Protein AF-0000000085037582 (afdb_homodimer)

pLDDT: mean 87.66, std 10.31, range [41.25, 98.44]

Foldseek 3Di:
DDDVLLVLLLLCQVVQDLCVSCVVVVHDSVVSVVSQVVVCVVVVHRQWDCDPPGIDGDPVSVVSSLVSQLVVLLVVVVVCCVVCVPPQDEAFAEEEQQCCVAPVVLLVVLVVVVVRHPHYHYHYDFDVVRVVCQSNNVHQWYWYWDDDDCVFWPKDFLDWWWWFKKAFCPAPLVPDPADEPLNQQAAEEEEEDPRHPSVVVVQVQCVVSVHHPVSHPHYDYDNHLVVVQVCRLVRRGMYIGTCSSCVVCVVVRRMDTHDYVVRIDIITIMMIHGPPRPCVVVSVVSSNSSNDDDD/DDDVLLVLLLLCQVVQDLCVSCVVVVHDSVVSVVSQVVVCVVVVHRQWDCDPPGIDGDPVSVVSSLVSQLVVLLVVVVVCCVVCVQDADEAFAEEEQQCCVAPVVLLVVLVVVVVRHPHYHYHYDFDVVRVVCQSNNVHQWYWYWDDDDCVFWPKDFLDWWWWFKKAFCPAPLVPDPADEPLNQQAAEEEEEDPRHPSVVVVQVQCVVSVHHPVSHPHYDYDNHLVVVQVCRLVRRGMYIGTCSSCVVCVVVRRMDTHDYVVRIDIITIMMIHGPPRPCVVVSVVSSNSSNDRDD

Organism: Levilactobacillus brevis (strain ATCC 367 / BCRC 12310 / CIP 105137 / JCM 1170 / LMG 11437 / NCIMB 947 / NCTC 947) (NCBI:txid387344)

InterPro domains:
  IPR000847 LysR, HTH, N-terminal domain [PF00126] (6-62)
  IPR000847 LysR, HTH, N-terminal domain [PR00039] (18-29)
  IPR000847 LysR, HTH, N-terminal domain [PR00039] (29-39)
  IPR000847 LysR, HTH, N-terminal domain [PR00039] (39-50)
  IPR000847 LysR, HTH, N-terminal domain [PS50931] (1-58)
  IPR005119 LysR, substrate-binding [PF03466] (92-292)
  IPR036388 Winged helix-like DNA-binding domain superfamily [G3DSA:1.10.10.10] (4-90)
  IPR036390 Winged helix DNA-binding domain superfamily [SSF46785] (5-97)

Solvent-accessible surface area (backbone atoms only — not comparable to full-atom values): 31356 Å² total; per-residue (Å²): 134,71,59,64,48,56,54,50,47,44,44,26,69,71,55,49,29,59,63,56,27,9,63,74,69,72,49,51,42,67,55,46,53,47,37,50,49,50,52,22,61,74,68,71,42,70,37,65,41,79,54,91,93,45,60,42,71,30,73,59,27,50,50,49,37,51,49,50,40,41,49,50,41,52,47,52,52,50,50,48,49,67,74,40,70,81,48,79,31,68,48,35,31,22,24,23,64,73,45,35,49,68,46,43,37,56,39,50,49,46,49,54,70,64,70,62,53,36,34,39,36,42,44,62,41,41,54,68,59,33,53,48,27,40,52,70,50,74,15,68,31,28,42,38,62,72,87,71,66,68,88,68,32,37,72,46,82,36,42,74,43,47,35,36,40,38,31,11,49,84,30,76,74,59,74,46,87,66,49,53,74,72,64,51,25,75,35,31,34,44,42,48,41,92,78,34,65,67,37,51,52,49,51,52,52,33,46,76,69,75,41,58,81,81,62,27,61,19,41,37,31,34,68,44,68,62,20,52,51,52,29,24,66,69,51,64,30,37,35,69,44,50,47,72,80,46,41,71,44,43,73,72,54,50,29,40,74,58,54,43,82,93,38,77,41,74,39,57,29,29,42,36,32,56,55,89,43,91,57,49,66,58,57,53,59,39,43,55,68,57,50,48,79,79,130,133,71,60,64,48,56,54,52,47,45,43,28,70,71,56,50,28,59,63,56,28,9,62,73,70,72,50,52,41,66,54,47,52,48,37,51,50,49,51,22,59,74,65,72,44,69,37,67,41,78,55,90,91,45,58,41,71,30,73,60,26,50,50,49,36,52,49,51,41,42,49,51,41,51,48,53,52,50,48,48,48,68,74,38,70,82,51,79,30,68,47,36,32,23,24,22,66,72,44,35,49,67,45,43,36,58,38,50,49,46,49,54,71,64,70,59,53,35,34,40,36,42,42,60,41,42,55,68,59,33,53,48,26,39,51,69,50,75,16,68,30,27,41,37,64,73,88,71,66,67,88,68,33,38,72,46,80,37,44,72,44,48,36,37,39,38,30,10,49,83,32,75,72,58,77,44,86,67,50,54,75,74,64,50,25,76,35,31,34,44,42,50,41,92,78,34,66,64,36,50,52,47,51,52,53,33,45,75,70,75,41,58,81,80,62,26,59,20,41,37,30,33,70,44,68,62,19,51,50,51,30,24,67,68,53,64,29,36,33,69,44,48,47,73,80,47,40,71,42,42,72,72,53,49,29,40,75,58,54,42,81,92,39,78,41,71,40,58,28,29,42,38,34,58,57,88,43,91,58,49,66,58,57,53,58,39,42,54,67,58,52,50,78,79,130

Secondary structure (DSSP, 8-state):
---HHHHHHHHHHHH--HHHHHHHHTS-HHHHHHHHHHHHHHHTS--EEEETTEEEE-HHHHHHHHHHHHHHHHHHHHHHHHH-TTS-EEEEEEE-HHHHHHTHHHHHHHHHHTT-EEEEEEEE--HHHHHHHHHHTS-SEEEEES---TTTEEEEEEEEEEEEEEEETTSGGGG-SS--HHHHTTSEEEEPPTT-HHHHHHHHHHHHTT--GGGSSEEEEES-HHHHHHHHHTT--EEEEEGGGGHHHHHTTSEEE---TT--EEEEEEEEEETT-TTHHHHHHHHHTTSS---/---HHHHHHHHHHHH--HHHHHHHHTS-HHHHHHHHHHHHHHHTS--EEEETTEEEE-HHHHHHHHHHHHHHHHHHHHHHHHH-TTS-EEEEEEE-HHHHHHTHHHHHHHHHHTT-EEEEEEEE--HHHHHHHHHHTS-SEEEEES---TTTEEEEEEEEEEEEEEEETTSGGGG-SS--HHHHTTSEEEEPPTT-HHHHHHHHHHHHTT--GGGSSEEEEES-HHHHHHHHHTT--EEEEEGGGGHHHHHTTSEEE---TT--EEEEEEEEEETT-TTHHHHHHHHHTTSS---

Radius of gyration: 26.84 Å; Cα contacts (8 Å, |Δi|>4): 1035; chains: 2; bounding box: 68×63×60 Å

Sequence (590 aa):
MLDKRYETLLVLVQTKSYTQTAQRLFITQPAVSQQIKSLEMELNVKLVRYQRPRLTITPAGQELAAFVQRIQVQANKVVTALQHPQVTRQVIFSTTLSLSEFLAPQLIQAIQATQQFRDIQCRVTNTQAALTAIDRGTSDFALIEGNFDKTRYDYQVVREEPFVAVVAANHPLAQQAQVSWADLTAYPLLLRELGSGSREILTNLAQAANVTLAEFSQTVTINNLAAIRQLLLQGAGVSFVYRSVVASELAVGKLVTLRLPAGQLLHELAVVYARDSFFAADYQRWTQALRQPGNMLDKRYETLLVLVQTKSYTQTAQRLFITQPAVSQQIKSLEMELNVKLVRYQRPRLTITPAGQELAAFVQRIQVQANKVVTALQHPQVTRQVIFSTTLSLSEFLAPQLIQAIQATQQFRDIQCRVTNTQAALTAIDRGTSDFALIEGNFDKTRYDYQVVREEPFVAVVAANHPLAQQAQVSWADLTAYPLLLRELGSGSREILTNLAQAANVTLAEFSQTVTINNLAAIRQLLLQGAGVSFVYRSVVASELAVGKLVTLRLPAGQLLHELAVVYARDSFFAADYQRWTQALRQPGN

Structure (mmCIF, N/CA/C/O backbone):
data_AF-0000000085037582-model_v1
#
loop_
_entity.id
_entity.type
_entity.pdbx_description
1 polymer 'Transcriptional regulator'
#
loop_
_atom_site.group_PDB
_atom_site.id
_atom_site.type_symbol
_atom_site.label_atom_id
_atom_site.label_alt_id
_atom_site.label_comp_id
_atom_site.label_asym_id
_atom_site.label_entity_id
_atom_site.label_seq_id
_atom_site.pdbx_PDB_ins_code
_atom_site.Cartn_x
_atom_site.Cartn_y
_atom_site.Cartn_z
_atom_site.occupancy
_atom_site.B_iso_or_equiv
_atom_site.auth_seq_id
_atom_site.auth_comp_id
_atom_site.auth_asym_id
_atom_site.auth_atom_id
_atom_site.pdbx_PDB_model_num
ATOM 1 N N . MET A 1 1 ? -20.312 23.484 17.094 1 49.28 1 MET A N 1
ATOM 2 C CA . MET A 1 1 ? -20.453 24.875 16.703 1 49.28 1 MET A CA 1
ATOM 3 C C . MET A 1 1 ? -21.547 25.047 15.656 1 49.28 1 MET A C 1
ATOM 5 O O . MET A 1 1 ? -22.312 26.016 15.695 1 49.28 1 MET A O 1
ATOM 9 N N . LEU A 1 2 ? -21.484 24.172 14.773 1 58.34 2 LEU A N 1
ATOM 10 C CA . LEU A 1 2 ? -22.438 24.375 13.68 1 58.34 2 LEU A CA 1
ATOM 11 C C . LEU A 1 2 ? -23.844 23.984 14.102 1 58.34 2 LEU A C 1
ATOM 13 O O . LEU A 1 2 ? -24.031 23.109 14.945 1 58.34 2 LEU A O 1
ATOM 17 N N . ASP A 1 3 ? -24.766 24.797 13.562 1 76 3 ASP A N 1
ATOM 18 C CA . ASP A 1 3 ? -26.188 24.516 13.672 1 76 3 ASP A CA 1
ATOM 19 C C . ASP A 1 3 ? -26.484 23.047 13.375 1 76 3 ASP A C 1
ATOM 21 O O . ASP A 1 3 ? -25.922 22.469 12.43 1 76 3 ASP A O 1
ATOM 25 N N . LYS A 1 4 ? -27.109 22.406 14.32 1 81.38 4 LYS A N 1
ATOM 26 C CA . LYS A 1 4 ? -27.422 20.984 14.25 1 81.38 4 LYS A CA 1
ATOM 27 C C . LYS A 1 4 ? -28.016 20.609 12.891 1 81.38 4 LYS A C 1
ATOM 29 O O . LYS A 1 4 ? -27.859 19.484 12.422 1 81.38 4 LYS A O 1
ATOM 34 N N . ARG A 1 5 ? -28.625 21.625 12.32 1 87.38 5 ARG A N 1
ATOM 35 C CA . ARG A 1 5 ? -29.234 21.359 11.031 1 87.38 5 ARG A CA 1
ATOM 36 C C . ARG A 1 5 ? -28.203 20.969 9.992 1 87.38 5 ARG A C 1
ATOM 38 O O . ARG A 1 5 ? -28.484 20.156 9.102 1 87.38 5 ARG A O 1
ATOM 45 N N . TYR A 1 6 ? -27.047 21.516 10.18 1 83.12 6 TYR A N 1
ATOM 46 C CA . TYR A 1 6 ? -25.969 21.188 9.258 1 83.12 6 TYR A CA 1
ATOM 47 C C . TYR A 1 6 ? -25.453 19.766 9.508 1 83.12 6 TYR A C 1
ATOM 49 O O . TYR A 1 6 ? -25.078 19.062 8.57 1 83.12 6 TYR A O 1
ATOM 57 N N . GLU A 1 7 ? -25.469 19.391 10.688 1 85.06 7 GLU A N 1
ATOM 58 C CA . GLU A 1 7 ? -25.125 18 11.008 1 85.06 7 GLU A CA 1
ATOM 59 C C . GLU A 1 7 ? -26.141 17.031 10.406 1 85.06 7 GLU A C 1
ATOM 61 O O . GLU A 1 7 ? -25.766 15.977 9.898 1 85.06 7 GLU A O 1
ATOM 66 N N . THR A 1 8 ? -27.359 17.422 10.539 1 88.56 8 THR A N 1
ATOM 67 C CA . THR A 1 8 ? -28.422 16.609 9.953 1 88.56 8 THR A CA 1
ATOM 68 C C . THR A 1 8 ? -28.219 16.453 8.445 1 88.56 8 THR A C 1
ATOM 70 O O . THR A 1 8 ? -28.359 15.359 7.906 1 88.56 8 THR A O 1
ATOM 73 N N . LEU A 1 9 ? -27.891 17.547 7.793 1 87.81 9 LEU A N 1
ATOM 74 C CA . LEU A 1 9 ? -27.641 17.516 6.359 1 87.81 9 LEU A CA 1
ATOM 75 C C . LEU A 1 9 ? -26.484 16.562 6.039 1 87.81 9 LEU A C 1
ATOM 77 O O . LEU A 1 9 ? -26.562 15.781 5.09 1 87.81 9 LEU A O 1
ATOM 81 N N . LEU A 1 10 ? -25.438 16.656 6.797 1 86.62 10 LEU A N 1
ATOM 82 C CA . LEU A 1 10 ? -24.266 15.812 6.566 1 86.62 10 LEU A CA 1
ATOM 83 C C . LEU A 1 10 ? -24.625 14.336 6.641 1 86.62 10 LEU A C 1
ATOM 85 O O . LEU A 1 10 ? -24.219 13.547 5.777 1 86.62 10 LEU A O 1
ATOM 89 N N . VAL A 1 11 ? -25.359 13.953 7.559 1 89.62 11 VAL A N 1
ATOM 90 C CA . VAL A 1 11 ? -25.75 12.562 7.75 1 89.62 11 VAL A CA 1
ATOM 91 C C . VAL A 1 11 ? -26.703 12.133 6.637 1 89.62 11 VAL A C 1
ATOM 93 O O . VAL A 1 11 ? -26.609 11.023 6.109 1 89.62 11 VAL A O 1
ATOM 96 N N . LEU A 1 12 ? -27.578 13.023 6.277 1 90.75 12 LEU A N 1
ATOM 97 C CA . LEU A 1 12 ? -28.547 12.734 5.234 1 90.75 12 LEU A CA 1
ATOM 98 C C . LEU A 1 12 ? -27.859 12.484 3.896 1 90.75 12 LEU A C 1
ATOM 100 O O . LEU A 1 12 ? -28.266 11.609 3.133 1 90.75 12 LEU A O 1
ATOM 104 N N . VAL A 1 13 ? -26.844 13.25 3.637 1 87.38 13 VAL A N 1
ATOM 105 C CA . VAL A 1 13 ? -26.109 13.117 2.387 1 87.38 13 VAL A CA 1
ATOM 106 C C . VAL A 1 13 ? -25.422 11.758 2.34 1 87.38 13 VAL A C 1
ATOM 108 O O . VAL A 1 13 ? -25.281 11.156 1.269 1 87.38 13 VAL A O 1
ATOM 111 N N . GLN A 1 14 ? -25.094 11.281 3.457 1 85.62 14 GLN A N 1
ATOM 112 C CA . GLN A 1 14 ? -24.438 9.984 3.555 1 85.62 14 GLN A CA 1
ATOM 113 C C . GLN A 1 14 ? -25.438 8.844 3.465 1 85.62 14 GLN A C 1
ATOM 115 O O . GLN A 1 14 ? -25.188 7.848 2.781 1 85.62 14 GLN A O 1
ATOM 120 N N . THR A 1 15 ? -26.531 9 4.102 1 87.94 15 THR A N 1
ATOM 121 C CA . THR A 1 15 ? -27.5 7.926 4.227 1 87.94 15 THR A CA 1
ATOM 122 C C . THR A 1 15 ? -28.469 7.934 3.047 1 87.94 15 THR A C 1
ATOM 124 O O . THR A 1 15 ? -29.031 6.895 2.686 1 87.94 15 THR A O 1
ATOM 127 N N . LYS A 1 16 ? -28.688 9.062 2.561 1 88.88 16 LYS A N 1
ATOM 128 C CA . LYS A 1 16 ? -29.656 9.312 1.502 1 88.88 16 LYS A CA 1
ATOM 129 C C . LYS A 1 16 ? -31.031 8.766 1.882 1 88.88 16 LYS A C 1
ATOM 131 O O . LYS A 1 16 ? -31.766 8.258 1.028 1 88.88 16 LYS A O 1
ATOM 136 N N . SER A 1 17 ? -31.281 8.773 3.15 1 90.25 17 SER A N 1
ATOM 137 C CA . SER A 1 17 ? -32.531 8.305 3.721 1 90.25 17 SER A CA 1
ATOM 138 C C . SER A 1 17 ? -32.906 9.094 4.969 1 90.25 17 SER A C 1
ATOM 140 O O . SER A 1 17 ? -32.125 9.148 5.926 1 90.25 17 SER A O 1
ATOM 142 N N . TYR A 1 18 ? -34.156 9.586 4.922 1 90.56 18 TYR A N 1
ATOM 143 C CA . TYR A 1 18 ? -34.625 10.336 6.082 1 90.56 18 TYR A CA 1
ATOM 144 C C . TYR A 1 18 ? -34.719 9.438 7.309 1 90.56 18 TYR A C 1
ATOM 146 O O . TYR A 1 18 ? -34.344 9.836 8.414 1 90.56 18 TYR A O 1
ATOM 154 N N . THR A 1 19 ? -35.125 8.219 6.988 1 90.06 19 THR A N 1
ATOM 155 C CA . THR A 1 19 ? -35.344 7.281 8.094 1 90.06 19 THR A CA 1
ATOM 156 C C . THR A 1 19 ? -34 6.859 8.68 1 90.06 19 THR A C 1
ATOM 158 O O . THR A 1 19 ? -33.812 6.848 9.898 1 90.06 19 THR A O 1
ATOM 161 N N . GLN A 1 20 ? -33.062 6.637 7.859 1 91.12 20 GLN A N 1
ATOM 162 C CA . GLN A 1 20 ? -31.75 6.219 8.328 1 91.12 20 GLN A CA 1
ATOM 163 C C . GLN A 1 20 ? -31.016 7.371 9.016 1 91.12 20 GLN A C 1
ATOM 165 O O . GLN A 1 20 ? -30.312 7.16 10 1 91.12 20 GLN A O 1
ATOM 170 N N . THR A 1 21 ? -31.234 8.484 8.5 1 91.94 21 THR A N 1
ATOM 171 C CA . THR A 1 21 ? -30.625 9.672 9.102 1 91.94 21 THR A CA 1
ATOM 172 C C . THR A 1 21 ? -31.156 9.891 10.516 1 91.94 21 THR A C 1
ATOM 174 O O . THR A 1 21 ? -30.391 10.156 11.438 1 91.94 21 THR A O 1
ATOM 177 N N . ALA A 1 22 ? -32.406 9.664 10.656 1 91.94 22 ALA A N 1
ATOM 178 C CA . ALA A 1 22 ? -33.031 9.82 11.961 1 91.94 22 ALA A CA 1
ATOM 179 C C . ALA A 1 22 ? -32.469 8.812 12.969 1 91.94 22 ALA A C 1
ATOM 181 O O . ALA A 1 22 ? -32.188 9.164 14.109 1 91.94 22 ALA A O 1
ATOM 182 N N . GLN A 1 23 ? -32.281 7.684 12.5 1 90.06 23 GLN A N 1
ATOM 183 C CA . GLN A 1 23 ? -31.75 6.621 13.344 1 90.06 23 GLN A CA 1
ATOM 184 C C . GLN A 1 23 ? -30.328 6.941 13.789 1 90.06 23 GLN A C 1
ATOM 186 O O . GLN A 1 23 ? -29.984 6.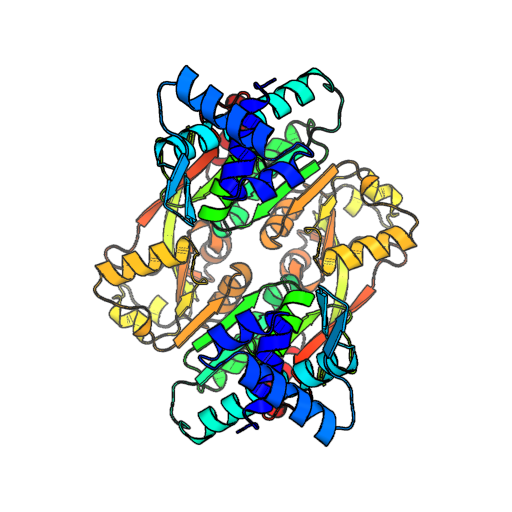789 14.961 1 90.06 23 GLN A O 1
ATOM 191 N N . ARG A 1 24 ? -29.609 7.535 12.914 1 88.38 24 ARG A N 1
ATOM 192 C CA . ARG A 1 24 ? -28.203 7.812 13.188 1 88.38 24 ARG A CA 1
ATOM 193 C C . ARG A 1 24 ? -28.047 8.992 14.133 1 88.38 24 ARG A C 1
ATOM 195 O O . ARG A 1 24 ? -27.141 9.023 14.953 1 88.38 24 ARG A O 1
ATOM 202 N N . LEU A 1 25 ? -28.938 9.859 14.016 1 89.75 25 LEU A N 1
ATOM 203 C CA . LEU A 1 25 ? -28.844 11.078 14.812 1 89.75 25 LEU A CA 1
ATOM 204 C C . LEU A 1 25 ? -29.672 10.961 16.094 1 89.75 25 LEU A C 1
ATOM 206 O O . LEU A 1 25 ? -29.656 11.859 16.922 1 89.75 25 LEU A O 1
ATOM 210 N N . PHE A 1 26 ? -30.375 9.766 16.203 1 91.62 26 PHE A N 1
ATOM 211 C CA . PHE A 1 26 ? -31.219 9.508 17.359 1 91.62 26 PHE A CA 1
ATOM 212 C C . PHE A 1 26 ? -32.281 10.586 17.5 1 91.62 26 PHE A C 1
ATOM 214 O O . PHE A 1 26 ? -32.5 11.133 18.594 1 91.62 26 PHE A O 1
ATOM 221 N N . ILE A 1 27 ? -32.875 10.93 16.422 1 90.94 27 ILE A N 1
ATOM 222 C CA . ILE A 1 27 ? -34.031 11.828 16.359 1 90.94 27 ILE A CA 1
ATOM 223 C C . ILE A 1 27 ? -35.125 11.219 15.484 1 90.94 27 ILE A C 1
ATOM 225 O O . ILE A 1 27 ? -34.969 10.109 14.969 1 90.94 27 ILE A O 1
ATOM 229 N N . THR A 1 28 ? -36.25 11.852 15.469 1 88.81 28 THR A N 1
ATOM 230 C CA . THR A 1 28 ? -37.375 11.328 14.688 1 88.81 28 THR A CA 1
ATOM 231 C C . THR A 1 28 ? -37.219 11.734 13.219 1 88.81 28 THR A C 1
ATOM 233 O O . THR A 1 28 ? -36.562 12.727 12.906 1 88.81 28 THR A O 1
ATOM 236 N N . GLN A 1 29 ? -37.781 10.914 12.414 1 92.06 29 GLN A N 1
ATOM 237 C CA . GLN A 1 29 ? -37.75 11.188 10.984 1 92.06 29 GLN A CA 1
ATOM 238 C C . GLN A 1 29 ? -38.375 12.539 10.664 1 92.06 29 GLN A C 1
ATOM 240 O O . GLN A 1 29 ? -37.844 13.312 9.867 1 92.06 29 GLN A O 1
ATOM 245 N N . PRO A 1 30 ? -39.531 12.938 11.25 1 92.25 30 PRO A N 1
ATOM 246 C CA . PRO A 1 30 ? -40.062 14.266 10.977 1 92.25 30 PRO A CA 1
ATOM 247 C C . PRO A 1 30 ? -39.125 15.391 11.375 1 92.25 30 PRO A C 1
ATOM 249 O O . PRO A 1 30 ? -39.062 16.422 10.703 1 92.25 30 PRO A O 1
ATOM 252 N N . ALA A 1 31 ? -38.406 15.156 12.375 1 92.06 31 ALA A N 1
ATOM 253 C CA . ALA A 1 31 ? -37.438 16.156 12.812 1 92.06 31 ALA A CA 1
ATOM 254 C C . ALA A 1 31 ? -36.344 16.344 11.766 1 92.06 31 ALA A C 1
ATOM 256 O O . ALA A 1 31 ? -35.938 17.484 11.492 1 92.06 31 ALA A O 1
ATOM 257 N N . VAL A 1 32 ? -35.906 15.258 11.234 1 93.88 32 VAL A N 1
ATOM 258 C CA . VAL A 1 32 ? -34.906 15.336 10.172 1 93.88 32 VAL A CA 1
ATOM 259 C C . VAL A 1 32 ? -35.469 16.141 8.992 1 93.88 32 VAL A C 1
ATOM 261 O O . VAL A 1 32 ? -34.812 17.031 8.477 1 93.88 32 VAL A O 1
ATOM 264 N N . SER A 1 33 ? -36.688 15.773 8.594 1 93.06 33 SER A N 1
ATOM 265 C CA . SER A 1 33 ? -37.312 16.438 7.465 1 93.06 33 SER A CA 1
ATOM 266 C C . SER A 1 33 ? -37.469 17.938 7.727 1 93.06 33 SER A C 1
ATOM 268 O O . SER A 1 33 ? -37.188 18.75 6.852 1 93.06 33 SER A O 1
ATOM 270 N N . GLN A 1 34 ? -37.875 18.25 8.891 1 92.56 34 GLN A N 1
ATOM 271 C CA . GLN A 1 34 ? -38.062 19.641 9.258 1 92.56 34 GLN A CA 1
ATOM 272 C C . GLN A 1 34 ? -36.75 20.422 9.234 1 92.56 34 GLN A C 1
ATOM 274 O O . GLN A 1 34 ? -36.719 21.578 8.797 1 92.56 34 GLN A O 1
ATOM 279 N N . GLN A 1 35 ? -35.781 19.859 9.812 1 91.69 35 GLN A N 1
ATOM 280 C CA . GLN A 1 35 ? -34.469 20.5 9.852 1 91.69 35 GLN A CA 1
ATOM 281 C C . GLN A 1 35 ? -33.969 20.797 8.445 1 91.69 35 GLN A C 1
ATOM 283 O O . GLN A 1 35 ? -33.469 21.891 8.18 1 91.69 35 GLN A O 1
ATOM 288 N N . ILE A 1 36 ? -34.156 19.844 7.559 1 92.44 36 ILE A N 1
ATOM 289 C CA . ILE A 1 36 ? -33.688 20 6.191 1 92.44 36 ILE A CA 1
ATOM 290 C C . ILE A 1 36 ? -34.531 21.062 5.473 1 92.44 36 ILE A C 1
ATOM 292 O O . ILE A 1 36 ? -33.969 21.922 4.785 1 92.44 36 ILE A O 1
ATOM 296 N N . LYS A 1 37 ? -35.781 20.984 5.672 1 91.5 37 LYS A N 1
ATOM 297 C CA . LYS A 1 37 ? -36.656 21.969 5.074 1 91.5 37 LYS A CA 1
ATOM 298 C C . LYS A 1 37 ? -36.344 23.375 5.59 1 91.5 37 LYS A C 1
ATOM 300 O O . LYS A 1 37 ? -36.344 24.328 4.82 1 91.5 37 LYS A O 1
ATOM 305 N N . SER A 1 38 ? -36.156 23.422 6.84 1 89.81 38 SER A N 1
ATOM 306 C CA . SER A 1 38 ? -35.812 24.703 7.449 1 89.81 38 SER A CA 1
ATOM 307 C C . SER A 1 38 ? -34.531 25.25 6.871 1 89.81 38 SER A C 1
ATOM 309 O O . SER A 1 38 ? -34.406 26.453 6.605 1 89.81 38 SER A O 1
ATOM 311 N N . LEU A 1 39 ? -33.594 24.422 6.77 1 85.38 39 LEU A N 1
ATOM 312 C CA . LEU A 1 39 ? -32.312 24.812 6.203 1 85.38 39 LEU A CA 1
ATOM 313 C C . LEU A 1 39 ? -32.469 25.266 4.758 1 85.38 39 LEU A C 1
ATOM 315 O O . LEU A 1 39 ? -31.875 26.281 4.355 1 85.38 39 LEU A O 1
ATOM 319 N N . GLU A 1 40 ? -33.281 24.562 3.969 1 88.44 40 GLU A N 1
ATOM 320 C CA . GLU A 1 40 ? -33.562 24.938 2.584 1 88.44 40 GLU A CA 1
ATOM 321 C C . GLU A 1 40 ? -34.25 26.281 2.5 1 88.44 40 GLU A C 1
ATOM 323 O O . GLU A 1 40 ? -33.938 27.109 1.637 1 88.44 40 GLU A O 1
ATOM 328 N N . MET A 1 41 ? -35.125 26.516 3.354 1 84.12 41 MET A N 1
ATOM 329 C CA . MET A 1 41 ? -35.875 27.781 3.393 1 84.12 41 MET A CA 1
ATOM 330 C C . MET A 1 41 ? -34.938 28.938 3.744 1 84.12 41 MET A C 1
ATOM 332 O O . MET A 1 41 ? -35 30 3.117 1 84.12 41 MET A O 1
ATOM 336 N N . GLU A 1 42 ? -34.188 28.688 4.703 1 80.06 42 GLU A N 1
ATOM 337 C CA . GLU A 1 42 ? -33.281 29.734 5.148 1 80.06 42 GLU A CA 1
ATOM 338 C C . GLU A 1 42 ? -32.281 30.094 4.043 1 80.06 42 GLU A C 1
ATOM 340 O O . GLU A 1 42 ? -31.984 31.281 3.842 1 80.06 42 GLU A O 1
ATOM 345 N N . LEU A 1 43 ? -31.859 29.078 3.391 1 79 43 LEU A N 1
ATOM 346 C CA . LEU A 1 43 ? -30.812 29.281 2.383 1 79 43 LEU A CA 1
ATOM 347 C C . LEU A 1 43 ? -31.422 29.562 1.018 1 79 43 LEU A C 1
ATOM 349 O O . LEU A 1 43 ? -30.734 29.969 0.091 1 79 43 LEU A O 1
ATOM 353 N N . ASN A 1 44 ? -32.75 29.406 0.894 1 81.25 44 ASN A N 1
ATOM 354 C CA . ASN A 1 44 ? -33.469 29.531 -0.367 1 81.25 44 ASN A CA 1
ATOM 355 C C . ASN A 1 44 ? -32.844 28.672 -1.462 1 81.25 44 ASN A C 1
ATOM 357 O O . ASN A 1 44 ? -32.594 29.141 -2.574 1 81.25 44 ASN A O 1
ATOM 361 N N . VAL A 1 45 ? -32.438 27.5 -1.093 1 81.81 45 VAL A N 1
ATOM 362 C CA . VAL A 1 45 ? -31.859 26.531 -2.016 1 81.81 45 VAL A CA 1
ATOM 363 C C . VAL A 1 45 ? -32.406 25.141 -1.709 1 81.81 45 VAL A C 1
ATOM 365 O O . VAL A 1 45 ? -32.594 24.781 -0.544 1 81.81 45 VAL A O 1
ATOM 368 N N . LYS A 1 46 ? -32.75 24.406 -2.701 1 87.94 46 LYS A N 1
ATOM 369 C CA . LYS A 1 46 ? -33.156 23.016 -2.516 1 87.94 46 LYS A CA 1
ATOM 370 C C . LYS A 1 46 ? -31.922 22.125 -2.334 1 87.94 46 LYS A C 1
ATOM 372 O O . LYS A 1 46 ? -31.016 22.125 -3.166 1 87.94 46 LYS A O 1
ATOM 377 N N . LEU A 1 47 ? -31.953 21.422 -1.236 1 89.56 47 LEU A N 1
ATOM 378 C CA . LEU A 1 47 ? -30.812 20.578 -0.9 1 89.56 47 LEU A CA 1
ATOM 379 C C . LEU A 1 47 ? -31.094 19.125 -1.229 1 89.56 47 LEU A C 1
ATOM 381 O O . LEU A 1 47 ? -30.172 18.344 -1.491 1 89.56 47 LEU A O 1
ATOM 385 N N . VAL A 1 48 ? -32.406 18.766 -1.19 1 91.81 48 VAL A N 1
ATOM 386 C CA . VAL A 1 48 ? -32.812 17.391 -1.425 1 91.81 48 VAL A CA 1
ATOM 387 C C . VAL A 1 48 ? -34.031 17.359 -2.334 1 91.81 48 VAL A C 1
ATOM 389 O O . VAL A 1 48 ? -34.844 18.297 -2.342 1 91.81 48 VAL A O 1
ATOM 392 N N . ARG A 1 49 ? -33.969 16.344 -3.227 1 89.5 49 ARG A N 1
ATOM 393 C CA . ARG A 1 49 ? -35.125 16.109 -4.074 1 89.5 49 ARG A CA 1
ATOM 394 C C . ARG A 1 49 ? -35.719 14.719 -3.828 1 89.5 49 ARG A C 1
ATOM 396 O O . ARG A 1 49 ? -34.969 13.75 -3.67 1 89.5 49 ARG A O 1
ATOM 403 N N . TYR A 1 50 ? -36.906 14.781 -3.566 1 78.5 50 TYR A N 1
ATOM 404 C CA . TYR A 1 50 ? -37.562 13.5 -3.342 1 78.5 50 TYR A CA 1
ATOM 405 C C . TYR A 1 50 ? -38.5 13.148 -4.504 1 78.5 50 TYR A C 1
ATOM 407 O O . TYR A 1 50 ? -39.438 13.883 -4.797 1 78.5 50 TYR A O 1
ATOM 415 N N . GLN A 1 51 ? -37.969 12.312 -5.449 1 76.25 51 GLN A N 1
ATOM 416 C CA . GLN A 1 51 ? -38.812 11.703 -6.461 1 76.25 51 GLN A CA 1
ATOM 417 C C . GLN A 1 51 ? -39.156 10.258 -6.102 1 76.25 51 GLN A C 1
ATOM 419 O O . GLN A 1 51 ? -38.344 9.359 -6.277 1 76.25 51 GLN A O 1
ATOM 424 N N . ARG A 1 52 ? -40.344 9.984 -5.672 1 70.5 52 ARG A N 1
ATOM 425 C CA . ARG A 1 52 ? -40.75 8.68 -5.164 1 70.5 52 ARG A CA 1
ATOM 426 C C . ARG A 1 52 ? -40.25 7.562 -6.078 1 70.5 52 ARG A C 1
ATOM 428 O O . ARG A 1 52 ? -40.375 7.656 -7.301 1 70.5 52 ARG A O 1
ATOM 435 N N . PRO A 1 53 ? -39.469 6.688 -5.484 1 71.31 53 PRO A N 1
ATOM 436 C CA . PRO A 1 53 ? -39.188 6.473 -4.062 1 71.31 53 PRO A CA 1
ATOM 437 C C . PRO A 1 53 ? -37.75 6.871 -3.691 1 71.31 53 PRO A C 1
ATOM 439 O O . PRO A 1 53 ? -37.25 6.465 -2.641 1 71.31 53 PRO A O 1
ATOM 442 N N . ARG A 1 54 ? -37.188 7.594 -4.461 1 80.12 54 ARG A N 1
ATOM 443 C CA . ARG A 1 54 ? -35.75 7.812 -4.273 1 80.12 54 ARG A CA 1
ATOM 444 C C . ARG A 1 54 ? -35.469 9.227 -3.771 1 80.12 54 ARG A C 1
ATOM 446 O O . ARG A 1 54 ? -36.062 10.195 -4.262 1 80.12 54 ARG A O 1
ATOM 453 N N . LEU A 1 55 ? -34.719 9.398 -2.648 1 87.81 55 LEU A N 1
ATOM 454 C CA . LEU A 1 55 ? -34.156 10.664 -2.18 1 87.81 55 LEU A CA 1
ATOM 455 C C . LEU A 1 55 ? -32.812 10.945 -2.857 1 87.81 55 LEU A C 1
ATOM 457 O O . LEU A 1 55 ? -31.938 10.086 -2.887 1 87.81 55 LEU A O 1
ATOM 461 N N . THR A 1 56 ? -32.812 12.055 -3.588 1 90.44 56 THR A N 1
ATOM 462 C CA . THR A 1 56 ? -31.547 12.461 -4.219 1 90.44 56 THR A CA 1
ATOM 463 C C . THR A 1 56 ? -31.031 13.758 -3.604 1 90.44 56 THR A C 1
ATOM 465 O O . THR A 1 56 ? -31.812 14.656 -3.279 1 90.44 56 THR A O 1
ATOM 468 N N . ILE A 1 57 ? -29.797 13.844 -3.414 1 88.94 57 ILE A N 1
ATOM 469 C CA . ILE A 1 57 ? -29.141 15.062 -2.965 1 88.94 57 ILE A CA 1
ATOM 470 C C . ILE A 1 57 ? -28.828 15.953 -4.164 1 88.94 57 ILE A C 1
ATOM 472 O O . ILE A 1 57 ? -28.234 15.5 -5.148 1 88.94 57 ILE A O 1
ATOM 476 N N . THR A 1 58 ? -29.312 17.203 -4.152 1 85.31 58 THR A N 1
ATOM 477 C CA . THR A 1 58 ? -29.062 18.141 -5.242 1 85.31 58 THR A CA 1
ATOM 478 C C . THR A 1 58 ? -27.578 18.516 -5.305 1 85.31 58 THR A C 1
ATOM 480 O O . THR A 1 58 ? -26.828 18.297 -4.352 1 85.31 58 THR A O 1
ATOM 483 N N . PRO A 1 59 ? -27.172 19.109 -6.418 1 78.12 59 PRO A N 1
ATOM 484 C CA . PRO A 1 59 ? -25.797 19.625 -6.48 1 78.12 59 PRO A CA 1
ATOM 485 C C . PRO A 1 59 ? -25.484 20.641 -5.383 1 78.12 59 PRO A C 1
ATOM 487 O O . PRO A 1 59 ? -24.406 20.594 -4.785 1 78.12 59 PRO A O 1
ATOM 490 N N . ALA A 1 60 ? -26.469 21.406 -5.18 1 80.75 60 ALA A N 1
ATOM 491 C CA . ALA A 1 60 ? -26.312 22.391 -4.105 1 80.75 60 ALA A CA 1
ATOM 492 C C . ALA A 1 60 ? -26.188 21.703 -2.748 1 80.75 60 ALA A C 1
ATOM 494 O O . ALA A 1 60 ? -25.422 22.141 -1.895 1 80.75 60 ALA A O 1
ATOM 495 N N . GLY A 1 61 ? -27 20.688 -2.57 1 84.56 61 GLY A N 1
ATOM 496 C CA . GLY A 1 61 ? -26.906 19.906 -1.346 1 84.56 61 GLY A CA 1
ATOM 497 C C . GLY A 1 61 ? -25.547 19.266 -1.151 1 84.56 61 GLY A C 1
ATOM 498 O O . GLY A 1 61 ? -25 19.281 -0.047 1 84.56 61 GLY A O 1
ATOM 499 N N . GLN A 1 62 ? -24.984 18.828 -2.148 1 81.06 62 GLN A N 1
ATOM 500 C CA . GLN A 1 62 ? -23.656 18.203 -2.111 1 81.06 62 GLN A CA 1
ATOM 501 C C . GLN A 1 62 ? -22.578 19.234 -1.785 1 81.06 62 GLN A C 1
ATOM 503 O O . GLN A 1 62 ? -21.703 18.969 -0.967 1 81.06 62 GLN A O 1
ATOM 508 N N . GLU A 1 63 ? -22.734 20.312 -2.418 1 75.81 63 GLU A N 1
ATOM 509 C CA . GLU A 1 63 ? -21.75 21.375 -2.211 1 75.81 63 GLU A CA 1
ATOM 510 C C . GLU A 1 63 ? -21.781 21.891 -0.773 1 75.81 63 GLU A C 1
ATOM 512 O O . GLU A 1 63 ? -20.734 22.078 -0.154 1 75.81 63 GLU A O 1
ATOM 517 N N . LEU A 1 64 ? -22.953 22.109 -0.283 1 76.25 64 LEU A N 1
ATOM 518 C CA . LEU A 1 64 ? -23.094 22.578 1.087 1 76.25 64 LEU A CA 1
ATOM 519 C C . LEU A 1 64 ? -22.594 21.547 2.082 1 76.25 64 LEU A C 1
ATOM 521 O O . LEU A 1 64 ? -21.891 21.891 3.037 1 76.25 64 LEU A O 1
ATOM 525 N N . ALA A 1 65 ? -22.938 20.344 1.825 1 80.94 65 ALA A N 1
ATOM 526 C CA . ALA A 1 65 ? -22.484 19.281 2.711 1 80.94 65 ALA A CA 1
ATOM 527 C C . ALA A 1 65 ? -20.969 19.203 2.748 1 80.94 65 ALA A C 1
ATOM 529 O O . ALA A 1 65 ? -20.359 19.078 3.82 1 80.94 65 ALA A O 1
ATOM 530 N N . ALA A 1 66 ? -20.391 19.344 1.643 1 73.06 66 ALA A N 1
ATOM 531 C CA . ALA A 1 66 ? -18.938 19.344 1.551 1 73.06 66 ALA A CA 1
ATOM 532 C C . ALA A 1 66 ? -18.328 20.5 2.33 1 73.06 66 ALA A C 1
ATOM 534 O O . ALA A 1 66 ? -17.328 20.328 3.043 1 73.06 66 ALA A O 1
ATOM 535 N N . PHE A 1 67 ? -18.969 21.609 2.164 1 70.06 67 PHE A N 1
ATOM 536 C CA . PHE A 1 67 ? -18.5 22.812 2.85 1 70.06 67 PHE A CA 1
ATOM 537 C C . PHE A 1 67 ? -18.641 22.656 4.359 1 70.06 67 PHE A C 1
ATOM 539 O O . PHE A 1 67 ? -17.703 22.953 5.102 1 70.06 67 PHE A O 1
ATOM 546 N N . VAL A 1 68 ? -19.734 22.203 4.762 1 76.06 68 VAL A N 1
ATOM 547 C CA . VAL A 1 68 ? -20 22.031 6.184 1 76.06 68 VAL A CA 1
ATOM 548 C C . VAL A 1 68 ? -19.031 21.016 6.773 1 76.06 68 VAL A C 1
ATOM 550 O O . VAL A 1 68 ? -18.5 21.219 7.871 1 76.06 68 VAL A O 1
ATOM 553 N N . GLN A 1 69 ? -18.859 20.047 6.066 1 75.75 69 GLN A N 1
ATOM 554 C CA . GLN A 1 69 ? -17.922 19.016 6.512 1 75.75 69 GLN A CA 1
ATOM 555 C C . GLN A 1 69 ? -16.531 19.594 6.719 1 75.75 69 GLN A C 1
ATOM 557 O O . GLN A 1 69 ? -15.891 19.344 7.742 1 75.75 69 GLN A O 1
ATOM 562 N N . ARG A 1 70 ? -16.125 20.375 5.84 1 73.12 70 ARG A N 1
ATOM 563 C CA . ARG A 1 70 ? -14.797 20.984 5.902 1 73.12 70 ARG A CA 1
ATOM 564 C C . ARG A 1 70 ? -14.68 21.891 7.125 1 73.12 70 ARG A C 1
ATOM 566 O O . ARG A 1 70 ? -13.68 21.844 7.848 1 73.12 70 ARG A O 1
ATOM 573 N N . ILE A 1 71 ? -15.688 22.641 7.285 1 70.56 71 ILE A N 1
ATOM 574 C CA . ILE A 1 71 ? -15.68 23.609 8.375 1 70.56 71 ILE A CA 1
ATOM 575 C C . ILE A 1 71 ? -15.719 22.891 9.711 1 70.56 71 ILE A C 1
ATOM 577 O O . ILE A 1 71 ? -15.016 23.266 10.656 1 70.56 71 ILE A O 1
ATOM 581 N N . GLN A 1 72 ? -16.531 21.953 9.758 1 74 72 GLN A N 1
ATOM 582 C CA . GLN A 1 72 ? -16.641 21.203 11.008 1 74 72 GLN A CA 1
ATOM 583 C C . GLN A 1 72 ? -15.32 20.531 11.359 1 74 72 GLN A C 1
ATOM 585 O O . GLN A 1 72 ? -14.898 20.547 12.523 1 74 72 GLN A O 1
ATOM 590 N N . VAL A 1 73 ? -14.727 20.016 10.422 1 72.31 73 VAL A N 1
ATOM 591 C CA . VAL A 1 73 ? -13.453 19.344 10.625 1 72.31 73 VAL A CA 1
ATOM 592 C C . VAL A 1 73 ? -12.406 20.344 11.117 1 72.31 73 VAL A C 1
ATOM 594 O O . VAL A 1 73 ? -11.688 20.062 12.086 1 72.31 73 VAL A O 1
ATOM 597 N N . GLN A 1 74 ? -12.383 21.359 10.477 1 70.88 74 GLN A N 1
ATOM 598 C CA . GLN A 1 74 ? -11.398 22.391 10.836 1 70.88 74 GLN A CA 1
ATOM 599 C C . GLN A 1 74 ? -11.688 22.969 12.211 1 70.88 74 GLN A C 1
ATOM 601 O O . GLN A 1 74 ? -10.766 23.188 13.008 1 70.88 74 GLN A O 1
ATOM 606 N N . ALA A 1 75 ? -12.914 23.219 12.445 1 69.81 75 ALA A N 1
ATOM 607 C CA . ALA A 1 75 ? -13.312 23.781 13.727 1 69.81 75 ALA A CA 1
ATOM 608 C C . ALA A 1 75 ? -12.953 22.844 14.875 1 69.81 75 ALA A C 1
ATOM 610 O O . ALA A 1 75 ? -12.414 23.281 15.898 1 69.81 75 ALA A O 1
ATOM 611 N N . ASN A 1 76 ? -13.281 21.688 14.695 1 69.44 76 ASN A N 1
ATOM 612 C CA . ASN A 1 76 ? -12.969 20.703 15.727 1 69.44 76 ASN A CA 1
ATOM 613 C C . ASN A 1 76 ? -11.469 20.641 16 1 69.44 76 ASN A C 1
ATOM 615 O O . ASN A 1 76 ? -11.055 20.516 17.156 1 69.44 76 ASN A O 1
ATOM 619 N N . LYS A 1 77 ? -10.695 20.719 15.016 1 71.62 77 LYS A N 1
ATOM 620 C CA . LYS A 1 77 ? -9.25 20.688 15.172 1 71.62 77 LYS A CA 1
ATOM 621 C C . LYS A 1 77 ? -8.742 21.906 15.922 1 71.62 77 LYS A C 1
ATOM 623 O O . LYS A 1 77 ? -7.871 21.797 16.797 1 71.62 77 LYS A O 1
ATOM 628 N N . VAL A 1 78 ? -9.266 22.953 15.602 1 65.12 78 VAL A N 1
ATOM 629 C CA . VAL A 1 78 ? -8.844 24.203 16.234 1 65.12 78 VAL A CA 1
ATOM 630 C C . VAL A 1 78 ? -9.25 24.203 17.703 1 65.12 78 VAL A C 1
ATOM 632 O O . VAL A 1 78 ? -8.445 24.547 18.578 1 65.12 78 VAL A O 1
ATOM 635 N N . VAL A 1 79 ? -10.422 23.828 17.938 1 60.25 79 VAL A N 1
ATOM 636 C CA . VAL A 1 79 ? -10.93 23.812 19.297 1 60.25 79 VAL A CA 1
ATOM 637 C C . VAL A 1 79 ? -10.094 22.859 20.156 1 60.25 79 VAL A C 1
ATOM 639 O O . VAL A 1 79 ? -9.703 23.203 21.266 1 60.25 79 VAL A O 1
ATOM 642 N N . THR A 1 80 ? -9.875 21.781 19.578 1 65.06 80 THR A N 1
ATOM 643 C CA . THR A 1 80 ? -9.062 20.797 20.297 1 65.06 80 THR A CA 1
ATOM 644 C C . THR A 1 80 ? -7.672 21.359 20.578 1 65.06 80 THR A C 1
ATOM 646 O O . THR A 1 80 ? -7.133 21.172 21.672 1 65.06 80 THR A O 1
ATOM 649 N N . ALA A 1 81 ? -7.07 22.031 19.641 1 65.12 81 ALA A N 1
ATOM 650 C CA . ALA A 1 81 ? -5.742 22.609 19.797 1 65.12 81 ALA A CA 1
ATOM 651 C C . ALA A 1 81 ? -5.746 23.703 20.859 1 65.12 81 ALA A C 1
ATOM 653 O O . ALA A 1 81 ? -4.789 23.844 21.625 1 65.12 81 ALA A O 1
ATOM 654 N N . LEU A 1 82 ? -6.789 24.391 20.922 1 59.81 82 LEU A N 1
ATOM 655 C CA . LEU A 1 82 ? -6.902 25.484 21.875 1 59.81 82 LEU A CA 1
ATOM 656 C C . LEU A 1 82 ? -7.184 24.953 23.281 1 59.81 82 LEU A C 1
ATOM 658 O O . LEU A 1 82 ? -6.664 25.484 24.266 1 59.81 82 LEU A O 1
ATOM 662 N N . GLN A 1 83 ? -7.996 23.953 23.375 1 60.34 83 GLN A N 1
ATOM 663 C CA . GLN A 1 83 ? -8.414 23.406 24.672 1 60.34 83 GLN A CA 1
ATOM 664 C C . GLN A 1 83 ? -7.297 22.578 25.297 1 60.34 83 GLN A C 1
ATOM 666 O O . GLN A 1 83 ? -7.184 22.5 26.531 1 60.34 83 GLN A O 1
ATOM 671 N N . HIS A 1 84 ? -6.648 21.891 24.453 1 61.47 84 HIS A N 1
ATOM 672 C CA . HIS A 1 84 ? -5.613 20.984 24.938 1 61.47 84 HIS A CA 1
ATOM 673 C C . HIS A 1 84 ? -4.258 21.312 24.328 1 61.47 84 HIS A C 1
ATOM 675 O O . HIS A 1 84 ? -3.697 20.5 23.594 1 61.47 84 HIS A O 1
ATOM 681 N N . PRO A 1 85 ? -3.76 22.531 24.75 1 54.38 85 PRO A N 1
ATOM 682 C CA . PRO A 1 85 ? -2.475 22.922 24.156 1 54.38 85 PRO A CA 1
ATOM 683 C C . PRO A 1 85 ? -1.359 21.922 24.469 1 54.38 85 PRO A C 1
ATOM 685 O O . PRO A 1 85 ? -0.38 21.844 23.719 1 54.38 85 PRO A O 1
ATOM 688 N N . GLN A 1 86 ? -1.481 21.25 25.625 1 54.16 86 GLN A N 1
ATOM 689 C CA . GLN A 1 86 ? -0.415 20.359 26.062 1 54.16 86 GLN A CA 1
ATOM 690 C C . GLN A 1 86 ? -0.577 18.969 25.438 1 54.16 86 GLN A C 1
ATOM 692 O O . GLN A 1 86 ? 0.3 18.125 25.578 1 54.16 86 GLN A O 1
ATOM 697 N N . VAL A 1 87 ? -1.746 18.719 25.016 1 51.88 87 VAL A N 1
ATOM 698 C CA . VAL A 1 87 ? -2.084 17.359 24.625 1 51.88 87 VAL A CA 1
ATOM 699 C C . VAL A 1 87 ? -1.231 16.938 23.438 1 51.88 87 VAL A C 1
ATOM 701 O O . VAL A 1 87 ? -0.814 17.766 22.641 1 51.88 87 VAL A O 1
ATOM 704 N N . THR A 1 88 ? -0.871 15.625 23.594 1 57.31 88 THR A N 1
ATOM 705 C CA . THR A 1 88 ? -0.082 14.844 22.641 1 57.31 88 THR A CA 1
ATOM 706 C C . THR A 1 88 ? -0.546 15.094 21.219 1 57.31 88 THR A C 1
ATOM 708 O O . THR A 1 88 ? -1.667 14.742 20.844 1 57.31 88 THR A O 1
ATOM 711 N N . ARG A 1 89 ? 0.128 16.109 20.562 1 77.88 89 ARG A N 1
ATOM 712 C CA . ARG A 1 89 ? -0.226 16.578 19.219 1 77.88 89 ARG A CA 1
ATOM 713 C C . ARG A 1 89 ? 0.007 15.484 18.188 1 77.88 89 ARG A C 1
ATOM 715 O O . ARG A 1 89 ? 0.991 14.742 18.266 1 77.88 89 ARG A O 1
ATOM 722 N N . GLN A 1 90 ? -1.103 15.023 17.562 1 88.06 90 GLN A N 1
ATOM 723 C CA . GLN A 1 90 ? -1.12 14.078 16.453 1 88.06 90 GLN A CA 1
ATOM 724 C C . GLN A 1 90 ? -1.193 14.797 15.117 1 88.06 90 GLN A C 1
ATOM 726 O O . GLN A 1 90 ? -1.87 15.82 14.984 1 88.06 90 GLN A O 1
ATOM 731 N N . VAL A 1 91 ? -0.417 14.383 14.219 1 92.44 91 VAL A N 1
ATOM 732 C CA . VAL A 1 91 ? -0.541 14.844 12.844 1 92.44 91 VAL A CA 1
ATOM 733 C C . VAL A 1 91 ? -0.718 13.648 11.906 1 92.44 91 VAL A C 1
ATOM 735 O O . VAL A 1 91 ? -0.021 12.641 12.039 1 92.44 91 VAL A O 1
ATOM 738 N N . ILE A 1 92 ? -1.715 13.695 11.062 1 94.81 92 ILE A N 1
ATOM 739 C CA . ILE A 1 92 ? -2.004 12.648 10.094 1 94.81 92 ILE A CA 1
ATOM 740 C C . ILE A 1 92 ? -1.93 13.219 8.68 1 94.81 92 ILE A C 1
ATOM 742 O O . ILE A 1 92 ? -2.602 14.203 8.367 1 94.81 92 ILE A O 1
ATOM 746 N N . PHE A 1 93 ? -1.078 12.617 7.887 1 97 93 PHE A N 1
ATOM 747 C CA . PHE A 1 93 ? -1.091 13.062 6.496 1 97 93 PHE A CA 1
ATOM 748 C C . PHE A 1 93 ? -1.068 11.867 5.547 1 97 93 PHE A C 1
ATOM 750 O O . PHE A 1 93 ? -0.614 10.781 5.914 1 97 93 PHE A O 1
ATOM 757 N N . SER A 1 94 ? -1.625 12.094 4.398 1 97.19 94 SER A N 1
ATOM 758 C CA . SER A 1 94 ? -1.646 11.094 3.336 1 97.19 94 SER A CA 1
ATOM 759 C C . SER A 1 94 ? -0.605 11.398 2.264 1 97.19 94 SER A C 1
ATOM 761 O O . SER A 1 94 ? -0.215 12.555 2.086 1 97.19 94 SER A O 1
ATOM 763 N N . THR A 1 95 ? -0.176 10.32 1.637 1 96.31 95 THR A N 1
ATOM 764 C CA . THR A 1 95 ? 0.749 10.5 0.524 1 96.31 95 THR A CA 1
ATOM 765 C C . THR A 1 95 ? 0.635 9.352 -0.471 1 96.31 95 THR A C 1
ATOM 767 O O . THR A 1 95 ? 0.145 8.273 -0.128 1 96.31 95 THR A O 1
ATOM 770 N N . THR A 1 96 ? 0.997 9.672 -1.676 1 92.94 96 THR A N 1
ATOM 771 C CA . THR A 1 96 ? 1.014 8.625 -2.691 1 92.94 96 THR A CA 1
ATOM 7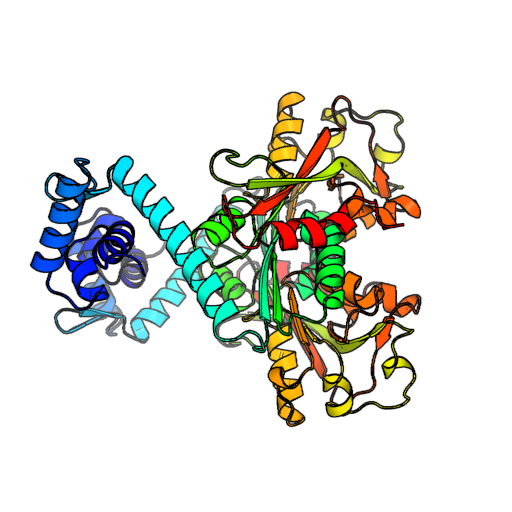72 C C . THR A 1 96 ? 2.275 7.777 -2.572 1 92.94 96 THR A C 1
ATOM 774 O O . THR A 1 96 ? 3.262 8.203 -1.968 1 92.94 96 THR A O 1
ATOM 777 N N . LEU A 1 97 ? 2.227 6.637 -3.143 1 91.81 97 LEU A N 1
ATOM 778 C CA . LEU A 1 97 ? 3.266 5.629 -2.953 1 91.81 97 LEU A CA 1
ATOM 779 C C . LEU A 1 97 ? 4.629 6.172 -3.363 1 91.81 97 LEU A C 1
ATOM 781 O O . LEU A 1 97 ? 5.59 6.094 -2.594 1 91.81 97 LEU A O 1
ATOM 785 N N . SER A 1 98 ? 4.734 6.758 -4.496 1 91.25 98 SER A N 1
ATOM 786 C CA . SER A 1 98 ? 6.02 7.262 -4.977 1 91.25 98 SER A CA 1
ATOM 787 C C . SER A 1 98 ? 6.59 8.312 -4.031 1 91.25 98 SER A C 1
ATOM 789 O O . SER A 1 98 ? 7.762 8.25 -3.662 1 91.25 98 SER A O 1
ATOM 791 N N . LEU A 1 99 ? 5.777 9.164 -3.596 1 93.25 99 LEU A N 1
ATOM 792 C CA . LEU A 1 99 ? 6.234 10.266 -2.75 1 93.25 99 LEU A CA 1
ATOM 793 C C . LEU A 1 99 ? 6.566 9.766 -1.348 1 93.25 99 LEU A C 1
ATOM 795 O O . LEU A 1 99 ? 7.402 10.359 -0.659 1 93.25 99 LEU A O 1
ATOM 799 N N . SER A 1 100 ? 5.914 8.703 -0.975 1 94.56 100 SER A N 1
ATOM 800 C CA . SER A 1 100 ? 6.172 8.133 0.346 1 94.56 100 SER A CA 1
ATOM 801 C C . SER A 1 100 ? 7.617 7.672 0.475 1 94.56 100 SER A C 1
ATOM 803 O O . SER A 1 100 ? 8.148 7.586 1.584 1 94.56 100 SER A O 1
ATOM 805 N N . GLU A 1 101 ? 8.281 7.406 -0.555 1 91.19 101 GLU A N 1
ATOM 806 C CA . GLU A 1 101 ? 9.633 6.852 -0.494 1 91.19 101 GLU A CA 1
ATOM 807 C C . GLU A 1 101 ? 10.68 7.957 -0.393 1 91.19 101 GLU A C 1
ATOM 809 O O . GLU A 1 101 ? 11.664 7.82 0.335 1 91.19 101 GLU A O 1
ATOM 814 N N . PHE A 1 102 ? 10.414 9.086 -1.053 1 88.5 102 PHE A N 1
ATOM 815 C CA . PHE A 1 102 ? 11.547 10.008 -1.107 1 88.5 102 PHE A CA 1
ATOM 816 C C . PHE A 1 102 ? 11.172 11.367 -0.542 1 88.5 102 PHE A C 1
ATOM 818 O O . PHE A 1 102 ? 12.039 12.172 -0.213 1 88.5 102 PHE A O 1
ATOM 825 N N . LEU A 1 103 ? 9.945 11.68 -0.354 1 92.56 103 LEU A N 1
ATOM 826 C CA . LEU A 1 103 ? 9.578 12.977 0.198 1 92.56 103 LEU A CA 1
ATOM 827 C C . LEU A 1 103 ? 9.047 12.836 1.62 1 92.56 103 LEU A C 1
ATOM 829 O O . LEU A 1 103 ? 9.375 13.641 2.494 1 92.56 103 LEU A O 1
ATOM 833 N N . ALA A 1 104 ? 8.227 11.836 1.84 1 95.12 104 ALA A N 1
ATOM 834 C CA . ALA A 1 104 ? 7.562 11.68 3.131 1 95.12 104 ALA A CA 1
ATOM 835 C C . ALA A 1 104 ? 8.586 11.578 4.262 1 95.12 104 ALA A C 1
ATOM 837 O O . ALA A 1 104 ? 8.398 12.164 5.332 1 95.12 104 ALA A O 1
ATOM 838 N N . PRO A 1 105 ? 9.703 10.805 4.082 1 94.62 105 PRO A N 1
ATOM 839 C CA . PRO A 1 105 ? 10.68 10.727 5.172 1 94.62 105 PRO A CA 1
ATOM 840 C C . PRO A 1 105 ? 11.25 12.086 5.555 1 94.62 105 PRO A C 1
ATOM 842 O O . PRO A 1 105 ? 11.43 12.375 6.742 1 94.62 105 PRO A O 1
ATOM 845 N N . GLN A 1 106 ? 11.5 12.875 4.543 1 92.56 106 GLN A N 1
ATOM 846 C CA . GLN A 1 106 ? 11.992 14.219 4.809 1 92.56 106 GLN A CA 1
ATOM 847 C C . GLN A 1 106 ? 10.953 15.047 5.562 1 92.56 106 GLN A C 1
ATOM 849 O O . GLN A 1 106 ? 11.297 15.781 6.492 1 92.56 106 GLN A O 1
ATOM 854 N N . LEU A 1 107 ? 9.789 14.93 5.152 1 94.19 107 LEU A N 1
ATOM 855 C CA . LEU A 1 107 ? 8.703 15.648 5.805 1 94.19 107 LEU A CA 1
ATOM 856 C C . LEU A 1 107 ? 8.539 15.203 7.254 1 94.19 107 LEU A C 1
ATOM 858 O O . LEU A 1 107 ? 8.391 16.031 8.148 1 94.19 107 LEU A O 1
ATOM 862 N N . ILE A 1 108 ? 8.562 13.914 7.465 1 95.88 108 ILE A N 1
ATOM 863 C CA . ILE A 1 108 ? 8.422 13.359 8.805 1 95.88 108 ILE A CA 1
ATOM 864 C C . ILE A 1 108 ? 9.555 13.883 9.695 1 95.88 108 ILE A C 1
ATOM 866 O O . ILE A 1 108 ? 9.32 14.273 10.836 1 95.88 108 ILE A O 1
ATOM 870 N N . GLN A 1 109 ? 10.734 13.938 9.18 1 93.94 109 GLN A N 1
ATOM 871 C CA . GLN A 1 109 ? 11.859 14.461 9.938 1 93.94 109 GLN A CA 1
ATOM 872 C C . GLN A 1 109 ? 11.641 15.93 10.305 1 93.94 109 GLN A C 1
ATOM 874 O O . GLN A 1 109 ? 11.953 16.344 11.422 1 93.94 109 GLN A O 1
ATOM 879 N N . ALA A 1 110 ? 11.172 16.656 9.344 1 91.94 110 ALA A N 1
ATOM 880 C CA . ALA A 1 110 ? 10.883 18.078 9.602 1 91.94 110 ALA A CA 1
ATOM 881 C C . ALA A 1 110 ? 9.852 18.234 10.719 1 91.94 110 ALA A C 1
ATOM 883 O O . ALA A 1 110 ? 9.992 19.094 11.586 1 91.94 110 ALA A O 1
ATOM 884 N N . ILE A 1 111 ? 8.82 17.406 10.695 1 92.81 111 ILE A N 1
ATOM 885 C CA . ILE A 1 111 ? 7.777 17.438 11.711 1 92.81 111 ILE A CA 1
ATOM 886 C C . ILE A 1 111 ? 8.344 17 13.055 1 92.81 111 ILE A C 1
ATOM 888 O O . ILE A 1 111 ? 8.07 17.609 14.086 1 92.81 111 ILE A O 1
ATOM 892 N N . GLN A 1 112 ? 9.172 15.906 13.055 1 92.94 112 GLN A N 1
ATOM 893 C CA . GLN A 1 112 ? 9.812 15.414 14.273 1 92.94 112 GLN A CA 1
ATOM 894 C C . GLN A 1 112 ? 10.664 16.5 14.922 1 92.94 112 GLN A C 1
ATOM 896 O O . GLN A 1 112 ? 10.688 16.625 16.156 1 92.94 112 GLN A O 1
ATOM 901 N N . ALA A 1 113 ? 11.312 17.266 14.148 1 90.06 113 ALA A N 1
ATOM 902 C CA . ALA A 1 113 ? 12.234 18.297 14.617 1 90.06 113 ALA A CA 1
ATOM 903 C C . ALA A 1 113 ? 11.492 19.375 15.406 1 90.06 113 ALA A C 1
ATOM 905 O O . ALA A 1 113 ? 12.086 20.078 16.219 1 90.06 113 ALA A O 1
ATOM 906 N N . THR A 1 114 ? 10.188 19.516 15.102 1 87.06 114 THR A N 1
ATOM 907 C CA . THR A 1 114 ? 9.406 20.5 15.836 1 87.06 114 THR A CA 1
ATOM 908 C C . THR A 1 114 ? 9.211 20.078 17.281 1 87.06 114 THR A C 1
ATOM 910 O O . THR A 1 114 ? 8.898 20.906 18.141 1 87.06 114 THR A O 1
ATOM 913 N N . GLN A 1 115 ? 9.281 18.797 17.562 1 87.38 115 GLN A N 1
ATOM 914 C CA . GLN A 1 115 ? 9.102 18.203 18.891 1 87.38 115 GLN A CA 1
ATOM 915 C C . GLN A 1 115 ? 7.719 18.516 19.453 1 87.38 115 GLN A C 1
ATOM 917 O O . GLN A 1 115 ? 7.559 18.672 20.656 1 87.38 115 GLN A O 1
ATOM 922 N N . GLN A 1 116 ? 6.824 18.641 18.547 1 85.94 116 GLN A N 1
ATOM 923 C CA . GLN A 1 116 ? 5.484 19.031 18.953 1 85.94 116 GLN A CA 1
ATOM 924 C C . GLN A 1 116 ? 4.504 17.875 18.844 1 85.94 116 GLN A C 1
ATOM 926 O O . GLN A 1 116 ? 3.395 17.938 19.375 1 85.94 116 GLN A O 1
ATOM 931 N N . PHE A 1 117 ? 4.969 16.812 18.141 1 88.88 117 PHE A N 1
ATOM 932 C CA . PHE A 1 117 ? 4.035 15.742 17.844 1 88.88 117 PHE A CA 1
ATOM 933 C C . PHE A 1 117 ? 4.516 14.422 18.438 1 88.88 117 PHE A C 1
ATOM 935 O O . PHE A 1 117 ? 5.641 13.992 18.172 1 88.88 117 PHE A O 1
ATOM 942 N N . ARG A 1 118 ? 3.615 13.766 19.141 1 88.81 118 ARG A N 1
ATOM 943 C CA . ARG A 1 118 ? 3.928 12.461 19.734 1 88.81 118 ARG A CA 1
ATOM 944 C C . ARG A 1 118 ? 3.477 11.328 18.812 1 88.81 118 ARG A C 1
ATOM 946 O O . ARG A 1 118 ? 3.906 10.188 18.984 1 88.81 118 ARG A O 1
ATOM 953 N N . ASP A 1 119 ? 2.59 11.68 17.969 1 92.81 119 ASP A N 1
ATOM 954 C CA . ASP A 1 119 ? 2.02 10.695 17.062 1 92.81 119 ASP A CA 1
ATOM 955 C C . ASP A 1 119 ? 1.964 11.242 15.633 1 92.81 119 ASP A C 1
ATOM 957 O O . ASP A 1 119 ? 1.174 12.141 15.336 1 92.81 119 ASP A O 1
ATOM 961 N N . ILE A 1 120 ? 2.838 10.75 14.828 1 95.31 120 ILE A N 1
ATOM 962 C CA . ILE A 1 120 ? 2.873 11.094 13.414 1 95.31 120 ILE A CA 1
ATOM 963 C C . ILE A 1 120 ? 2.395 9.906 12.578 1 95.31 120 ILE A C 1
ATOM 965 O O . ILE A 1 120 ? 2.949 8.812 12.672 1 95.31 120 ILE A O 1
ATOM 969 N N . GLN A 1 121 ? 1.36 10.125 11.781 1 96.25 121 GLN A N 1
ATOM 970 C CA . GLN A 1 121 ? 0.812 9.062 10.938 1 96.25 121 GLN A CA 1
ATOM 971 C C . GLN A 1 121 ? 0.898 9.438 9.461 1 96.25 121 GLN A C 1
ATOM 973 O O . GLN A 1 121 ? 0.31 10.43 9.031 1 96.25 121 GLN A O 1
ATOM 978 N N . CYS A 1 122 ? 1.674 8.664 8.797 1 97 122 CYS A N 1
ATOM 979 C CA . CYS A 1 122 ? 1.759 8.766 7.344 1 97 122 CYS A CA 1
ATOM 980 C C . CYS A 1 122 ? 0.973 7.641 6.676 1 97 122 CYS A C 1
ATOM 982 O O . CYS A 1 122 ? 1.326 6.469 6.801 1 97 122 CYS A O 1
ATOM 984 N N . ARG A 1 123 ? 0.001 8.016 5.926 1 95.94 123 ARG A N 1
ATOM 985 C CA . ARG A 1 123 ? -0.855 7.039 5.262 1 95.94 123 ARG A CA 1
ATOM 986 C C . ARG A 1 123 ? -0.602 7.016 3.76 1 95.94 123 ARG A C 1
ATOM 988 O O . ARG A 1 123 ? -0.918 7.98 3.057 1 95.94 123 ARG A O 1
ATOM 995 N N . VAL A 1 124 ? -0.092 5.93 3.328 1 94.38 124 VAL A N 1
ATOM 996 C CA . VAL A 1 124 ? 0.202 5.789 1.905 1 94.38 124 VAL A CA 1
ATOM 997 C C . VAL A 1 124 ? -1.024 5.25 1.175 1 94.38 124 VAL A C 1
ATOM 999 O O . VAL A 1 124 ? -1.504 4.152 1.479 1 94.38 124 VAL A O 1
ATOM 1002 N N . THR A 1 125 ? -1.499 6.016 0.231 1 91.12 125 THR A N 1
ATOM 1003 C CA . THR A 1 125 ? -2.725 5.703 -0.495 1 91.12 125 THR A CA 1
ATOM 1004 C C . THR A 1 125 ? -2.715 6.352 -1.878 1 91.12 125 THR A C 1
ATOM 1006 O O . THR A 1 125 ? -1.675 6.828 -2.338 1 91.12 125 THR A O 1
ATOM 1009 N N . ASN A 1 126 ? -3.812 6.215 -2.619 1 87.31 126 ASN A N 1
ATOM 1010 C CA . ASN A 1 126 ? -3.881 6.883 -3.914 1 87.31 126 ASN A CA 1
ATOM 1011 C C . ASN A 1 126 ? -4.379 8.32 -3.775 1 87.31 126 ASN A C 1
ATOM 1013 O O . ASN A 1 126 ? -4.82 8.727 -2.699 1 87.31 126 ASN A O 1
ATOM 1017 N N . THR A 1 127 ? -4.285 9.008 -4.855 1 88.06 127 THR A N 1
ATOM 1018 C CA . THR A 1 127 ? -4.574 10.438 -4.852 1 88.06 127 THR A CA 1
ATOM 1019 C C . THR A 1 127 ? -6.02 10.695 -4.43 1 88.06 127 THR A C 1
ATOM 1021 O O . THR A 1 127 ? -6.281 11.531 -3.561 1 88.06 127 THR A O 1
ATOM 1024 N N . GLN A 1 128 ? -6.961 10 -4.996 1 87.81 128 GLN A N 1
ATOM 1025 C CA . GLN A 1 128 ? -8.375 10.211 -4.695 1 87.81 128 GLN A CA 1
ATOM 1026 C C . GLN A 1 128 ? -8.664 9.953 -3.219 1 87.81 128 GLN A C 1
ATOM 1028 O O . GLN A 1 128 ? -9.367 10.742 -2.574 1 87.81 128 GLN A O 1
ATOM 1033 N N . ALA A 1 129 ? -8.18 8.898 -2.756 1 91.19 129 ALA A N 1
ATOM 1034 C CA . ALA A 1 129 ? -8.375 8.562 -1.348 1 91.19 129 ALA A CA 1
ATOM 1035 C C . ALA A 1 129 ? -7.727 9.609 -0.442 1 91.19 129 ALA A C 1
ATOM 1037 O O . ALA A 1 129 ? -8.258 9.93 0.621 1 91.19 129 ALA A O 1
ATOM 1038 N N . ALA A 1 130 ? -6.586 10.086 -0.815 1 94.12 130 ALA A N 1
ATOM 1039 C CA . ALA A 1 130 ? -5.895 11.117 -0.045 1 94.12 130 ALA A CA 1
ATOM 1040 C C . ALA A 1 130 ? -6.734 12.383 0.045 1 94.12 130 ALA A C 1
ATOM 1042 O O . ALA A 1 130 ? -6.879 12.969 1.123 1 94.12 130 ALA A O 1
ATOM 1043 N N . LEU A 1 131 ? -7.305 12.758 -1.072 1 92.62 131 LEU A N 1
ATOM 1044 C CA . LEU A 1 131 ? -8.125 13.961 -1.106 1 92.62 131 LEU A CA 1
ATOM 1045 C C . LEU A 1 131 ? -9.406 13.773 -0.312 1 92.62 131 LEU A C 1
ATOM 1047 O O . LEU A 1 131 ? -9.82 14.664 0.437 1 92.62 131 LEU A O 1
ATOM 1051 N N . THR A 1 132 ? -9.992 12.617 -0.45 1 91.69 132 THR A N 1
ATOM 1052 C CA . THR A 1 132 ? -11.188 12.281 0.317 1 91.69 132 THR A CA 1
ATOM 1053 C C . THR A 1 132 ? -10.898 12.336 1.814 1 91.69 132 THR A C 1
ATOM 1055 O O . THR A 1 132 ? -11.742 12.789 2.596 1 91.69 132 THR A O 1
ATOM 1058 N N . ALA A 1 133 ? -9.75 11.906 2.201 1 93.12 133 ALA A N 1
ATOM 1059 C CA . ALA A 1 133 ? -9.359 11.922 3.611 1 93.12 133 ALA A CA 1
ATOM 1060 C C . ALA A 1 133 ? -9.266 13.352 4.137 1 93.12 133 ALA A C 1
ATOM 1062 O O . ALA A 1 133 ? -9.617 13.617 5.293 1 93.12 133 ALA A O 1
ATOM 1063 N N . ILE A 1 134 ? -8.789 14.242 3.328 1 92.69 134 ILE A N 1
ATOM 1064 C CA . ILE A 1 134 ? -8.773 15.656 3.709 1 92.69 134 ILE A CA 1
ATOM 1065 C C . ILE A 1 134 ? -10.195 16.156 3.904 1 92.69 134 ILE A C 1
ATOM 1067 O O . ILE A 1 134 ? -10.508 16.797 4.914 1 92.69 134 ILE A O 1
ATOM 1071 N N . ASP A 1 135 ? -11.055 15.758 3.018 1 86.19 135 ASP A N 1
ATOM 1072 C CA . ASP A 1 135 ? -12.445 16.203 3.059 1 86.19 135 ASP A CA 1
ATOM 1073 C C . ASP A 1 135 ? -13.148 15.672 4.309 1 86.19 135 ASP A C 1
ATOM 1075 O O . ASP A 1 135 ? -13.977 16.375 4.898 1 86.19 135 ASP A O 1
ATOM 1079 N N . ARG A 1 136 ? -12.797 14.477 4.629 1 84.62 136 ARG A N 1
ATOM 1080 C CA . ARG A 1 136 ? -13.445 13.828 5.766 1 84.62 136 ARG A CA 1
ATOM 1081 C C . ARG A 1 136 ? -12.766 14.211 7.078 1 84.62 136 ARG A C 1
ATOM 1083 O O . ARG A 1 136 ? -13.281 13.898 8.156 1 84.62 136 ARG A O 1
ATOM 1090 N N . GLY A 1 137 ? -11.664 14.797 6.988 1 87.25 137 GLY A N 1
ATOM 1091 C CA . GLY A 1 137 ? -10.953 15.211 8.188 1 87.25 137 GLY A CA 1
ATOM 1092 C C . GLY A 1 137 ? -10.094 14.109 8.781 1 87.25 137 GLY A C 1
ATOM 1093 O O . GLY A 1 137 ? -9.617 14.234 9.914 1 87.25 137 GLY A O 1
ATOM 1094 N N . THR A 1 138 ? -9.914 13.055 8.055 1 91.38 138 THR A N 1
ATOM 1095 C CA . THR A 1 138 ? -9.125 11.938 8.562 1 91.38 138 THR A CA 1
ATOM 1096 C C . THR A 1 138 ? -7.66 12.086 8.164 1 91.38 138 THR A C 1
ATOM 1098 O O . THR A 1 138 ? -6.816 11.289 8.578 1 91.38 138 THR A O 1
ATOM 1101 N N . SER A 1 139 ? -7.344 13.086 7.375 1 95.19 139 SER A N 1
ATOM 1102 C CA . SER A 1 139 ? -5.984 13.547 7.094 1 95.19 139 SER A CA 1
ATOM 1103 C C . SER A 1 139 ? -5.887 15.07 7.188 1 95.19 139 SER A C 1
ATOM 1105 O O . SER A 1 139 ? -6.77 15.781 6.711 1 95.19 139 SER A O 1
ATOM 1107 N N . ASP A 1 140 ? -4.863 15.5 7.797 1 93.25 140 ASP A N 1
ATOM 1108 C CA . ASP A 1 140 ? -4.656 16.938 7.949 1 93.25 140 ASP A CA 1
ATOM 1109 C C . ASP A 1 140 ? -4.234 17.578 6.629 1 93.25 140 ASP A C 1
ATOM 1111 O O . ASP A 1 140 ? -4.645 18.688 6.312 1 93.25 140 ASP A O 1
ATOM 1115 N N . PHE A 1 141 ? -3.445 16.922 5.918 1 96 141 PHE A N 1
ATOM 1116 C CA . PHE A 1 141 ? -2.975 17.344 4.598 1 96 141 PHE A CA 1
ATOM 1117 C C . PHE A 1 141 ? -2.484 16.141 3.801 1 96 141 PHE A C 1
ATOM 1119 O O . PHE A 1 141 ? -2.57 15 4.266 1 96 141 PHE A O 1
ATOM 1126 N N . ALA A 1 142 ? -2.047 16.422 2.514 1 96.75 142 ALA A N 1
ATOM 1127 C CA . ALA A 1 142 ? -1.575 15.32 1.672 1 96.75 142 ALA A CA 1
ATOM 1128 C C . ALA A 1 142 ? -0.406 15.766 0.796 1 96.75 142 ALA A C 1
ATOM 1130 O O . ALA A 1 142 ? -0.323 16.938 0.406 1 96.75 142 ALA A O 1
ATOM 1131 N N . LEU A 1 143 ? 0.528 14.82 0.62 1 95.56 143 LEU A N 1
ATOM 1132 C CA . LEU A 1 143 ? 1.561 14.938 -0.405 1 95.56 143 LEU A CA 1
ATOM 1133 C C . LEU A 1 143 ? 1.197 14.109 -1.635 1 95.56 143 LEU A C 1
ATOM 1135 O O . LEU A 1 143 ? 1.264 12.875 -1.604 1 95.56 143 LEU A O 1
ATOM 1139 N N . ILE A 1 144 ? 0.859 14.812 -2.703 1 92.94 144 ILE A N 1
ATOM 1140 C CA . ILE A 1 144 ? 0.32 14.031 -3.809 1 92.94 144 ILE A CA 1
ATOM 1141 C C . ILE A 1 144 ? 0.943 14.492 -5.121 1 92.94 144 ILE A C 1
ATOM 1143 O O . ILE A 1 144 ? 1.563 15.555 -5.18 1 92.94 144 ILE A O 1
ATOM 1147 N N . GLU A 1 145 ? 0.868 13.555 -6.074 1 87.88 145 GLU A N 1
ATOM 1148 C CA . GLU A 1 145 ? 1.236 13.836 -7.461 1 87.88 145 GLU A CA 1
ATOM 1149 C C . GLU A 1 145 ? -0 13.977 -8.344 1 87.88 145 GLU A C 1
ATOM 1151 O O . GLU A 1 145 ? -1.087 13.531 -7.973 1 87.88 145 GLU A O 1
ATOM 1156 N N . GLY A 1 146 ? 0.141 14.656 -9.438 1 75.38 146 GLY A N 1
ATOM 1157 C CA . GLY A 1 146 ? -0.921 14.688 -10.43 1 75.38 146 GLY A CA 1
ATOM 1158 C C . GLY A 1 146 ? -1.842 15.883 -10.281 1 75.38 146 GLY A C 1
ATOM 1159 O O . GLY A 1 146 ? -1.486 16.875 -9.633 1 75.38 146 GLY A O 1
ATOM 1160 N N . ASN A 1 147 ? -3.018 15.625 -10.938 1 78.5 147 ASN A N 1
ATOM 1161 C CA . ASN A 1 147 ? -3.99 16.703 -11.008 1 78.5 147 ASN A CA 1
ATOM 1162 C C . ASN A 1 147 ? -5.062 16.562 -9.938 1 78.5 147 ASN A C 1
ATOM 1164 O O . ASN A 1 147 ? -5.406 15.453 -9.531 1 78.5 147 ASN A O 1
ATOM 1168 N N . PHE A 1 148 ? -5.383 17.562 -9.344 1 86.38 148 PHE A N 1
ATOM 1169 C CA . PHE A 1 148 ? -6.5 17.672 -8.414 1 86.38 148 PHE A CA 1
ATOM 1170 C C . PHE A 1 148 ? -7.242 19 -8.609 1 86.38 148 PHE A C 1
ATOM 1172 O O . PHE A 1 148 ? -6.781 19.875 -9.344 1 86.38 148 PHE A O 1
ATOM 1179 N N . ASP A 1 149 ? -8.453 19.094 -8.062 1 89.31 149 ASP A N 1
ATOM 1180 C CA . ASP A 1 149 ? -9.258 20.297 -8.195 1 89.31 149 ASP A CA 1
ATOM 1181 C C . ASP A 1 149 ? -8.68 21.438 -7.363 1 89.31 149 ASP A C 1
ATOM 1183 O O . ASP A 1 149 ? -8.93 21.516 -6.156 1 89.31 149 ASP A O 1
ATOM 1187 N N . LYS A 1 150 ? -8.117 22.328 -8.031 1 88.44 150 LYS A N 1
ATOM 1188 C CA . LYS A 1 150 ? -7.402 23.422 -7.375 1 88.44 150 LYS A CA 1
ATOM 1189 C C . LYS A 1 150 ? -8.375 24.438 -6.793 1 88.44 150 LYS A C 1
ATOM 1191 O O . LYS A 1 150 ? -7.98 25.297 -6.004 1 88.44 150 LYS A O 1
ATOM 1196 N N . THR A 1 151 ? -9.609 24.297 -7.117 1 86.44 151 THR A N 1
ATOM 1197 C CA . THR A 1 151 ? -10.617 25.203 -6.57 1 86.44 151 THR A CA 1
ATOM 1198 C C . THR A 1 151 ? -11.141 24.688 -5.234 1 86.44 151 THR A C 1
ATOM 1200 O O . THR A 1 151 ? -11.719 25.438 -4.453 1 86.44 151 THR A O 1
ATOM 1203 N N . ARG A 1 152 ? -10.875 23.531 -5.051 1 86.56 152 ARG A N 1
ATOM 1204 C CA . ARG A 1 152 ? -11.445 22.891 -3.869 1 86.56 152 ARG A CA 1
ATOM 1205 C C . ARG A 1 152 ? -10.422 22.812 -2.736 1 86.56 152 ARG A C 1
ATOM 1207 O O . ARG A 1 152 ? -10.797 22.703 -1.566 1 86.56 152 ARG A O 1
ATOM 1214 N N . TYR A 1 153 ? -9.188 22.922 -3.154 1 93.06 153 TYR A N 1
ATOM 1215 C CA . TYR A 1 153 ? -8.117 22.766 -2.18 1 93.06 153 TYR A CA 1
ATOM 1216 C C . TYR A 1 153 ? -7.098 23.891 -2.305 1 93.06 153 TYR A C 1
ATOM 1218 O O . TYR A 1 153 ? -6.934 24.484 -3.379 1 93.06 153 TYR A O 1
ATOM 1226 N N . ASP A 1 154 ? -6.477 24.25 -1.192 1 92.81 154 ASP A N 1
ATOM 1227 C CA . ASP A 1 154 ? -5.227 25 -1.248 1 92.81 154 ASP A CA 1
ATOM 1228 C C . ASP A 1 154 ? -4.027 24.062 -1.415 1 92.81 154 ASP A C 1
ATOM 1230 O O . ASP A 1 154 ? -4.113 22.875 -1.099 1 92.81 154 ASP A O 1
ATOM 1234 N N . TYR A 1 155 ? -2.988 24.594 -1.965 1 94.31 155 TYR A N 1
ATOM 1235 C CA . TYR A 1 155 ? -1.842 23.734 -2.24 1 94.31 155 TYR A CA 1
ATOM 1236 C C . TYR A 1 155 ? -0.57 24.562 -2.402 1 94.31 155 TYR A C 1
ATOM 1238 O O . TYR A 1 155 ? -0.626 25.781 -2.506 1 94.31 155 TYR A O 1
ATOM 1246 N N . GLN A 1 156 ? 0.575 23.922 -2.311 1 93.38 156 GLN A N 1
ATOM 1247 C CA . GLN A 1 156 ? 1.905 24.406 -2.65 1 93.38 156 GLN A CA 1
ATOM 1248 C C . GLN A 1 156 ? 2.701 23.359 -3.422 1 93.38 156 GLN A C 1
ATOM 1250 O O . GLN A 1 156 ? 2.764 22.203 -3.014 1 93.38 156 GLN A O 1
ATOM 1255 N N . VAL A 1 157 ? 3.266 23.812 -4.512 1 92.62 157 VAL A N 1
ATOM 1256 C CA . VAL A 1 157 ? 4.16 22.922 -5.254 1 92.62 157 VAL A CA 1
ATOM 1257 C C . VAL A 1 157 ? 5.477 22.781 -4.496 1 92.62 157 VAL A C 1
ATOM 1259 O O . VAL A 1 157 ? 6.117 23.766 -4.145 1 92.62 157 VAL A O 1
ATOM 1262 N N . VAL A 1 158 ? 5.871 21.547 -4.262 1 91.75 158 VAL A N 1
ATOM 1263 C CA . VAL A 1 158 ? 7.07 21.281 -3.471 1 91.75 158 VAL A CA 1
ATOM 1264 C C . VAL A 1 158 ? 8.242 20.969 -4.395 1 91.75 158 VAL A C 1
ATOM 1266 O O . VAL A 1 158 ? 9.398 21.219 -4.055 1 91.75 158 VAL A O 1
ATOM 1269 N N . ARG A 1 159 ? 7.926 20.328 -5.5 1 87.88 159 ARG A N 1
ATOM 1270 C CA . ARG A 1 159 ? 8.984 19.859 -6.387 1 87.88 159 ARG A CA 1
ATOM 1271 C C . ARG A 1 159 ? 8.43 19.484 -7.754 1 87.88 159 ARG A C 1
ATOM 1273 O O . ARG A 1 159 ? 7.242 19.156 -7.879 1 87.88 159 ARG A O 1
ATOM 1280 N N . GLU A 1 160 ? 9.273 19.672 -8.719 1 89.75 160 GLU A N 1
ATOM 1281 C CA . GLU A 1 160 ? 9.055 19.031 -10.008 1 89.75 160 GLU A CA 1
ATOM 1282 C C . GLU A 1 160 ? 9.984 17.828 -10.188 1 89.75 160 GLU A C 1
ATOM 1284 O O . GLU A 1 160 ? 11.188 17.922 -9.922 1 89.75 160 GLU A O 1
ATOM 1289 N N . GLU A 1 161 ? 9.406 16.75 -10.523 1 91.5 161 GLU A N 1
ATOM 1290 C CA . GLU A 1 161 ? 10.164 15.508 -10.555 1 91.5 161 GLU A CA 1
ATOM 1291 C C . GLU A 1 161 ? 10.039 14.82 -11.922 1 91.5 161 GLU A C 1
ATOM 1293 O O . GLU A 1 161 ? 8.938 14.688 -12.453 1 91.5 161 GLU A O 1
ATOM 1298 N N . PRO A 1 162 ? 11.219 14.453 -12.5 1 92.38 162 PRO A N 1
ATOM 1299 C CA . PRO A 1 162 ? 11.156 13.727 -13.773 1 92.38 162 PRO A CA 1
ATOM 1300 C C . PRO A 1 162 ? 10.57 12.328 -13.617 1 92.38 162 PRO A C 1
ATOM 1302 O O . PRO A 1 162 ? 10.844 11.633 -12.641 1 92.38 162 PRO A O 1
ATOM 1305 N N . PHE A 1 163 ? 9.672 12.016 -14.5 1 92.94 163 PHE A N 1
ATOM 1306 C CA . PHE A 1 163 ? 9.172 10.656 -14.672 1 92.94 163 PHE A CA 1
ATOM 1307 C C . PHE A 1 163 ? 9.906 9.953 -15.805 1 92.94 163 PHE A C 1
ATOM 1309 O O . PHE A 1 163 ? 9.82 10.367 -16.969 1 92.94 163 PHE A O 1
ATOM 1316 N N . VAL A 1 164 ? 10.664 8.805 -15.516 1 94.56 164 VAL A N 1
ATOM 1317 C CA . VAL A 1 164 ? 11.68 8.32 -16.453 1 94.56 164 VAL A CA 1
ATOM 1318 C C . VAL A 1 164 ? 11.469 6.828 -16.703 1 94.56 164 VAL A C 1
ATOM 1320 O O . VAL A 1 164 ? 11 6.102 -15.82 1 94.56 164 VAL A O 1
ATOM 1323 N N . ALA A 1 165 ? 11.844 6.422 -17.844 1 95.69 165 ALA A N 1
ATOM 1324 C CA . ALA A 1 165 ? 11.969 5 -18.156 1 95.69 165 ALA A CA 1
ATOM 1325 C C . ALA A 1 165 ? 13.305 4.445 -17.672 1 95.69 165 ALA A C 1
ATOM 1327 O O . ALA A 1 165 ? 14.352 5.031 -17.938 1 95.69 165 ALA A O 1
ATOM 1328 N N . VAL A 1 166 ? 13.242 3.258 -17.016 1 96.88 166 VAL A N 1
ATOM 1329 C CA . VAL A 1 166 ? 14.438 2.752 -16.359 1 96.88 166 VAL A CA 1
ATOM 1330 C C . VAL A 1 166 ? 14.602 1.261 -16.641 1 96.88 166 VAL A C 1
ATOM 1332 O O . VAL A 1 166 ? 13.617 0.522 -16.688 1 96.88 166 VAL A O 1
ATOM 1335 N N . VAL A 1 167 ? 15.836 0.874 -16.875 1 98.19 167 VAL A N 1
ATOM 1336 C CA . VAL A 1 167 ? 16.219 -0.529 -17.016 1 98.19 167 VAL A CA 1
ATOM 1337 C C . VAL A 1 167 ? 17.531 -0.782 -16.281 1 98.19 167 VAL A C 1
ATOM 1339 O O . VAL A 1 167 ? 18.188 0.159 -15.844 1 98.19 167 VAL A O 1
ATOM 1342 N N . ALA A 1 168 ? 17.828 -2.107 -16.109 1 98.44 168 ALA A N 1
ATOM 1343 C CA . ALA A 1 168 ? 19.156 -2.465 -15.594 1 98.44 168 ALA A CA 1
ATOM 1344 C C . ALA A 1 168 ? 20.25 -2.021 -16.562 1 98.44 168 ALA A C 1
ATOM 1346 O O . ALA A 1 168 ? 20.031 -1.956 -17.766 1 98.44 168 ALA A O 1
ATOM 1347 N N . ALA A 1 169 ? 21.406 -1.785 -16 1 97.75 169 ALA A N 1
ATOM 1348 C CA . ALA A 1 169 ? 22.531 -1.295 -16.797 1 97.75 169 ALA A CA 1
ATOM 1349 C C . ALA A 1 169 ? 22.938 -2.312 -17.859 1 97.75 169 ALA A C 1
ATOM 1351 O O . ALA A 1 169 ? 23.438 -1.942 -18.922 1 97.75 169 ALA A O 1
ATOM 1352 N N . ASN A 1 170 ? 22.703 -3.52 -17.594 1 96.81 170 ASN A N 1
ATOM 1353 C CA . ASN A 1 170 ? 23.094 -4.574 -18.516 1 96.81 170 ASN A CA 1
ATOM 1354 C C . ASN A 1 170 ? 21.938 -4.973 -19.438 1 96.81 170 ASN A C 1
ATOM 1356 O O . ASN A 1 170 ? 22.047 -5.93 -20.203 1 96.81 170 ASN A O 1
ATOM 1360 N N . HIS A 1 171 ? 20.844 -4.305 -19.344 1 96.62 171 HIS A N 1
ATOM 1361 C CA . HIS A 1 171 ? 19.688 -4.582 -20.188 1 96.62 171 HIS A CA 1
ATOM 1362 C C . HIS A 1 171 ? 19.984 -4.254 -21.641 1 96.62 171 HIS A C 1
ATOM 1364 O O . HIS A 1 171 ? 20.656 -3.264 -21.938 1 96.62 171 HIS A O 1
ATOM 1370 N N . PRO A 1 172 ? 19.5 -4.988 -22.578 1 96.44 172 PRO A N 1
ATOM 1371 C CA . PRO A 1 172 ? 19.734 -4.73 -24 1 96.44 172 PRO A CA 1
ATOM 1372 C C . PRO A 1 172 ? 19.359 -3.309 -24.406 1 96.44 172 PRO A C 1
ATOM 1374 O O . PRO A 1 172 ? 20.062 -2.684 -25.203 1 96.44 172 PRO A O 1
ATOM 1377 N N . LEU A 1 173 ? 18.359 -2.83 -23.891 1 96.19 173 LEU A N 1
ATOM 1378 C CA . LEU A 1 173 ? 17.891 -1.493 -24.25 1 96.19 173 LEU A CA 1
ATOM 1379 C C . LEU A 1 173 ? 18.875 -0.432 -23.781 1 96.19 173 LEU A C 1
ATOM 1381 O O . LEU A 1 173 ? 18.922 0.672 -24.328 1 96.19 173 LEU A O 1
ATOM 1385 N N . ALA A 1 174 ? 19.594 -0.751 -22.703 1 95.94 174 ALA A N 1
ATOM 1386 C CA . ALA A 1 174 ? 20.547 0.195 -22.141 1 95.94 174 ALA A CA 1
ATOM 1387 C C . ALA A 1 174 ? 21.734 0.408 -23.078 1 95.94 174 ALA A C 1
ATOM 1389 O O . ALA A 1 174 ? 22.453 1.404 -22.969 1 95.94 174 ALA A O 1
ATOM 1390 N N . GLN A 1 175 ? 21.906 -0.471 -24 1 93.69 175 GLN A N 1
ATOM 1391 C CA . GLN A 1 175 ? 23.047 -0.431 -24.906 1 93.69 175 GLN A CA 1
ATOM 1392 C C . GLN A 1 175 ? 22.719 0.425 -26.141 1 93.69 175 GLN A C 1
ATOM 1394 O O . GLN A 1 175 ? 23.609 0.721 -26.938 1 93.69 175 GLN A O 1
ATOM 1399 N N . GLN A 1 176 ? 21.578 0.848 -26.281 1 92.62 176 GLN A N 1
ATOM 1400 C CA . GLN A 1 176 ? 21.156 1.676 -27.406 1 92.62 176 GLN A CA 1
ATOM 1401 C C . GLN A 1 176 ? 21.203 3.158 -27.047 1 92.62 176 GLN A C 1
ATOM 1403 O O . GLN A 1 176 ? 20.859 3.545 -25.922 1 92.62 176 GLN A O 1
ATOM 1408 N N . ALA A 1 177 ? 21.656 3.963 -27.969 1 88.5 177 ALA A N 1
ATOM 1409 C CA . ALA A 1 177 ? 21.734 5.402 -27.734 1 88.5 177 ALA A CA 1
ATOM 1410 C C . ALA A 1 177 ? 20.344 6.023 -27.641 1 88.5 177 ALA A C 1
ATOM 1412 O O . ALA A 1 177 ? 20.125 6.945 -26.844 1 88.5 177 ALA A O 1
ATOM 1413 N N . GLN A 1 178 ? 19.438 5.562 -28.516 1 90 178 GLN A N 1
ATOM 1414 C CA . GLN A 1 178 ? 18.047 5.98 -28.5 1 90 178 GLN A CA 1
ATOM 1415 C C . GLN A 1 178 ? 17.109 4.789 -28.688 1 90 178 GLN A C 1
ATOM 1417 O O . GLN A 1 178 ? 17.406 3.869 -29.453 1 90 178 GLN A O 1
ATOM 1422 N N . VAL A 1 179 ? 16.047 4.836 -27.859 1 93.5 179 VAL A N 1
ATOM 1423 C CA . VAL A 1 179 ? 15.062 3.764 -27.984 1 93.5 179 VAL A CA 1
ATOM 1424 C C . VAL A 1 179 ? 13.695 4.352 -28.312 1 93.5 179 VAL A C 1
ATOM 1426 O O . VAL A 1 179 ? 13.406 5.504 -27.969 1 93.5 179 VAL A O 1
ATOM 1429 N N . SER A 1 180 ? 12.906 3.598 -29.078 1 92.25 180 SER A N 1
ATOM 1430 C CA . SER A 1 180 ? 11.523 3.975 -29.344 1 92.25 180 SER A CA 1
ATOM 1431 C C . SER A 1 180 ? 10.562 3.23 -28.438 1 92.25 180 SER A C 1
ATOM 1433 O O . SER A 1 180 ? 10.938 2.248 -27.781 1 92.25 180 SER A O 1
ATOM 1435 N N . TRP A 1 181 ? 9.359 3.762 -28.328 1 92.62 181 TRP A N 1
ATOM 1436 C CA . TRP A 1 181 ? 8.32 3.07 -27.578 1 92.62 181 TRP A CA 1
ATOM 1437 C C . TRP A 1 181 ? 8.102 1.661 -28.125 1 92.62 181 TRP A C 1
ATOM 1439 O O . TRP A 1 181 ? 7.855 0.726 -27.359 1 92.62 181 TRP A O 1
ATOM 1449 N N . ALA A 1 182 ? 8.219 1.536 -29.391 1 92 182 ALA A N 1
ATOM 1450 C CA . ALA A 1 182 ? 8.047 0.227 -30.016 1 92 182 ALA A CA 1
ATOM 1451 C C . ALA A 1 182 ? 9.125 -0.748 -29.547 1 92 182 ALA A C 1
ATOM 1453 O O . ALA A 1 182 ? 8.859 -1.938 -29.375 1 92 182 ALA A O 1
ATOM 1454 N N . ASP A 1 183 ? 10.328 -0.252 -29.375 1 95 183 ASP A N 1
ATOM 1455 C CA . ASP A 1 183 ? 11.422 -1.086 -28.875 1 95 183 ASP A CA 1
ATOM 1456 C C . ASP A 1 183 ? 11.094 -1.639 -27.484 1 95 183 ASP A C 1
ATOM 1458 O O . ASP A 1 183 ? 11.477 -2.764 -27.156 1 95 183 ASP A O 1
ATOM 1462 N N . LEU A 1 184 ? 10.383 -0.895 -26.656 1 95.94 184 LEU A N 1
ATOM 1463 C CA . LEU A 1 184 ? 10.078 -1.279 -25.281 1 95.94 184 LEU A CA 1
ATOM 1464 C C . LEU A 1 184 ? 9.094 -2.445 -25.25 1 95.94 184 LEU A C 1
ATOM 1466 O O . LEU A 1 184 ? 9.133 -3.268 -24.344 1 95.94 184 LEU A O 1
ATOM 1470 N N . THR A 1 185 ? 8.258 -2.523 -26.266 1 95.44 185 THR A N 1
ATOM 1471 C CA . THR A 1 185 ? 7.148 -3.477 -26.234 1 95.44 185 THR A CA 1
ATOM 1472 C C . THR A 1 185 ? 7.668 -4.906 -26.344 1 95.44 185 THR A C 1
ATOM 1474 O O . THR A 1 185 ? 6.945 -5.859 -26.031 1 95.44 185 THR A O 1
ATOM 1477 N N . ALA A 1 186 ? 8.891 -5.07 -26.719 1 95.44 186 ALA A N 1
ATOM 1478 C CA . ALA A 1 186 ? 9.484 -6.395 -26.859 1 95.44 186 ALA A CA 1
ATOM 1479 C C . ALA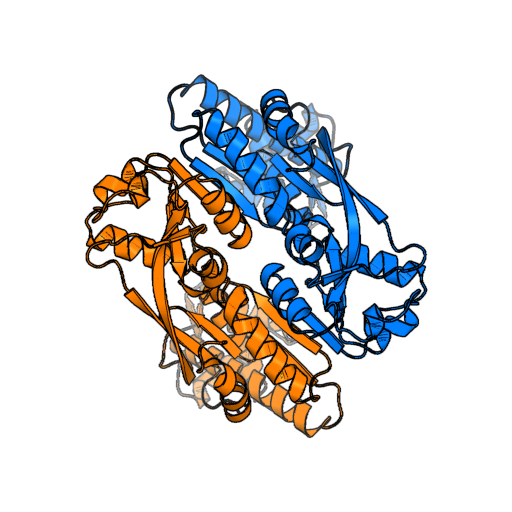 A 1 186 ? 9.898 -6.949 -25.5 1 95.44 186 ALA A C 1
ATOM 1481 O O . ALA A 1 186 ? 10.227 -8.133 -25.375 1 95.44 186 ALA A O 1
ATOM 1482 N N . TYR A 1 187 ? 9.812 -6.129 -24.484 1 96.56 187 TYR A N 1
ATOM 1483 C CA . TYR A 1 187 ? 10.266 -6.512 -23.156 1 96.56 187 TYR A CA 1
ATOM 1484 C C . TYR A 1 187 ? 9.133 -6.406 -22.141 1 96.56 187 TYR A C 1
ATOM 1486 O O . TYR A 1 187 ? 8.164 -5.68 -22.359 1 96.56 187 TYR A O 1
ATOM 1494 N N . PRO A 1 188 ? 9.273 -7.195 -21 1 97.62 188 PRO A N 1
ATOM 1495 C CA . PRO A 1 188 ? 8.266 -7.078 -19.938 1 97.62 188 PRO A CA 1
ATOM 1496 C C . PRO A 1 188 ? 8.172 -5.668 -19.359 1 97.62 188 PRO A C 1
ATOM 1498 O O . PRO A 1 188 ? 9.195 -5 -19.188 1 97.62 188 PRO A O 1
ATOM 1501 N N . LEU A 1 189 ? 6.957 -5.246 -19.109 1 98.12 189 LEU A N 1
ATOM 1502 C CA . LEU A 1 189 ? 6.688 -3.973 -18.453 1 98.12 189 LEU A CA 1
ATOM 1503 C C . LEU A 1 189 ? 6.328 -4.18 -16.984 1 98.12 189 LEU A C 1
ATOM 1505 O O . LEU A 1 189 ? 5.398 -4.922 -16.672 1 98.12 189 LEU A O 1
ATOM 1509 N N . LEU A 1 190 ? 7.141 -3.641 -16.141 1 98.12 190 LEU A N 1
ATOM 1510 C CA . LEU A 1 190 ? 6.836 -3.59 -14.711 1 98.12 190 LEU A CA 1
ATOM 1511 C C . LEU A 1 190 ? 6.031 -2.338 -14.375 1 98.12 190 LEU A C 1
ATOM 1513 O O . LEU A 1 190 ? 6.488 -1.219 -14.617 1 98.12 190 LEU A O 1
ATOM 1517 N N . LEU A 1 191 ? 4.852 -2.471 -13.844 1 95.75 191 LEU A N 1
ATOM 1518 C CA . LEU A 1 191 ? 4.047 -1.27 -13.648 1 95.75 191 LEU A CA 1
ATOM 1519 C C . LEU A 1 191 ? 3.221 -1.37 -12.375 1 95.75 191 LEU A C 1
ATOM 1521 O O . LEU A 1 191 ? 3.152 -2.436 -11.758 1 95.75 191 LEU A O 1
ATOM 1525 N N . ARG A 1 192 ? 2.674 -0.249 -11.984 1 94.38 192 ARG A N 1
ATOM 1526 C CA . ARG A 1 192 ? 1.819 -0.127 -10.812 1 94.38 192 ARG A CA 1
ATOM 1527 C C . ARG A 1 192 ? 0.39 -0.557 -11.125 1 94.38 192 ARG A C 1
ATOM 1529 O O . ARG A 1 192 ? 0.051 -0.802 -12.281 1 94.38 192 ARG A O 1
ATOM 1536 N N . GLU A 1 193 ? -0.347 -0.707 -10.125 1 91.75 193 GLU A N 1
ATOM 1537 C CA . GLU A 1 193 ? -1.721 -1.193 -10.211 1 91.75 193 GLU A CA 1
ATOM 1538 C C . GLU A 1 193 ? -2.643 -0.136 -10.812 1 91.75 193 GLU A C 1
ATOM 1540 O O . GLU A 1 193 ? -2.287 1.042 -10.875 1 91.75 193 GLU A O 1
ATOM 1545 N N . LEU A 1 194 ? -3.824 -0.579 -11.227 1 88 194 LEU A N 1
ATOM 1546 C CA . LEU A 1 194 ? -4.863 0.35 -11.656 1 88 194 LEU A CA 1
ATOM 1547 C C . LEU A 1 194 ? -5.227 1.317 -10.539 1 88 194 LEU A C 1
ATOM 1549 O O . LEU A 1 194 ? -5.355 0.913 -9.375 1 88 194 LEU A O 1
ATOM 1553 N N . GLY A 1 195 ? -5.363 2.602 -10.891 1 83.75 195 GLY A N 1
ATOM 1554 C CA . GLY A 1 195 ? -5.676 3.617 -9.898 1 83.75 195 GLY A CA 1
ATOM 1555 C C . GLY A 1 195 ? -4.449 4.371 -9.414 1 83.75 195 GLY A C 1
ATOM 1556 O O . GLY A 1 195 ? -4.57 5.426 -8.781 1 83.75 195 GLY A O 1
ATOM 1557 N N . SER A 1 196 ? -3.332 3.822 -9.719 1 87.62 196 SER A N 1
ATOM 1558 C CA . SER A 1 196 ? -2.096 4.504 -9.352 1 87.62 196 SER A CA 1
ATOM 1559 C C . SER A 1 196 ? -1.864 5.73 -10.227 1 87.62 196 SER A C 1
ATOM 1561 O O . SER A 1 196 ? -2.117 5.699 -11.438 1 87.62 196 SER A O 1
ATOM 1563 N N . GLY A 1 197 ? -1.396 6.805 -9.609 1 85.31 197 GLY A N 1
ATOM 1564 C CA . GLY A 1 197 ? -1.044 8 -10.359 1 85.31 197 GLY A CA 1
ATOM 1565 C C . GLY A 1 197 ? 0.063 7.773 -11.367 1 85.31 197 GLY A C 1
ATOM 1566 O O . GLY A 1 197 ? -0.024 8.234 -12.508 1 85.31 197 GLY A O 1
ATOM 1567 N N . SER A 1 198 ? 1.082 7.023 -11 1 88.81 198 SER A N 1
ATOM 1568 C CA . SER A 1 198 ? 2.205 6.777 -11.898 1 88.81 198 SER A CA 1
ATOM 1569 C C . SER A 1 198 ? 1.786 5.914 -13.086 1 88.81 198 SER A C 1
ATOM 1571 O O . SER A 1 198 ? 2.309 6.07 -14.188 1 88.81 198 SER A O 1
ATOM 1573 N N . ARG A 1 199 ? 0.873 5.012 -12.82 1 91.06 199 ARG A N 1
ATOM 1574 C CA . ARG A 1 199 ? 0.364 4.227 -13.945 1 91.06 199 ARG A CA 1
ATOM 1575 C C . ARG A 1 199 ? -0.403 5.105 -14.922 1 91.06 199 ARG A C 1
ATOM 1577 O O . ARG A 1 199 ? -0.311 4.918 -16.141 1 91.06 199 ARG A O 1
ATOM 1584 N N . GLU A 1 200 ? -1.196 6.023 -14.359 1 88.5 200 GLU A N 1
ATOM 1585 C CA . GLU A 1 200 ? -1.927 6.949 -15.219 1 88.5 200 GLU A CA 1
ATOM 1586 C C . GLU A 1 200 ? -0.971 7.781 -16.078 1 88.5 200 GLU A C 1
ATOM 1588 O O . GLU A 1 200 ? -1.211 7.984 -17.266 1 88.5 200 GLU A O 1
ATOM 1593 N N . ILE A 1 201 ? 0.032 8.242 -15.508 1 88.5 201 ILE A N 1
ATOM 1594 C CA . ILE A 1 201 ? 1.045 9 -16.234 1 88.5 201 ILE A CA 1
ATOM 1595 C C . ILE A 1 201 ? 1.64 8.148 -17.344 1 88.5 201 ILE A C 1
ATOM 1597 O O . ILE A 1 201 ? 1.749 8.594 -18.484 1 88.5 201 ILE A O 1
ATOM 1601 N N . LEU A 1 202 ? 1.978 6.953 -17.031 1 92.12 202 LEU A N 1
ATOM 1602 C CA . LEU A 1 202 ? 2.555 6.031 -18 1 92.12 202 LEU A CA 1
ATOM 1603 C C . LEU A 1 202 ? 1.582 5.77 -19.156 1 92.12 202 LEU A C 1
ATOM 1605 O O . LEU A 1 202 ? 1.977 5.773 -20.312 1 92.12 202 LEU A O 1
ATOM 1609 N N . THR A 1 203 ? 0.351 5.535 -18.734 1 92.31 203 THR A N 1
ATOM 1610 C CA . THR A 1 203 ? -0.668 5.266 -19.75 1 92.31 203 THR A CA 1
ATOM 1611 C C . THR A 1 203 ? -0.801 6.438 -20.719 1 92.31 203 THR A C 1
ATOM 1613 O O . THR A 1 203 ? -0.86 6.246 -21.938 1 92.31 203 THR A O 1
ATOM 1616 N N . ASN A 1 204 ? -0.836 7.605 -20.172 1 89.25 204 ASN A N 1
ATOM 1617 C CA . ASN A 1 204 ? -0.935 8.805 -21 1 89.25 204 ASN A CA 1
ATOM 1618 C C . ASN A 1 204 ? 0.29 8.977 -21.891 1 89.25 204 ASN A C 1
ATOM 1620 O O . ASN A 1 204 ? 0.165 9.352 -23.062 1 89.25 204 ASN A O 1
ATOM 1624 N N . LEU A 1 205 ? 1.435 8.703 -21.406 1 90.06 205 LEU A N 1
ATOM 1625 C CA . LEU A 1 205 ? 2.672 8.805 -22.172 1 90.06 205 LEU A CA 1
ATOM 1626 C C . LEU A 1 205 ? 2.682 7.805 -23.312 1 90.06 205 LEU A C 1
ATOM 1628 O O . LEU A 1 205 ? 3.049 8.148 -24.438 1 90.06 205 LEU A O 1
ATOM 1632 N N . ALA A 1 206 ? 2.332 6.621 -22.984 1 92.31 206 ALA A N 1
ATOM 1633 C CA . ALA A 1 206 ? 2.287 5.574 -24 1 92.31 206 ALA A CA 1
ATOM 1634 C C . ALA A 1 206 ? 1.288 5.926 -25.109 1 92.31 206 ALA A C 1
ATOM 1636 O O . ALA A 1 206 ? 1.588 5.781 -26.297 1 92.31 206 ALA A O 1
ATOM 1637 N N . GLN A 1 207 ? 0.158 6.414 -24.656 1 91.12 207 GLN A N 1
ATOM 1638 C CA . GLN A 1 207 ? -0.886 6.785 -25.609 1 91.12 207 GLN A CA 1
ATOM 1639 C C . GLN A 1 207 ? -0.411 7.902 -26.531 1 91.12 207 GLN A C 1
ATOM 1641 O O . GLN A 1 207 ? -0.712 7.891 -27.734 1 91.12 207 GLN A O 1
ATOM 1646 N N . ALA A 1 208 ? 0.256 8.859 -26.031 1 88.88 208 ALA A N 1
ATOM 1647 C CA . ALA A 1 208 ? 0.795 9.961 -26.812 1 88.88 208 ALA A CA 1
ATOM 1648 C C . ALA A 1 208 ? 1.764 9.453 -27.891 1 88.88 208 ALA A C 1
ATOM 1650 O O . ALA A 1 208 ? 1.934 10.086 -28.922 1 88.88 208 ALA A O 1
ATOM 1651 N N . ALA A 1 209 ? 2.346 8.328 -27.641 1 89.62 209 ALA A N 1
ATOM 1652 C CA . ALA A 1 209 ? 3.277 7.711 -28.578 1 89.62 209 ALA A CA 1
ATOM 1653 C C . ALA A 1 209 ? 2.58 6.648 -29.422 1 89.62 209 ALA A C 1
ATOM 1655 O O . ALA A 1 209 ? 3.236 5.875 -30.125 1 89.62 209 ALA A O 1
ATOM 1656 N N . ASN A 1 210 ? 1.297 6.504 -29.266 1 92.31 210 ASN A N 1
ATOM 1657 C CA . ASN A 1 210 ? 0.453 5.562 -30 1 92.31 210 ASN A CA 1
ATOM 1658 C C . ASN A 1 210 ? 0.784 4.117 -29.641 1 92.31 210 ASN A C 1
ATOM 1660 O O . ASN A 1 210 ? 0.82 3.252 -30.516 1 92.31 210 ASN A O 1
ATOM 1664 N N . VAL A 1 211 ? 1.11 3.91 -28.453 1 92.94 211 VAL A N 1
ATOM 1665 C CA . VAL A 1 211 ? 1.373 2.582 -27.906 1 92.94 211 VAL A CA 1
ATOM 1666 C C . VAL A 1 211 ? 0.421 2.299 -26.75 1 92.94 211 VAL A C 1
ATOM 1668 O O . VAL A 1 211 ? 0.138 3.186 -25.938 1 92.94 211 VAL A O 1
ATOM 1671 N N . THR A 1 212 ? -0.071 1.06 -26.703 1 93.88 212 THR A N 1
ATOM 1672 C CA . THR A 1 212 ? -0.857 0.644 -25.547 1 93.88 212 THR A CA 1
ATOM 1673 C C . THR A 1 212 ? -0.047 -0.287 -24.656 1 93.88 212 THR A C 1
ATOM 1675 O O . THR A 1 212 ? 0.87 -0.966 -25.125 1 93.88 212 THR A O 1
ATOM 1678 N N . LEU A 1 213 ? -0.422 -0.309 -23.406 1 94.06 213 LEU A N 1
ATOM 1679 C CA . LEU A 1 213 ? 0.306 -1.147 -22.453 1 94.06 213 LEU A CA 1
ATOM 1680 C C . LEU A 1 213 ? 0.131 -2.625 -22.797 1 94.06 213 LEU A C 1
ATOM 1682 O O . LEU A 1 213 ? 0.997 -3.443 -22.469 1 94.06 213 LEU A O 1
ATOM 1686 N N . ALA A 1 214 ? -0.908 -2.955 -23.469 1 91.31 214 ALA A N 1
ATOM 1687 C CA . ALA A 1 214 ? -1.21 -4.332 -23.844 1 91.31 214 ALA A CA 1
ATOM 1688 C C . ALA A 1 214 ? -0.239 -4.828 -24.922 1 91.31 214 ALA A C 1
ATOM 1690 O O . ALA A 1 214 ? -0.149 -6.031 -25.172 1 91.31 214 ALA A O 1
ATOM 1691 N N . GLU A 1 215 ? 0.444 -3.943 -25.547 1 94.5 215 GLU A N 1
ATOM 1692 C CA . GLU A 1 215 ? 1.355 -4.305 -26.625 1 94.5 215 GLU A CA 1
ATOM 1693 C C . GLU A 1 215 ? 2.676 -4.84 -26.078 1 94.5 215 GLU A C 1
ATOM 1695 O O . GLU A 1 215 ? 3.467 -5.43 -26.812 1 94.5 215 GLU A O 1
ATOM 1700 N N . PHE A 1 216 ? 2.896 -4.613 -24.812 1 95.31 216 PHE A N 1
ATOM 1701 C CA . PHE A 1 216 ? 4.113 -5.148 -24.219 1 95.31 216 PHE A CA 1
ATOM 1702 C C . PHE A 1 216 ? 4.07 -6.672 -24.172 1 95.31 216 PHE A C 1
ATOM 1704 O O . PHE A 1 216 ? 3.002 -7.262 -24 1 95.31 216 PHE A O 1
ATOM 1711 N N . SER A 1 217 ? 5.223 -7.289 -24.297 1 93.25 217 SER A N 1
ATOM 1712 C CA . SER A 1 217 ? 5.316 -8.75 -24.328 1 93.25 217 SER A CA 1
ATOM 1713 C C . SER A 1 217 ? 4.766 -9.367 -23.047 1 93.25 217 SER A C 1
ATOM 1715 O O . SER A 1 217 ? 4.266 -10.492 -23.078 1 93.25 217 SER A O 1
ATOM 1717 N N . GLN A 1 218 ? 4.934 -8.695 -21.984 1 95.06 218 GLN A N 1
ATOM 1718 C CA . GLN A 1 218 ? 4.469 -9.102 -20.656 1 95.06 218 GLN A CA 1
ATOM 1719 C C . GLN A 1 218 ? 4.238 -7.883 -19.766 1 95.06 218 GLN A C 1
ATOM 1721 O O . GLN A 1 218 ? 4.93 -6.871 -19.906 1 95.06 218 GLN A O 1
ATOM 1726 N N . THR A 1 219 ? 3.205 -7.973 -18.922 1 95.94 219 THR A N 1
ATOM 1727 C CA . THR A 1 219 ? 3.002 -6.969 -17.891 1 95.94 219 THR A CA 1
ATOM 1728 C C . THR A 1 219 ? 3.088 -7.602 -16.5 1 95.94 219 THR A C 1
ATOM 1730 O O . THR A 1 219 ? 2.504 -8.656 -16.25 1 95.94 219 THR A O 1
ATOM 1733 N N . VAL A 1 220 ? 3.922 -7.055 -15.695 1 96.88 220 VAL A N 1
ATOM 1734 C CA . VAL A 1 220 ? 4.02 -7.402 -14.281 1 96.88 220 VAL A CA 1
ATOM 1735 C C . VAL A 1 220 ? 3.504 -6.246 -13.43 1 96.88 220 VAL A C 1
ATOM 1737 O O . VAL A 1 220 ? 4.137 -5.191 -13.352 1 96.88 220 VAL A O 1
ATOM 1740 N N . THR A 1 221 ? 2.389 -6.438 -12.781 1 96.5 221 THR A N 1
ATOM 1741 C CA . THR A 1 221 ? 1.766 -5.406 -11.961 1 96.5 221 THR A CA 1
ATOM 1742 C C . THR A 1 221 ? 2.051 -5.648 -10.477 1 96.5 221 THR A C 1
ATOM 1744 O O . THR A 1 221 ? 1.797 -6.738 -9.961 1 96.5 221 THR A O 1
ATOM 1747 N N . ILE A 1 222 ? 2.629 -4.648 -9.859 1 95.38 222 ILE A N 1
ATOM 1748 C CA . ILE A 1 222 ? 2.961 -4.742 -8.445 1 95.38 222 ILE A CA 1
ATOM 1749 C C . ILE A 1 222 ? 2.672 -3.41 -7.758 1 95.38 222 ILE A C 1
ATOM 1751 O O . ILE A 1 222 ? 3.098 -2.354 -8.234 1 95.38 222 ILE A O 1
ATOM 1755 N N . ASN A 1 223 ? 1.98 -3.414 -6.609 1 93.31 223 ASN A N 1
ATOM 1756 C CA . ASN A 1 223 ? 1.708 -2.188 -5.867 1 93.31 223 ASN A CA 1
ATOM 1757 C C . ASN A 1 223 ? 2.75 -1.948 -4.777 1 93.31 223 ASN A C 1
ATOM 1759 O O . ASN A 1 223 ? 2.4 -1.658 -3.633 1 93.31 223 ASN A O 1
ATOM 1763 N N . ASN A 1 224 ? 4.004 -2.061 -5.168 1 93 224 ASN A N 1
ATOM 1764 C CA . ASN A 1 224 ? 5.164 -1.846 -4.309 1 93 224 ASN A CA 1
ATOM 1765 C C . ASN A 1 224 ? 6.395 -1.451 -5.121 1 93 224 ASN A C 1
ATOM 1767 O O . ASN A 1 224 ? 6.887 -2.236 -5.934 1 93 224 ASN A O 1
ATOM 1771 N N . LEU A 1 225 ? 6.91 -0.275 -4.832 1 94.25 225 LEU A N 1
ATOM 1772 C CA . LEU A 1 225 ? 7.992 0.259 -5.652 1 94.25 225 LEU A CA 1
ATOM 1773 C C . LEU A 1 225 ? 9.312 -0.433 -5.328 1 94.25 225 LEU A C 1
ATOM 1775 O O . LEU A 1 225 ? 10.164 -0.603 -6.203 1 94.25 225 LEU A O 1
ATOM 1779 N N . ALA A 1 226 ? 9.492 -0.839 -4.086 1 92.56 226 ALA A N 1
ATOM 1780 C CA . ALA A 1 226 ? 10.711 -1.569 -3.742 1 92.56 226 ALA A CA 1
ATOM 1781 C C . ALA A 1 226 ? 10.812 -2.869 -4.535 1 92.56 226 ALA A C 1
ATOM 1783 O O . ALA A 1 226 ? 11.898 -3.242 -4.988 1 92.56 226 ALA A O 1
ATOM 1784 N N . ALA A 1 227 ? 9.711 -3.521 -4.66 1 93.62 227 ALA A N 1
ATOM 1785 C CA . ALA A 1 227 ? 9.68 -4.742 -5.461 1 93.62 227 ALA A CA 1
ATOM 1786 C C . ALA A 1 227 ? 10.008 -4.449 -6.922 1 93.62 227 ALA A C 1
ATOM 1788 O O . ALA A 1 227 ? 10.773 -5.184 -7.555 1 93.62 227 ALA A O 1
ATOM 1789 N N . ILE A 1 228 ? 9.453 -3.418 -7.422 1 96.5 228 ILE A N 1
ATOM 1790 C CA . ILE A 1 228 ? 9.711 -3.025 -8.805 1 96.5 228 ILE A CA 1
ATOM 1791 C C . ILE A 1 228 ? 11.195 -2.736 -8.984 1 96.5 228 ILE A C 1
ATOM 1793 O O . ILE A 1 228 ? 11.805 -3.176 -9.969 1 96.5 228 ILE A O 1
ATOM 1797 N N . ARG A 1 229 ? 11.734 -2.027 -8.039 1 95.75 229 ARG A N 1
ATOM 1798 C CA . ARG A 1 229 ? 13.164 -1.723 -8.102 1 95.75 229 ARG A CA 1
ATOM 1799 C C . ARG A 1 229 ? 13.992 -3 -8.117 1 95.75 229 ARG A C 1
ATOM 1801 O O . ARG A 1 229 ? 14.93 -3.127 -8.906 1 95.75 229 ARG A O 1
ATOM 1808 N N . GLN A 1 230 ? 13.664 -3.922 -7.273 1 94.12 230 GLN A N 1
ATOM 1809 C CA . GLN A 1 230 ? 14.406 -5.176 -7.215 1 94.12 230 GLN A CA 1
ATOM 1810 C C . GLN A 1 230 ? 14.305 -5.938 -8.531 1 94.12 230 GLN A C 1
ATOM 1812 O O . GLN A 1 230 ? 15.289 -6.5 -9.008 1 94.12 230 GLN A O 1
ATOM 1817 N N . LEU A 1 231 ? 13.172 -5.98 -9.078 1 96.62 231 LEU A N 1
ATOM 1818 C CA . LEU A 1 231 ? 12.969 -6.656 -10.359 1 96.62 231 LEU A CA 1
ATOM 1819 C C . LEU A 1 231 ? 13.773 -5.98 -11.461 1 96.62 231 LEU A C 1
ATOM 1821 O O . LEU A 1 231 ? 14.359 -6.66 -12.312 1 96.62 231 LEU A O 1
ATOM 1825 N N . LEU A 1 232 ? 13.789 -4.652 -11.438 1 97.62 232 LEU A N 1
ATOM 1826 C CA . LEU A 1 232 ? 14.594 -3.91 -12.398 1 97.62 232 LEU A CA 1
ATOM 1827 C C . LEU A 1 232 ? 16.062 -4.297 -12.289 1 97.62 232 LEU A C 1
ATOM 1829 O O . LEU A 1 232 ? 16.719 -4.57 -13.305 1 97.62 232 LEU A O 1
ATOM 1833 N N . LEU A 1 233 ? 16.531 -4.328 -11.07 1 95.75 233 LEU A N 1
ATOM 1834 C CA . LEU A 1 233 ? 17.938 -4.637 -10.82 1 95.75 233 LEU A CA 1
ATOM 1835 C C . LEU A 1 233 ? 18.297 -6.023 -11.344 1 95.75 233 LEU A C 1
ATOM 1837 O O . LEU A 1 233 ? 19.438 -6.266 -11.742 1 95.75 233 LEU A O 1
ATOM 1841 N N . GLN A 1 234 ? 17.312 -6.863 -11.422 1 94.44 234 GLN A N 1
ATOM 1842 C CA . GLN A 1 234 ? 17.516 -8.234 -11.883 1 94.44 234 GLN A CA 1
ATOM 1843 C C . GLN A 1 234 ? 17.312 -8.344 -13.391 1 94.44 234 GLN A C 1
ATOM 1845 O O . GLN A 1 234 ? 17.375 -9.438 -13.953 1 94.44 234 GLN A O 1
ATOM 1850 N N . GLY A 1 235 ? 17.078 -7.242 -14.008 1 96.12 235 GLY A N 1
ATOM 1851 C CA . GLY A 1 235 ? 16.922 -7.215 -15.453 1 96.12 235 GLY A CA 1
ATOM 1852 C C . GLY A 1 235 ? 15.602 -7.797 -15.922 1 96.12 235 GLY A C 1
ATOM 1853 O O . GLY A 1 235 ? 15.5 -8.281 -17.047 1 96.12 235 GLY A O 1
ATOM 1854 N N . ALA A 1 236 ? 14.594 -7.727 -15.07 1 96.12 236 ALA A N 1
ATOM 1855 C CA . ALA A 1 236 ? 13.344 -8.445 -15.312 1 96.12 236 ALA A CA 1
ATOM 1856 C C . ALA A 1 236 ? 12.445 -7.68 -16.281 1 96.12 236 ALA A C 1
ATOM 1858 O O . ALA A 1 236 ? 11.391 -8.18 -16.672 1 96.12 236 ALA A O 1
ATOM 1859 N N . GLY A 1 237 ? 12.773 -6.473 -16.594 1 97.62 237 GLY A N 1
ATOM 1860 C CA . GLY A 1 237 ? 11.945 -5.691 -17.5 1 97.62 237 GLY A CA 1
ATOM 1861 C C . GLY A 1 237 ? 12.273 -4.211 -17.484 1 97.62 237 GLY A C 1
ATOM 1862 O O . GLY A 1 237 ? 13.375 -3.818 -17.109 1 97.62 237 GLY A O 1
ATOM 1863 N N . VAL A 1 238 ? 11.32 -3.41 -18.078 1 97.81 238 VAL A N 1
ATOM 1864 C CA . VAL A 1 238 ? 11.375 -1.951 -18.109 1 97.81 238 VAL A CA 1
ATOM 1865 C C . VAL A 1 238 ? 10.281 -1.378 -17.203 1 97.81 238 VAL A C 1
ATOM 1867 O O . VAL A 1 238 ? 9.211 -1.972 -17.062 1 97.81 238 VAL A O 1
ATOM 1870 N N . SER A 1 239 ? 10.617 -0.363 -16.531 1 97.69 239 SER A N 1
ATOM 1871 C CA . SER A 1 239 ? 9.609 0.332 -15.742 1 97.69 239 SER A CA 1
ATOM 1872 C C . SER A 1 239 ? 9.703 1.843 -15.922 1 97.69 239 SER A C 1
ATOM 1874 O O . SER A 1 239 ? 10.688 2.344 -16.484 1 97.69 239 SER A O 1
ATOM 1876 N N . PHE A 1 240 ? 8.656 2.549 -15.602 1 95.5 240 PHE A N 1
ATOM 1877 C CA . PHE A 1 240 ? 8.586 4.004 -15.539 1 95.5 240 PHE A CA 1
ATOM 1878 C C . PHE A 1 240 ? 8.32 4.477 -14.117 1 95.5 240 PHE A C 1
ATOM 1880 O O . PHE A 1 240 ? 7.332 4.074 -13.5 1 95.5 240 PHE A O 1
ATOM 1887 N N . VAL A 1 241 ? 9.203 5.25 -13.617 1 95.31 241 VAL A N 1
ATOM 1888 C CA . VAL A 1 241 ? 9.109 5.723 -12.242 1 95.31 241 VAL A CA 1
ATOM 1889 C C . VAL A 1 241 ? 9.625 7.156 -12.148 1 95.31 241 VAL A C 1
ATOM 1891 O O . VAL A 1 241 ? 10.289 7.645 -13.07 1 95.31 241 VAL A O 1
ATOM 1894 N N . TYR A 1 242 ? 9.266 7.879 -11.023 1 93.44 242 TYR A N 1
ATOM 1895 C CA . TYR A 1 242 ? 9.969 9.117 -10.727 1 93.44 242 TYR A CA 1
ATOM 1896 C C . TYR A 1 242 ? 11.453 8.859 -10.492 1 93.44 242 TYR A C 1
ATOM 1898 O O . TYR A 1 242 ? 11.82 7.875 -9.836 1 93.44 242 TYR A O 1
ATOM 1906 N N . ARG A 1 243 ? 12.273 9.742 -10.992 1 94.31 243 ARG A N 1
ATOM 1907 C CA . ARG A 1 243 ? 13.719 9.562 -10.953 1 94.31 243 ARG A CA 1
ATOM 1908 C C . ARG A 1 243 ? 14.211 9.383 -9.523 1 94.31 243 ARG A C 1
ATOM 1910 O O . ARG A 1 243 ? 15.086 8.555 -9.258 1 94.31 243 ARG A O 1
ATOM 1917 N N . SER A 1 244 ? 13.617 10.055 -8.594 1 92.88 244 SER A N 1
ATOM 1918 C CA . SER A 1 244 ? 14.047 10.031 -7.199 1 92.88 244 SER A CA 1
ATOM 1919 C C . SER A 1 244 ? 13.828 8.648 -6.582 1 92.88 244 SER A C 1
ATOM 1921 O O . SER A 1 244 ? 14.5 8.289 -5.613 1 92.88 244 SER A O 1
ATOM 1923 N N . VAL A 1 245 ? 12.898 7.867 -7.109 1 93.62 245 VAL A N 1
ATOM 1924 C CA . VAL A 1 245 ? 12.594 6.535 -6.602 1 93.62 245 VAL A CA 1
ATOM 1925 C C . VAL A 1 245 ? 13.781 5.605 -6.836 1 93.62 245 VAL A C 1
ATOM 1927 O O . VAL A 1 245 ? 14.008 4.672 -6.066 1 93.62 245 VAL A O 1
ATOM 1930 N N . VAL A 1 246 ? 14.562 5.848 -7.871 1 95.62 246 VAL A N 1
ATOM 1931 C CA . VAL A 1 246 ? 15.68 4.977 -8.234 1 95.62 246 VAL A CA 1
ATOM 1932 C C . VAL A 1 246 ? 16.984 5.766 -8.211 1 95.62 246 VAL A C 1
ATOM 1934 O O . VAL A 1 246 ? 17.938 5.422 -8.906 1 95.62 246 VAL A O 1
ATOM 1937 N N . ALA A 1 247 ? 17.031 6.832 -7.48 1 93.69 247 ALA A N 1
ATOM 1938 C CA . ALA A 1 247 ? 18.172 7.746 -7.488 1 93.69 247 ALA A CA 1
ATOM 1939 C C . ALA A 1 247 ? 19.453 7.027 -7.066 1 93.69 247 ALA A C 1
ATOM 1941 O O . ALA A 1 247 ? 20.516 7.207 -7.688 1 93.69 247 ALA A O 1
ATOM 1942 N N . SER A 1 248 ? 19.406 6.23 -6.02 1 91.25 248 SER A N 1
ATOM 1943 C CA . SER A 1 248 ? 20.578 5.551 -5.504 1 91.25 248 SER A CA 1
ATOM 1944 C C . SER A 1 248 ? 21.141 4.57 -6.527 1 91.25 248 SER A C 1
ATOM 1946 O O . SER A 1 248 ? 22.359 4.488 -6.711 1 91.25 248 SER A O 1
ATOM 1948 N N . GLU A 1 249 ? 20.297 3.803 -7.137 1 95.31 249 GLU A N 1
ATOM 1949 C CA . GLU A 1 249 ? 20.719 2.816 -8.125 1 95.31 249 GLU A CA 1
ATOM 1950 C C . GLU A 1 249 ? 21.25 3.492 -9.383 1 95.31 249 GLU A C 1
ATOM 1952 O O . GLU A 1 249 ? 22.172 2.979 -10.023 1 95.31 249 GLU A O 1
ATOM 1957 N N . LEU A 1 250 ? 20.719 4.664 -9.734 1 96.25 250 LEU A N 1
ATOM 1958 C CA . LEU A 1 250 ? 21.219 5.438 -10.859 1 96.25 250 LEU A CA 1
ATOM 1959 C C . LEU A 1 250 ? 22.609 5.988 -10.562 1 96.25 250 LEU A C 1
ATOM 1961 O O . LEU A 1 250 ? 23.5 5.965 -11.422 1 96.25 250 LEU A O 1
ATOM 1965 N N . ALA A 1 251 ? 22.812 6.355 -9.359 1 94.94 251 ALA A N 1
ATOM 1966 C CA . ALA A 1 251 ? 24.062 6.98 -8.953 1 94.94 251 ALA A CA 1
ATOM 1967 C C . ALA A 1 251 ? 25.219 5.992 -9.023 1 94.94 251 ALA A C 1
ATOM 1969 O O . ALA A 1 251 ? 26.344 6.367 -9.359 1 94.94 251 ALA A O 1
ATOM 1970 N N . VAL A 1 252 ? 24.906 4.75 -8.758 1 94.56 252 VAL A N 1
ATOM 1971 C CA . VAL A 1 252 ? 25.984 3.758 -8.734 1 94.56 252 VAL A CA 1
ATOM 1972 C C . VAL A 1 252 ? 25.984 2.977 -10.047 1 94.56 252 VAL A C 1
ATOM 1974 O O . VAL A 1 252 ? 26.703 1.988 -10.188 1 94.56 252 VAL A O 1
ATOM 1977 N N . GLY A 1 253 ? 25.188 3.316 -10.938 1 96.44 253 GLY A N 1
ATOM 1978 C CA . GLY A 1 253 ? 25.219 2.799 -12.297 1 96.44 253 GLY A CA 1
ATOM 1979 C C . GLY A 1 253 ? 24.609 1.417 -12.43 1 96.44 253 GLY A C 1
ATOM 1980 O O . GLY A 1 253 ? 24.891 0.693 -13.383 1 96.44 253 GLY A O 1
ATOM 1981 N N . LYS A 1 254 ? 23.797 1.002 -11.492 1 97.25 254 LYS A N 1
ATOM 1982 C CA . LYS A 1 254 ? 23.141 -0.3 -11.57 1 97.25 254 LYS A CA 1
ATOM 1983 C C . LYS A 1 254 ? 21.891 -0.23 -12.43 1 97.25 254 LYS A C 1
ATOM 1985 O O . LYS A 1 254 ? 21.484 -1.225 -13.039 1 97.25 254 LYS A O 1
ATOM 1990 N N . LEU A 1 255 ? 21.281 0.922 -12.422 1 98.06 255 LEU A N 1
ATOM 1991 C CA . LEU A 1 255 ? 20.156 1.237 -13.297 1 98.06 255 LEU A CA 1
ATOM 1992 C C . LEU A 1 255 ? 20.484 2.41 -14.211 1 98.06 255 LEU A C 1
ATOM 1994 O O . LEU A 1 255 ? 21.359 3.221 -13.891 1 98.06 255 LEU A O 1
ATOM 1998 N N . VAL A 1 256 ? 19.859 2.473 -15.352 1 97.44 256 VAL A N 1
ATOM 1999 C CA . VAL A 1 256 ? 20.062 3.584 -16.281 1 97.44 256 VAL A CA 1
ATOM 2000 C C . VAL A 1 256 ? 18.703 4.062 -16.812 1 97.44 256 VAL A C 1
ATOM 2002 O O . VAL A 1 256 ? 17.766 3.277 -16.922 1 97.44 256 VAL A O 1
ATOM 2005 N N . THR A 1 257 ? 18.594 5.383 -17.109 1 95.88 257 THR A N 1
ATOM 2006 C CA . THR A 1 257 ? 17.422 5.953 -17.75 1 95.88 257 THR A CA 1
ATOM 2007 C C . THR A 1 257 ? 17.5 5.797 -19.266 1 95.88 257 THR A C 1
ATOM 2009 O O . THR A 1 257 ? 18.562 5.934 -19.844 1 95.88 257 THR A O 1
ATOM 2012 N N . LEU A 1 258 ? 16.359 5.484 -19.844 1 95.19 258 LEU A N 1
ATOM 2013 C CA . LEU A 1 258 ? 16.281 5.383 -21.297 1 95.19 258 LEU A CA 1
ATOM 2014 C C . LEU A 1 258 ? 15.93 6.727 -21.922 1 95.19 258 LEU A C 1
ATOM 2016 O O . LEU A 1 258 ? 15.117 7.473 -21.359 1 95.19 258 LEU A O 1
ATOM 2020 N N . ARG A 1 259 ? 16.547 7.035 -23.094 1 90.94 259 ARG A N 1
ATOM 2021 C CA . ARG A 1 259 ? 16.203 8.234 -23.844 1 90.94 259 ARG A CA 1
ATOM 2022 C C . ARG A 1 259 ? 15.047 7.969 -24.797 1 90.94 259 ARG A C 1
ATOM 2024 O O . ARG A 1 259 ? 15.242 7.387 -25.875 1 90.94 259 ARG A O 1
ATOM 2031 N N . LEU A 1 260 ? 13.883 8.281 -24.234 1 88.75 260 LEU A N 1
ATOM 2032 C CA . LEU A 1 260 ? 12.672 8.141 -25.047 1 88.75 260 LEU A CA 1
ATOM 2033 C C . LEU A 1 260 ? 12.227 9.492 -25.594 1 88.75 260 LEU A C 1
ATOM 2035 O O . LEU A 1 260 ? 12.312 10.508 -24.906 1 88.75 260 LEU A O 1
ATOM 2039 N N . PRO A 1 261 ? 11.875 9.508 -26.859 1 78.25 261 PRO A N 1
ATOM 2040 C CA . PRO A 1 261 ? 11.266 10.75 -27.328 1 78.25 261 PRO A CA 1
ATOM 2041 C C . PRO A 1 261 ? 10.039 11.156 -26.516 1 78.25 261 PRO A C 1
ATOM 2043 O O . PRO A 1 261 ? 9.227 10.305 -26.141 1 78.25 261 PRO A O 1
ATOM 2046 N N . ALA A 1 262 ? 9.859 12.438 -26.078 1 65.62 262 ALA A N 1
ATOM 2047 C CA . ALA A 1 262 ? 8.742 12.953 -25.297 1 65.62 262 ALA A CA 1
ATOM 2048 C C . ALA A 1 262 ? 8.617 12.219 -23.969 1 65.62 262 ALA A C 1
ATOM 2050 O O . ALA A 1 262 ? 7.523 12.109 -23.406 1 65.62 262 ALA A O 1
ATOM 2051 N N . GLY A 1 263 ? 9.672 11.641 -23.594 1 59.31 263 GLY A N 1
ATOM 2052 C CA . GLY A 1 263 ? 9.609 10.758 -22.438 1 59.31 263 GLY A CA 1
ATOM 2053 C C . GLY A 1 263 ? 9.922 11.469 -21.125 1 59.31 263 GLY A C 1
ATOM 2054 O O . GLY A 1 263 ? 9.719 10.914 -20.047 1 59.31 263 GLY A O 1
ATOM 2055 N N . GLN A 1 264 ? 10.5 12.578 -21.219 1 62.56 264 GLN A N 1
ATOM 2056 C CA . GLN A 1 264 ? 10.828 13.203 -19.938 1 62.56 264 GLN A CA 1
ATOM 2057 C C . GLN A 1 264 ? 9.789 14.266 -19.578 1 62.56 264 GLN A C 1
ATOM 2059 O O . GLN A 1 264 ? 9.734 15.32 -20.203 1 62.56 264 GLN A O 1
ATOM 2064 N N . LEU A 1 265 ? 8.914 13.695 -18.734 1 79.31 265 LEU A N 1
ATOM 2065 C CA . LEU A 1 265 ? 7.891 14.617 -18.266 1 79.31 265 LEU A CA 1
ATOM 2066 C C . LEU A 1 265 ? 8.109 14.977 -16.797 1 79.31 265 LEU A C 1
ATOM 2068 O O . LEU A 1 265 ? 8.484 14.117 -15.992 1 79.31 265 LEU A O 1
ATOM 2072 N N . LEU A 1 266 ? 8.227 16.25 -16.672 1 86.38 266 LEU A N 1
ATOM 2073 C CA . LEU A 1 266 ? 8.219 16.766 -15.312 1 86.38 266 LEU A CA 1
ATOM 2074 C C . LEU A 1 266 ? 6.797 16.828 -14.758 1 86.38 266 LEU A C 1
ATOM 2076 O O . LEU A 1 266 ? 5.867 17.203 -15.469 1 86.38 266 LEU A O 1
ATOM 2080 N N . HIS A 1 267 ? 6.742 16.297 -13.57 1 88.38 267 HIS A N 1
ATOM 2081 C CA . HIS A 1 267 ? 5.449 16.375 -12.898 1 88.38 267 HIS A CA 1
ATOM 2082 C C . HIS A 1 267 ? 5.559 17.109 -11.57 1 88.38 267 HIS A C 1
ATOM 2084 O O . HIS A 1 267 ? 6.535 16.938 -10.836 1 88.38 267 HIS A O 1
ATOM 2090 N N . GLU A 1 268 ? 4.543 17.922 -11.383 1 89.44 268 GLU A N 1
ATOM 2091 C CA . GLU A 1 268 ? 4.516 18.672 -10.133 1 89.44 268 GLU A CA 1
ATOM 2092 C C . GLU A 1 268 ? 4.07 17.781 -8.969 1 89.44 268 GLU A C 1
ATOM 2094 O O . GLU A 1 268 ? 3.102 17.031 -9.086 1 89.44 268 GLU A O 1
ATOM 2099 N N . LEU A 1 269 ? 4.797 17.875 -7.949 1 93.31 269 LEU A N 1
ATOM 2100 C CA . LEU A 1 269 ? 4.453 17.281 -6.656 1 93.31 269 LEU A CA 1
ATOM 2101 C C . LEU A 1 269 ? 4.051 18.359 -5.66 1 93.31 269 LEU A C 1
ATOM 2103 O O . LEU A 1 269 ? 4.711 19.391 -5.559 1 93.31 269 LEU A O 1
ATOM 2107 N N . ALA A 1 270 ? 2.934 18.141 -4.961 1 93.94 270 ALA A N 1
ATOM 2108 C CA . ALA A 1 270 ? 2.408 19.234 -4.156 1 93.94 270 ALA A CA 1
ATOM 2109 C C . ALA A 1 270 ? 1.953 18.75 -2.785 1 93.94 270 ALA A C 1
ATOM 2111 O O . ALA A 1 270 ? 1.593 17.578 -2.625 1 93.94 270 ALA A O 1
ATOM 2112 N N . VAL A 1 271 ? 2.041 19.625 -1.836 1 96.06 271 VAL A N 1
ATOM 2113 C CA . VAL A 1 271 ? 1.287 19.484 -0.595 1 96.06 271 VAL A CA 1
ATOM 2114 C C . VAL A 1 271 ? -0.093 20.109 -0.754 1 96.06 271 VAL A C 1
ATOM 2116 O O . VAL A 1 271 ? -0.213 21.234 -1.251 1 96.06 271 VAL A O 1
ATOM 2119 N N . VAL A 1 272 ? -1.121 19.375 -0.407 1 96.56 272 VAL A N 1
ATOM 2120 C CA . VAL A 1 272 ? -2.508 19.797 -0.571 1 96.56 272 VAL A CA 1
ATOM 2121 C C . VAL A 1 272 ? -3.225 19.766 0.776 1 96.56 272 VAL A C 1
ATOM 2123 O O . VAL A 1 272 ? -3.02 18.828 1.565 1 96.56 272 VAL A O 1
ATOM 2126 N N . TYR A 1 273 ? -4.016 20.734 1.05 1 94.44 273 TYR A N 1
ATOM 2127 C CA . TYR A 1 273 ? -4.781 20.797 2.289 1 94.44 273 TYR A CA 1
ATOM 2128 C C . TYR A 1 273 ? -6.082 21.562 2.078 1 94.44 273 TYR A C 1
ATOM 2130 O O . TYR A 1 273 ? -6.324 22.109 0.999 1 94.44 273 TYR A O 1
ATOM 2138 N N . ALA A 1 274 ? -6.98 21.531 3.092 1 89 274 ALA A N 1
ATOM 2139 C CA . ALA A 1 274 ? -8.281 22.188 2.98 1 89 274 ALA A CA 1
ATOM 2140 C C . ALA A 1 274 ? -8.125 23.688 2.742 1 89 274 ALA A C 1
ATOM 2142 O O . ALA A 1 274 ? -7.23 24.328 3.309 1 89 274 ALA A O 1
ATOM 2143 N N . ARG A 1 275 ? -8.977 24.203 1.98 1 85.12 275 ARG A N 1
ATOM 2144 C CA . ARG A 1 275 ? -8.969 25.641 1.729 1 85.12 275 ARG A CA 1
ATOM 2145 C C . ARG A 1 275 ? -9.117 26.422 3.029 1 85.12 275 ARG A C 1
ATOM 2147 O O . ARG A 1 275 ? -9.93 26.062 3.885 1 85.12 275 ARG A O 1
ATOM 2154 N N . ASP A 1 276 ? -8.328 27.484 3.205 1 78.19 276 ASP A N 1
ATOM 2155 C CA . ASP A 1 276 ? -8.367 28.375 4.355 1 78.19 276 ASP A CA 1
ATOM 2156 C C . ASP A 1 276 ? -8.102 27.625 5.652 1 78.19 276 ASP A C 1
ATOM 2158 O O . ASP A 1 276 ? -8.711 27.922 6.684 1 78.19 276 ASP A O 1
ATOM 2162 N N . SER A 1 277 ? -7.344 26.594 5.496 1 84.19 277 SER A N 1
ATOM 2163 C CA . SER A 1 277 ? -6.984 25.828 6.695 1 84.19 277 SER A CA 1
ATOM 2164 C C . SER A 1 277 ? -6.281 26.719 7.719 1 84.19 277 SER A C 1
ATOM 2166 O O . SER A 1 277 ? -5.398 27.5 7.367 1 84.19 277 SER A O 1
ATOM 2168 N N . PHE A 1 278 ? -6.648 26.578 8.992 1 76.69 278 PHE A N 1
ATOM 2169 C CA . PHE A 1 278 ? -6.016 27.266 10.109 1 76.69 278 PHE A CA 1
ATOM 2170 C C . PHE A 1 278 ? -4.551 26.859 10.234 1 76.69 278 PHE A C 1
ATOM 2172 O O . PHE A 1 278 ? -3.717 27.656 10.664 1 76.69 278 PHE A O 1
ATOM 2179 N N . PHE A 1 279 ? -4.184 25.719 9.773 1 84.75 279 PHE A N 1
ATOM 2180 C CA . PHE A 1 279 ? -2.848 25.156 9.961 1 84.75 279 PHE A CA 1
ATOM 2181 C C . PHE A 1 279 ? -2.025 25.281 8.688 1 84.75 279 PHE A C 1
ATOM 2183 O O . PHE A 1 279 ? -0.979 24.656 8.547 1 84.75 279 PHE A O 1
ATOM 2190 N N . ALA A 1 280 ? -2.461 26.094 7.723 1 87.88 280 ALA A N 1
ATOM 2191 C CA . ALA A 1 280 ? -1.806 26.25 6.426 1 87.88 280 ALA A CA 1
ATOM 2192 C C . ALA A 1 280 ? -0.342 26.641 6.598 1 87.88 280 ALA A C 1
ATOM 2194 O O . ALA A 1 280 ? 0.536 26.125 5.91 1 87.88 280 ALA A O 1
ATOM 2195 N N . ALA A 1 281 ? -0.044 27.469 7.512 1 86.38 281 ALA A N 1
ATOM 2196 C CA . ALA A 1 281 ? 1.317 27.953 7.73 1 86.38 281 ALA A CA 1
ATOM 2197 C C . ALA A 1 281 ? 2.236 26.812 8.18 1 86.38 281 ALA A C 1
ATOM 2199 O O . ALA A 1 281 ? 3.398 26.75 7.77 1 86.38 281 ALA A O 1
ATOM 2200 N N . ASP A 1 282 ? 1.789 25.922 9.039 1 87.31 282 ASP A N 1
ATOM 2201 C CA . ASP A 1 282 ? 2.562 24.766 9.484 1 87.31 282 ASP A CA 1
ATOM 2202 C C . ASP A 1 282 ? 2.9 23.859 8.305 1 87.31 282 ASP A C 1
ATOM 2204 O O . ASP A 1 282 ? 4.055 23.453 8.141 1 87.31 282 ASP A O 1
ATOM 2208 N N . TYR A 1 283 ? 1.854 23.594 7.488 1 91.81 283 TYR A N 1
ATOM 2209 C CA . TYR A 1 283 ? 2.062 22.719 6.34 1 91.81 283 TYR A CA 1
ATOM 2210 C C . TYR A 1 283 ? 3.121 23.297 5.406 1 91.81 283 TYR A C 1
ATOM 2212 O O . TYR A 1 283 ? 4.016 22.578 4.957 1 91.81 283 TYR A O 1
ATOM 2220 N N . GLN A 1 284 ? 3.064 24.578 5.219 1 88.94 284 GLN A N 1
ATOM 2221 C CA . GLN A 1 284 ? 3.994 25.266 4.324 1 88.94 284 GLN A CA 1
ATOM 2222 C C . GLN A 1 284 ? 5.402 25.297 4.91 1 88.94 284 GLN A C 1
ATOM 2224 O O . GLN A 1 284 ? 6.383 25.078 4.191 1 88.94 284 GLN A O 1
ATOM 2229 N N . ARG A 1 285 ? 5.539 25.453 6.137 1 89.25 285 ARG A N 1
ATOM 2230 C CA . ARG A 1 285 ? 6.836 25.469 6.809 1 89.25 285 ARG A CA 1
ATOM 2231 C C . ARG A 1 285 ? 7.496 24.094 6.754 1 89.25 285 ARG A C 1
ATOM 2233 O O . ARG A 1 285 ? 8.68 23.984 6.434 1 89.25 285 ARG A O 1
ATOM 2240 N N . TRP A 1 286 ? 6.715 23.078 7.035 1 90.94 286 TRP A N 1
ATOM 2241 C CA . TRP A 1 286 ? 7.266 21.719 7.062 1 90.94 286 TRP A CA 1
ATOM 2242 C C . TRP A 1 286 ? 7.754 21.297 5.68 1 90.94 286 TRP A C 1
ATOM 2244 O O . TRP A 1 286 ? 8.742 20.578 5.559 1 90.94 286 TRP A O 1
ATOM 2254 N N . THR A 1 287 ? 7.059 21.781 4.641 1 90.38 287 THR A N 1
ATOM 2255 C CA . THR A 1 287 ? 7.348 21.297 3.297 1 90.38 287 THR A CA 1
ATOM 2256 C C . THR A 1 287 ? 8.414 22.156 2.627 1 90.38 287 THR A C 1
ATOM 2258 O O . THR A 1 287 ? 8.875 21.844 1.527 1 90.38 287 THR A O 1
ATOM 2261 N N . GLN A 1 288 ? 8.828 23.25 3.271 1 86.19 288 GLN A N 1
ATOM 2262 C CA . GLN A 1 288 ? 9.922 24.062 2.752 1 86.19 288 GLN A CA 1
ATOM 2263 C C . GLN A 1 288 ? 11.195 23.234 2.621 1 86.19 288 GLN A C 1
ATOM 2265 O O . GLN A 1 288 ? 11.984 23.438 1.688 1 86.19 288 GLN A O 1
ATOM 2270 N N . ALA A 1 289 ? 11.312 22.344 3.514 1 78.19 289 ALA A N 1
ATOM 2271 C CA . ALA A 1 289 ? 12.492 21.484 3.543 1 78.19 289 ALA A CA 1
ATOM 2272 C C . ALA A 1 289 ? 12.516 20.547 2.342 1 78.19 289 ALA A C 1
ATOM 2274 O O . ALA A 1 289 ? 13.562 20 1.989 1 78.19 289 ALA A O 1
ATOM 2275 N N . LEU A 1 290 ? 11.398 20.312 1.746 1 85.5 290 LEU A N 1
ATOM 2276 C CA . LEU A 1 290 ? 11.266 19.328 0.675 1 85.5 290 LEU A CA 1
ATOM 2277 C C . LEU A 1 290 ? 11.68 19.938 -0.665 1 85.5 290 LEU A C 1
ATOM 2279 O O . LEU A 1 290 ? 11.875 19.203 -1.642 1 85.5 290 LEU A O 1
ATOM 2283 N N . ARG A 1 291 ? 11.766 21.25 -0.731 1 77.31 291 ARG A N 1
ATOM 2284 C CA . ARG A 1 291 ? 12.023 21.953 -1.985 1 77.31 291 ARG A CA 1
ATOM 2285 C C . ARG A 1 291 ? 13.453 21.703 -2.469 1 77.31 291 ARG A C 1
ATOM 2287 O O . ARG A 1 291 ? 13.734 21.781 -3.666 1 77.31 291 ARG A O 1
ATOM 2294 N N . GLN A 1 292 ? 14.328 21.406 -1.561 1 64.44 292 GLN A N 1
ATOM 2295 C CA . GLN A 1 292 ? 15.703 21.156 -1.985 1 64.44 292 GLN A CA 1
ATOM 2296 C C . GLN A 1 292 ? 15.938 19.656 -2.215 1 64.44 292 GLN A C 1
ATOM 2298 O O . GLN A 1 292 ? 15.398 18.828 -1.483 1 64.44 292 GLN A O 1
ATOM 2303 N N . PRO A 1 293 ? 16.406 19.359 -3.479 1 57.03 293 PRO A N 1
ATOM 2304 C CA . PRO A 1 293 ? 16.766 17.953 -3.701 1 57.03 293 PRO A CA 1
ATOM 2305 C C . PRO A 1 293 ? 17.672 17.391 -2.617 1 57.03 293 PRO A C 1
ATOM 2307 O O . PRO A 1 293 ? 18.5 18.125 -2.059 1 57.03 293 PRO A O 1
ATOM 2310 N N . GLY A 1 294 ? 17.156 16.547 -1.729 1 49.53 294 GLY A N 1
ATOM 2311 C CA . GLY A 1 294 ? 18.062 15.992 -0.732 1 49.53 294 GLY A CA 1
ATOM 2312 C C . GLY A 1 294 ? 19.438 15.672 -1.283 1 49.53 294 GLY A C 1
ATOM 2313 O O . GLY A 1 294 ? 19.594 15.383 -2.473 1 49.53 294 GLY A O 1
ATOM 2314 N N . ASN A 1 295 ? 20.562 16.156 -0.712 1 41.25 295 ASN A N 1
ATOM 2315 C CA . ASN A 1 295 ? 21.938 15.773 -1.054 1 41.25 295 ASN A CA 1
ATOM 2316 C C . ASN A 1 295 ? 22.109 14.258 -1.095 1 41.25 295 ASN A C 1
ATOM 2318 O O . ASN A 1 295 ? 21.516 13.539 -0.293 1 41.25 295 ASN A O 1
ATOM 2322 N N . MET B 1 1 ? -20.641 -25.734 -13.664 1 49.25 1 MET B N 1
ATOM 2323 C CA . MET B 1 1 ? -20.562 -27.141 -13.258 1 49.25 1 MET B CA 1
ATOM 2324 C C . MET B 1 1 ? -21.469 -27.406 -12.062 1 49.25 1 MET B C 1
ATOM 2326 O O . MET B 1 1 ? -22.141 -28.438 -12 1 49.25 1 MET B O 1
ATOM 2330 N N . LEU B 1 2 ? -21.359 -26.531 -11.195 1 58.25 2 LEU B N 1
ATOM 2331 C CA . LEU B 1 2 ? -22.109 -26.812 -9.977 1 58.25 2 LEU B CA 1
ATOM 2332 C C . LEU B 1 2 ? -23.609 -26.547 -10.18 1 58.25 2 LEU B C 1
ATOM 2334 O O . LEU B 1 2 ? -23.984 -25.688 -10.977 1 58.25 2 LEU B O 1
ATOM 2338 N N . ASP B 1 3 ? -24.359 -27.453 -9.477 1 76.06 3 ASP B N 1
ATOM 2339 C CA . ASP B 1 3 ? -25.797 -27.297 -9.367 1 76.06 3 ASP B CA 1
ATOM 2340 C C . ASP B 1 3 ? -26.172 -25.844 -9.031 1 76.06 3 ASP B C 1
ATOM 2342 O O . ASP B 1 3 ? -25.531 -25.219 -8.18 1 76.06 3 ASP B O 1
ATOM 2346 N N . LYS B 1 4 ? -27 -25.25 -9.898 1 81.56 4 LYS B N 1
ATOM 2347 C CA . LYS B 1 4 ? -27.422 -23.859 -9.766 1 81.56 4 LYS B CA 1
ATOM 2348 C C . LYS B 1 4 ? -27.828 -23.547 -8.328 1 81.56 4 LYS B C 1
ATOM 2350 O O . LYS B 1 4 ? -27.688 -22.406 -7.879 1 81.56 4 LYS B O 1
ATOM 2355 N N . ARG B 1 5 ? -28.219 -24.594 -7.668 1 87.62 5 ARG B N 1
ATOM 2356 C CA . ARG B 1 5 ? -28.656 -24.375 -6.289 1 87.62 5 ARG B CA 1
ATOM 2357 C C . ARG B 1 5 ? -27.5 -23.875 -5.426 1 87.62 5 ARG B C 1
ATOM 2359 O O . ARG B 1 5 ? -27.703 -23.094 -4.496 1 87.62 5 ARG B O 1
ATOM 2366 N N . TYR B 1 6 ? -26.359 -24.344 -5.793 1 82.94 6 TYR B N 1
ATOM 2367 C CA . TYR B 1 6 ? -25.172 -23.906 -5.051 1 82.94 6 TYR B CA 1
ATOM 2368 C C . TYR B 1 6 ? -24.828 -22.453 -5.371 1 82.94 6 TYR B C 1
ATOM 2370 O O . TYR B 1 6 ? -24.375 -21.719 -4.5 1 82.94 6 TYR B O 1
ATOM 2378 N N . GLU B 1 7 ? -25.062 -22.094 -6.531 1 85.06 7 GLU B N 1
ATOM 2379 C CA . GLU B 1 7 ? -24.906 -20.688 -6.898 1 85.06 7 GLU B CA 1
ATOM 2380 C C . GLU B 1 7 ? -25.891 -19.797 -6.141 1 85.06 7 GLU B C 1
ATOM 2382 O O . GLU B 1 7 ? -25.531 -18.703 -5.691 1 85.06 7 GLU B O 1
ATOM 2387 N N . THR B 1 8 ? -27.078 -20.297 -6.078 1 88.69 8 THR B N 1
ATOM 2388 C CA . THR B 1 8 ? -28.109 -19.578 -5.332 1 88.69 8 THR B CA 1
ATOM 2389 C C . THR B 1 8 ? -27.672 -19.391 -3.877 1 88.69 8 THR B C 1
ATOM 2391 O O . THR B 1 8 ? -27.828 -18.297 -3.318 1 88.69 8 THR B O 1
ATOM 2394 N N . LEU B 1 9 ? -27.156 -20.422 -3.283 1 87.75 9 LEU B N 1
ATOM 2395 C CA . LEU B 1 9 ? -26.672 -20.359 -1.908 1 87.75 9 LEU B CA 1
ATOM 2396 C C . LEU B 1 9 ? -25.562 -19.312 -1.771 1 87.75 9 LEU B C 1
ATOM 2398 O O . LEU B 1 9 ? -25.562 -18.531 -0.826 1 87.75 9 LEU B O 1
ATOM 2402 N N . LEU B 1 10 ? -24.656 -19.312 -2.689 1 86.75 10 LEU B N 1
ATOM 2403 C CA . LEU B 1 10 ? -23.531 -18.375 -2.643 1 86.75 10 LEU B CA 1
ATOM 2404 C C . LEU B 1 10 ? -24.031 -16.938 -2.654 1 86.75 10 LEU B C 1
ATOM 2406 O O . LEU B 1 10 ? -23.562 -16.109 -1.867 1 86.75 10 LEU B O 1
ATOM 2410 N N . VAL B 1 11 ? -24.938 -16.641 -3.445 1 89.69 11 VAL B N 1
ATOM 2411 C CA . VAL B 1 11 ? -25.484 -15.289 -3.566 1 89.69 11 VAL B CA 1
ATOM 2412 C C . VAL B 1 11 ? -26.281 -14.93 -2.314 1 89.69 11 VAL B C 1
ATOM 2414 O O . VAL B 1 11 ? -26.188 -13.812 -1.807 1 89.69 11 VAL B O 1
ATOM 2417 N N . LEU B 1 12 ? -26.984 -15.883 -1.821 1 90.69 12 LEU B N 1
ATOM 2418 C CA . LEU B 1 12 ? -27.812 -15.672 -0.633 1 90.69 12 LEU B CA 1
ATOM 2419 C C . LEU B 1 12 ? -26.938 -15.344 0.577 1 90.69 12 LEU B C 1
ATOM 2421 O O . LEU B 1 12 ? -27.297 -14.5 1.396 1 90.69 12 LEU B O 1
ATOM 2425 N N . VAL B 1 13 ? -25.828 -16.031 0.665 1 87.5 13 VAL B N 1
ATOM 2426 C CA . VAL B 1 13 ? -24.906 -15.82 1.781 1 87.5 13 VAL B CA 1
ATOM 2427 C C . VAL B 1 13 ? -24.344 -14.406 1.726 1 87.5 13 VAL B C 1
ATOM 2429 O O . VAL B 1 13 ? -24.078 -13.789 2.764 1 87.5 13 VAL B O 1
ATOM 2432 N N . GLN B 1 14 ? -24.25 -13.906 0.57 1 85.56 14 GLN B N 1
ATOM 2433 C CA . GLN B 1 14 ? -23.734 -12.562 0.374 1 85.56 14 GLN B CA 1
ATOM 2434 C C . GLN B 1 14 ? -24.812 -11.508 0.628 1 85.56 14 GLN B C 1
ATOM 2436 O O . GLN B 1 14 ? -24.547 -10.492 1.271 1 85.56 14 GLN B O 1
ATOM 2441 N N . THR B 1 15 ? -25.969 -11.766 0.167 1 87.94 15 THR B N 1
ATOM 2442 C CA . THR B 1 15 ? -27.031 -10.781 0.206 1 87.94 15 THR B CA 1
ATOM 2443 C C . THR B 1 15 ? -27.797 -10.859 1.527 1 87.94 15 THR B C 1
ATOM 2445 O O . THR B 1 15 ? -28.375 -9.875 1.979 1 87.94 15 THR B O 1
ATOM 2448 N N . LYS B 1 16 ? -27.844 -12 2.045 1 88.88 16 LYS B N 1
ATOM 2449 C CA . LYS B 1 16 ? -28.609 -12.32 3.244 1 88.88 16 LYS B CA 1
ATOM 2450 C C . LYS B 1 16 ? -30.062 -11.906 3.094 1 88.88 16 LYS B C 1
ATOM 2452 O O . LYS B 1 16 ? -30.688 -11.453 4.055 1 88.88 16 LYS B O 1
ATOM 2457 N N . SER B 1 17 ? -30.516 -11.922 1.881 1 90.25 17 SER B N 1
ATOM 2458 C CA . SER B 1 17 ? -31.875 -11.578 1.521 1 90.25 17 SER B CA 1
ATOM 2459 C C . SER B 1 17 ? -32.375 -12.406 0.342 1 90.25 17 SER B C 1
ATOM 2461 O O . SER B 1 17 ? -31.75 -12.406 -0.726 1 90.25 17 SER B O 1
ATOM 2463 N N . TYR B 1 18 ? -33.562 -13.008 0.577 1 90.5 18 TYR B N 1
ATOM 2464 C CA . TYR B 1 18 ? -34.125 -13.812 -0.499 1 90.5 18 TYR B CA 1
ATOM 2465 C C . TYR B 1 18 ? -34.5 -12.938 -1.69 1 90.5 18 TYR B C 1
ATOM 2467 O O . TYR B 1 18 ? -34.25 -13.305 -2.842 1 90.5 18 TYR B O 1
ATOM 2475 N N . THR B 1 19 ? -34.969 -11.75 -1.302 1 90.06 19 THR B N 1
ATOM 2476 C CA . THR B 1 19 ? -35.406 -10.852 -2.359 1 90.06 19 THR B CA 1
ATOM 2477 C C . THR B 1 19 ? -34.219 -10.32 -3.15 1 90.06 19 THR B C 1
ATOM 2479 O O . THR B 1 19 ? -34.25 -10.305 -4.383 1 90.06 19 THR B O 1
ATOM 2482 N N . GLN B 1 20 ? -33.188 -10.008 -2.484 1 91.06 20 GLN B N 1
ATOM 2483 C CA . GLN B 1 20 ? -32 -9.484 -3.154 1 91.06 20 GLN B CA 1
ATOM 2484 C C . GLN B 1 20 ? -31.312 -10.57 -3.951 1 91.06 20 GLN B C 1
ATOM 2486 O O . GLN B 1 20 ? -30.781 -10.312 -5.035 1 91.06 20 GLN B O 1
ATOM 2491 N N . THR B 1 21 ? -31.328 -11.695 -3.412 1 91.88 21 THR B N 1
ATOM 2492 C CA . THR B 1 21 ? -30.734 -12.836 -4.102 1 91.88 21 THR B CA 1
ATOM 2493 C C . THR B 1 21 ? -31.469 -13.109 -5.414 1 91.88 21 THR B C 1
ATOM 2495 O O . THR B 1 21 ? -30.828 -13.32 -6.449 1 91.88 21 THR B O 1
ATOM 2498 N N . ALA B 1 22 ? -32.719 -12.992 -5.359 1 91.88 22 ALA B N 1
ATOM 2499 C CA . ALA B 1 22 ? -33.531 -13.211 -6.547 1 91.88 22 ALA B CA 1
ATOM 2500 C C . ALA B 1 22 ? -33.25 -12.172 -7.621 1 91.88 22 ALA B C 1
ATOM 2502 O O . ALA B 1 22 ? -33.094 -12.516 -8.797 1 91.88 22 ALA B O 1
ATOM 2503 N N . GLN B 1 23 ? -33.094 -11.023 -7.188 1 90.06 23 GLN B N 1
ATOM 2504 C CA . GLN B 1 23 ? -32.781 -9.93 -8.102 1 90.06 23 GLN B CA 1
ATOM 2505 C C . GLN B 1 23 ? -31.422 -10.125 -8.766 1 90.06 23 GLN B C 1
ATOM 2507 O O . GLN B 1 23 ? -31.297 -9.961 -9.984 1 90.06 23 GLN B O 1
ATOM 2512 N N . ARG B 1 24 ? -30.531 -10.641 -8.016 1 88.44 24 ARG B N 1
ATOM 2513 C CA . ARG B 1 24 ? -29.172 -10.805 -8.508 1 88.44 24 ARG B CA 1
ATOM 2514 C C . ARG B 1 24 ? -29.062 -11.977 -9.477 1 88.44 24 ARG B C 1
ATOM 2516 O O . ARG B 1 24 ? -28.297 -11.938 -10.43 1 88.44 24 ARG B O 1
ATOM 2523 N N . LEU B 1 25 ? -29.844 -12.906 -9.227 1 89.88 25 LEU B N 1
ATOM 2524 C CA . LEU B 1 25 ? -29.781 -14.125 -10.031 1 89.88 25 LEU B CA 1
ATOM 2525 C C . LEU B 1 25 ? -30.797 -14.078 -11.164 1 89.88 25 LEU B C 1
ATOM 2527 O O . LEU B 1 25 ? -30.844 -14.992 -11.992 1 89.88 25 LEU B O 1
ATOM 2531 N N . PHE B 1 26 ? -31.609 -12.969 -11.172 1 91.69 26 PHE B N 1
ATOM 2532 C CA . PHE B 1 26 ? -32.656 -12.797 -12.18 1 91.69 26 PHE B CA 1
ATOM 2533 C C . PHE B 1 26 ? -33.625 -13.961 -12.156 1 91.69 26 PHE B C 1
ATOM 2535 O O . PHE B 1 26 ? -33.969 -14.531 -13.203 1 91.69 26 PHE B O 1
ATOM 2542 N N . ILE B 1 27 ? -34 -14.344 -10.992 1 91 27 ILE B N 1
ATOM 2543 C CA . ILE B 1 27 ? -35.062 -15.336 -10.766 1 91 27 ILE B CA 1
ATOM 2544 C C . ILE B 1 27 ? -36.031 -14.82 -9.719 1 91 27 ILE B C 1
ATOM 2546 O O . ILE B 1 27 ? -35.906 -13.703 -9.219 1 91 27 ILE B O 1
ATOM 2550 N N . THR B 1 28 ? -37.094 -15.562 -9.516 1 88.75 28 THR B N 1
ATOM 2551 C CA . THR B 1 28 ? -38.125 -15.133 -8.562 1 88.75 28 THR B CA 1
ATOM 2552 C C . THR B 1 28 ? -37.719 -15.516 -7.141 1 88.75 28 THR B C 1
ATOM 2554 O O . THR B 1 28 ? -36.906 -16.438 -6.938 1 88.75 28 THR B O 1
ATOM 2557 N N . GLN B 1 29 ? -38.188 -14.719 -6.258 1 92 29 GLN B N 1
ATOM 2558 C CA . GLN B 1 29 ? -37.906 -14.984 -4.852 1 92 29 GLN B CA 1
ATOM 2559 C C . GLN B 1 29 ? -38.375 -16.375 -4.441 1 92 29 GLN B C 1
ATOM 2561 O O . GLN B 1 29 ? -37.656 -17.094 -3.744 1 92 29 GLN B O 1
ATOM 2566 N N . PRO B 1 30 ? -39.531 -16.875 -4.836 1 92.19 30 PRO B N 1
ATOM 2567 C CA . PRO B 1 30 ? -39.906 -18.25 -4.484 1 92.19 30 PRO B CA 1
ATOM 2568 C C . PRO B 1 30 ? -38.938 -19.281 -5.035 1 92.19 30 PRO B C 1
ATOM 2570 O O . PRO B 1 30 ? -38.688 -20.297 -4.391 1 92.19 30 PRO B O 1
ATOM 2573 N N . ALA B 1 31 ? -38.438 -19 -6.129 1 92 31 ALA B N 1
ATOM 2574 C CA . ALA B 1 31 ? -37.469 -19.922 -6.723 1 92 31 ALA B CA 1
ATOM 2575 C C . ALA B 1 31 ? -36.188 -20 -5.867 1 92 31 ALA B C 1
ATOM 2577 O O . ALA B 1 31 ? -35.656 -21.094 -5.664 1 92 31 ALA B O 1
ATOM 2578 N N . VAL B 1 32 ? -35.781 -18.875 -5.406 1 93.81 32 VAL B N 1
ATOM 2579 C CA . VAL B 1 32 ? -34.625 -18.844 -4.508 1 93.81 32 VAL B CA 1
ATOM 2580 C C . VAL B 1 32 ? -34.938 -19.688 -3.266 1 93.81 32 VAL B C 1
ATOM 2582 O O . VAL B 1 32 ? -34.125 -20.531 -2.867 1 93.81 32 VAL B O 1
ATOM 2585 N N . SER B 1 33 ? -36.062 -19.422 -2.67 1 93 33 SER B N 1
ATOM 2586 C CA . SER B 1 33 ? -36.469 -20.141 -1.459 1 93 33 SER B CA 1
ATOM 2587 C C . SER B 1 33 ? -36.531 -21.641 -1.697 1 93 33 SER B C 1
ATOM 2589 O O . SER B 1 33 ? -36.031 -22.422 -0.888 1 93 33 SER B O 1
ATOM 2591 N N . GLN B 1 34 ? -37.062 -22 -2.779 1 92.56 34 GLN B N 1
ATOM 2592 C CA . GLN B 1 34 ? -37.219 -23.422 -3.121 1 92.56 34 GLN B CA 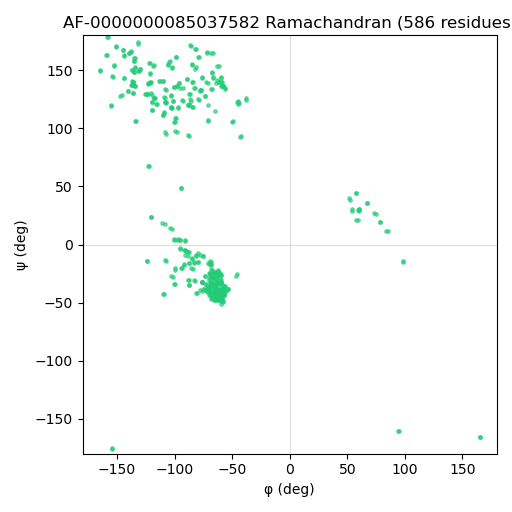1
ATOM 2593 C C . GLN B 1 34 ? -35.844 -24.078 -3.312 1 92.56 34 GLN B C 1
ATOM 2595 O O . GLN B 1 34 ? -35.656 -25.219 -2.887 1 92.56 34 GLN B O 1
ATOM 2600 N N . GLN B 1 35 ? -35.031 -23.422 -4.023 1 91.62 35 GLN B N 1
ATOM 2601 C CA . GLN B 1 35 ? -33.688 -23.953 -4.273 1 91.62 35 GLN B CA 1
ATOM 2602 C C . GLN B 1 35 ? -32.938 -24.188 -2.969 1 91.62 35 GLN B C 1
ATOM 2604 O O . GLN B 1 35 ? -32.312 -25.234 -2.791 1 91.62 35 GLN B O 1
ATOM 2609 N N . ILE B 1 36 ? -33.062 -23.25 -2.068 1 92.44 36 ILE B N 1
ATOM 2610 C CA . ILE B 1 36 ? -32.375 -23.359 -0.792 1 92.44 36 ILE B CA 1
ATOM 2611 C C . ILE B 1 36 ? -33 -24.484 0.044 1 92.44 36 ILE B C 1
ATOM 2613 O O . ILE B 1 36 ? -32.281 -25.297 0.632 1 92.44 36 ILE B O 1
ATOM 2617 N N . LYS B 1 37 ? -34.25 -24.516 0.049 1 91.44 37 LYS B N 1
ATOM 2618 C CA . LYS B 1 37 ? -34.969 -25.578 0.775 1 91.44 37 LYS B CA 1
ATOM 2619 C C . LYS B 1 37 ? -34.594 -26.953 0.211 1 91.44 37 LYS B C 1
ATOM 2621 O O . LYS B 1 37 ? -34.406 -27.906 0.965 1 91.44 37 LYS B O 1
ATOM 2626 N N . SER B 1 38 ? -34.625 -26.984 -1.06 1 89.56 38 SER B N 1
ATOM 2627 C CA . SER B 1 38 ? -34.281 -28.234 -1.722 1 89.56 38 SER B CA 1
ATOM 2628 C C . SER B 1 38 ? -32.844 -28.672 -1.359 1 89.56 38 SER B C 1
ATOM 2630 O O . SER B 1 38 ? -32.594 -29.859 -1.114 1 89.56 38 SER B O 1
ATOM 2632 N N . LEU B 1 39 ? -31.984 -27.766 -1.396 1 85.31 39 LEU B N 1
ATOM 2633 C CA . LEU B 1 39 ? -30.594 -28.031 -1.041 1 85.31 39 LEU B CA 1
ATOM 2634 C C . LEU B 1 39 ? -30.484 -28.5 0.408 1 85.31 39 LEU B C 1
ATOM 2636 O O . LEU B 1 39 ? -29.75 -29.453 0.708 1 85.31 39 LEU B O 1
ATOM 2640 N N . GLU B 1 40 ? -31.219 -27.844 1.321 1 88.5 40 GLU B N 1
ATOM 2641 C CA . GLU B 1 40 ? -31.25 -28.234 2.73 1 88.5 40 GLU B CA 1
ATOM 2642 C C . GLU B 1 40 ? -31.797 -29.641 2.918 1 88.5 40 GLU B C 1
ATOM 2644 O O . GLU B 1 40 ? -31.266 -30.422 3.715 1 88.5 40 GLU B O 1
ATOM 2649 N N . MET B 1 41 ? -32.781 -29.953 2.205 1 83.75 41 MET B N 1
ATOM 2650 C CA . MET B 1 41 ? -33.406 -31.281 2.273 1 83.75 41 MET B CA 1
ATOM 2651 C C . MET B 1 41 ? -32.438 -32.344 1.774 1 83.75 41 MET B C 1
ATOM 2653 O O . MET B 1 41 ? -32.312 -33.406 2.398 1 83.75 41 MET B O 1
ATOM 2657 N N . GLU B 1 42 ? -31.891 -32.062 0.71 1 79.94 42 GLU B N 1
ATOM 2658 C CA . GLU B 1 42 ? -30.953 -33.031 0.122 1 79.94 42 GLU B CA 1
ATOM 2659 C C . GLU B 1 42 ? -29.781 -33.281 1.056 1 79.94 42 GLU B C 1
ATOM 2661 O O . GLU B 1 42 ? -29.344 -34.438 1.206 1 79.94 42 GLU B O 1
ATOM 2666 N N . LEU B 1 43 ? -29.328 -32.219 1.645 1 78.88 43 LEU B N 1
ATOM 2667 C CA . LEU B 1 43 ? -28.141 -32.312 2.477 1 78.88 43 LEU B CA 1
ATOM 2668 C C . LEU B 1 43 ? -28.5 -32.656 3.92 1 78.88 43 LEU B C 1
ATOM 2670 O O . LEU B 1 43 ? -27.625 -32.969 4.727 1 78.88 43 LEU B O 1
ATOM 2674 N N . ASN B 1 44 ? -29.781 -32.625 4.246 1 81.44 44 ASN B N 1
ATOM 2675 C CA . ASN B 1 44 ? -30.281 -32.812 5.605 1 81.44 44 ASN B CA 1
ATOM 2676 C C . ASN B 1 44 ? -29.578 -31.875 6.594 1 81.44 44 ASN B C 1
ATOM 2678 O O . ASN B 1 44 ? -29.141 -32.312 7.66 1 81.44 44 ASN B O 1
ATOM 2682 N N . VAL B 1 45 ? -29.328 -30.672 6.164 1 82.06 45 VAL B N 1
ATOM 2683 C CA . VAL B 1 45 ? -28.703 -29.641 6.984 1 82.06 45 VAL B CA 1
ATOM 2684 C C . VAL B 1 45 ? -29.422 -28.312 6.773 1 82.06 45 VAL B C 1
ATOM 2686 O O . VAL B 1 45 ? -29.812 -27.984 5.652 1 82.06 45 VAL B O 1
ATOM 2689 N N . LYS B 1 46 ? -29.656 -27.609 7.809 1 87.94 46 LYS B N 1
ATOM 2690 C CA . LYS B 1 46 ? -30.203 -26.266 7.691 1 87.94 46 LYS B CA 1
ATOM 2691 C C . LYS B 1 46 ? -29.109 -25.266 7.324 1 87.94 46 LYS B C 1
ATOM 2693 O O . LYS B 1 46 ? -28.078 -25.188 8 1 87.94 46 LYS B O 1
ATOM 2698 N N . LEU B 1 47 ? -29.375 -24.562 6.258 1 89.56 47 LEU B N 1
ATOM 2699 C CA . LEU B 1 47 ? -28.375 -23.641 5.754 1 89.56 47 LEU B CA 1
ATOM 2700 C C . LEU B 1 47 ? -28.734 -22.203 6.125 1 89.56 47 LEU B C 1
ATOM 2702 O O . LEU B 1 47 ? -27.859 -21.344 6.242 1 89.56 47 LEU B O 1
ATOM 2706 N N . VAL B 1 48 ? -30.047 -21.953 6.293 1 91.75 48 VAL B N 1
ATOM 2707 C CA . VAL B 1 48 ? -30.531 -20.625 6.594 1 91.75 48 VAL B CA 1
ATOM 2708 C C . VAL B 1 48 ? -31.594 -20.688 7.688 1 91.75 48 VAL B C 1
ATOM 2710 O O . VAL B 1 48 ? -32.312 -21.703 7.82 1 91.75 48 VAL B O 1
ATOM 2713 N N . ARG B 1 49 ? -31.469 -19.672 8.57 1 89.5 49 ARG B N 1
ATOM 2714 C CA . ARG B 1 49 ? -32.5 -19.531 9.586 1 89.5 49 ARG B CA 1
ATOM 2715 C C . ARG B 1 49 ? -33.25 -18.188 9.445 1 89.5 49 ARG B C 1
ATOM 2717 O O . ARG B 1 49 ? -32.625 -17.172 9.164 1 89.5 49 ARG B O 1
ATOM 2724 N N . TYR B 1 50 ? -34.438 -18.344 9.375 1 78.5 50 TYR B N 1
ATOM 2725 C CA . TYR B 1 50 ? -35.25 -17.141 9.266 1 78.5 50 TYR B CA 1
ATOM 2726 C C . TYR B 1 50 ? -36 -16.859 10.555 1 78.5 50 TYR B C 1
ATOM 2728 O O . TYR B 1 50 ? -36.844 -17.672 10.992 1 78.5 50 TYR B O 1
ATOM 2736 N N . GLN B 1 51 ? -35.406 -15.977 11.43 1 76.31 51 GLN B N 1
ATOM 2737 C CA . GLN B 1 51 ? -36.156 -15.43 12.562 1 76.31 51 GLN B CA 1
ATOM 2738 C C . GLN B 1 51 ? -36.656 -14.031 12.266 1 76.31 51 GLN B C 1
ATOM 2740 O O . GLN B 1 51 ? -35.906 -13.062 12.312 1 76.31 51 GLN B O 1
ATOM 2745 N N . ARG B 1 52 ? -37.938 -13.875 12 1 70.31 52 ARG B N 1
ATOM 2746 C CA . ARG B 1 52 ? -38.531 -12.617 11.562 1 70.31 52 ARG B CA 1
ATOM 2747 C C . ARG B 1 52 ? -38 -11.445 12.383 1 70.31 52 ARG B C 1
ATOM 2749 O O . ARG B 1 52 ? -37.906 -11.531 13.609 1 70.31 52 ARG B O 1
ATOM 2756 N N . PRO B 1 53 ? -37.406 -10.5 11.688 1 71.06 53 PRO B N 1
ATOM 2757 C CA . PRO B 1 53 ? -37.344 -10.289 10.242 1 71.06 53 PRO B CA 1
ATOM 2758 C C . PRO B 1 53 ? -35.969 -10.57 9.648 1 71.06 53 PRO B C 1
ATOM 2760 O O . PRO B 1 53 ? -35.688 -10.148 8.523 1 71.06 53 PRO B O 1
ATOM 2763 N N . ARG B 1 54 ? -35.219 -11.227 10.32 1 79.88 54 ARG B N 1
ATOM 2764 C CA . ARG B 1 54 ? -33.812 -11.32 9.914 1 79.88 54 ARG B CA 1
ATOM 2765 C C . ARG B 1 54 ? -33.5 -12.703 9.367 1 79.88 54 ARG B C 1
ATOM 2767 O O . ARG B 1 54 ? -33.906 -13.719 9.945 1 79.88 54 ARG B O 1
ATOM 2774 N N . LEU B 1 55 ? -32.938 -12.828 8.141 1 87.81 55 LEU B N 1
ATOM 2775 C CA . LEU B 1 55 ? -32.344 -14.031 7.578 1 87.81 55 LEU B CA 1
ATOM 2776 C C . LEU B 1 55 ? -30.891 -14.195 8.031 1 87.81 55 LEU B C 1
ATOM 2778 O O . LEU B 1 55 ? -30.094 -13.258 7.922 1 87.81 55 LEU B O 1
ATOM 2782 N N . THR B 1 56 ? -30.656 -15.281 8.734 1 90.5 56 THR B N 1
ATOM 2783 C CA . THR B 1 56 ? -29.297 -15.57 9.148 1 90.5 56 THR B CA 1
ATOM 2784 C C . THR B 1 56 ? -28.766 -16.828 8.461 1 90.5 56 THR B C 1
ATOM 2786 O O . THR B 1 56 ? -29.516 -17.781 8.25 1 90.5 56 THR B O 1
ATOM 2789 N N . ILE B 1 57 ? -27.562 -16.812 8.086 1 89 57 ILE B N 1
ATOM 2790 C CA . ILE B 1 57 ? -26.891 -17.984 7.535 1 89 57 ILE B CA 1
ATOM 2791 C C . ILE B 1 57 ? -26.312 -18.828 8.672 1 89 57 ILE B C 1
ATOM 2793 O O . ILE B 1 57 ? -25.625 -18.312 9.547 1 89 57 ILE B O 1
ATOM 2797 N N . THR B 1 58 ? -26.656 -20.125 8.742 1 85.56 58 THR B N 1
ATOM 2798 C CA . THR B 1 58 ? -26.156 -21.016 9.773 1 85.56 58 THR B CA 1
ATOM 2799 C C . THR B 1 58 ? -24.656 -21.266 9.602 1 85.56 58 THR B C 1
ATOM 2801 O O . THR B 1 58 ? -24.094 -20.984 8.547 1 85.56 58 THR B O 1
ATOM 2804 N N . PRO B 1 59 ? -24.031 -21.797 10.625 1 78.19 59 PRO B N 1
ATOM 2805 C CA . PRO B 1 59 ? -22.625 -22.188 10.469 1 78.19 59 PRO B CA 1
ATOM 2806 C C . PRO B 1 59 ? -22.406 -23.188 9.328 1 78.19 59 PRO B C 1
ATOM 2808 O O . PRO B 1 59 ? -21.453 -23.047 8.57 1 78.19 59 PRO B O 1
ATOM 2811 N N . ALA B 1 60 ? -23.344 -24.062 9.281 1 80.62 60 ALA B N 1
ATOM 2812 C CA . ALA B 1 60 ? -23.281 -25.031 8.188 1 80.62 60 ALA B CA 1
ATOM 2813 C C . ALA B 1 60 ? -23.438 -24.344 6.836 1 80.62 60 ALA B C 1
ATOM 2815 O O . ALA B 1 60 ? -22.766 -24.703 5.867 1 80.62 60 ALA B O 1
ATOM 2816 N N . GLY B 1 61 ? -24.344 -23.406 6.797 1 84.69 61 GLY B N 1
ATOM 2817 C CA . GLY B 1 61 ? -24.516 -22.625 5.574 1 84.69 61 GLY B CA 1
ATOM 2818 C C . GLY B 1 61 ? -23.266 -21.875 5.172 1 84.69 61 GLY B C 1
ATOM 2819 O O . GLY B 1 61 ? -22.906 -21.844 3.994 1 84.69 61 GLY B O 1
ATOM 2820 N N . GLN B 1 62 ? -22.594 -21.359 6.062 1 81.31 62 GLN B N 1
ATOM 2821 C CA . GLN B 1 62 ? -21.344 -20.625 5.816 1 81.31 62 GLN B CA 1
ATOM 2822 C C . GLN B 1 62 ? -20.25 -21.562 5.316 1 81.31 62 GLN B C 1
ATOM 2824 O O . GLN B 1 62 ? -19.531 -21.219 4.367 1 81.31 62 GLN B O 1
ATOM 2829 N N . GLU B 1 63 ? -20.203 -22.641 5.969 1 75.75 63 GLU B N 1
ATOM 2830 C CA . GLU B 1 63 ? -19.172 -23.609 5.602 1 75.75 63 GLU B CA 1
ATOM 2831 C C . GLU B 1 63 ? -19.391 -24.141 4.184 1 75.75 63 GLU B C 1
ATOM 2833 O O . GLU B 1 63 ? -18.438 -24.25 3.404 1 75.75 63 GLU B O 1
ATOM 2838 N N . LEU B 1 64 ? -20.594 -24.469 3.893 1 76.19 64 LEU B N 1
ATOM 2839 C CA . LEU B 1 64 ? -20.906 -24.969 2.561 1 76.19 64 LEU B CA 1
ATOM 2840 C C . LEU B 1 64 ? -20.656 -23.906 1.502 1 76.19 64 LEU B C 1
ATOM 2842 O O . LEU B 1 64 ? -20.094 -24.188 0.447 1 76.19 64 LEU B O 1
ATOM 2846 N N . ALA B 1 65 ? -21.078 -22.734 1.812 1 80.94 65 ALA B N 1
ATOM 2847 C CA . ALA B 1 65 ? -20.859 -21.641 0.87 1 80.94 65 ALA B CA 1
ATOM 2848 C C . ALA B 1 65 ? -19.375 -21.438 0.592 1 80.94 65 ALA B C 1
ATOM 2850 O O . ALA B 1 65 ? -18.969 -21.266 -0.56 1 80.94 65 ALA B O 1
ATOM 2851 N N . ALA B 1 66 ? -18.625 -21.516 1.597 1 72.88 66 ALA B N 1
ATOM 2852 C CA . ALA B 1 66 ? -17.188 -21.375 1.456 1 72.88 66 ALA B CA 1
ATOM 2853 C C . ALA B 1 66 ? -16.609 -22.484 0.583 1 72.88 66 ALA B C 1
ATOM 2855 O O . ALA B 1 66 ? -15.758 -22.219 -0.276 1 72.88 66 ALA B O 1
ATOM 2856 N N . PHE B 1 67 ? -17.125 -23.641 0.849 1 69.88 67 PHE B N 1
ATOM 2857 C CA . PHE B 1 67 ? -16.672 -24.812 0.092 1 69.88 67 PHE B CA 1
ATOM 2858 C C . PHE B 1 67 ? -17.047 -24.672 -1.377 1 69.88 67 PHE B C 1
ATOM 2860 O O . PHE B 1 67 ? -16.219 -24.891 -2.262 1 69.88 67 PHE B O 1
ATOM 2867 N N . VAL B 1 68 ? -18.25 -24.328 -1.589 1 75.94 68 VAL B N 1
ATOM 2868 C CA . VAL B 1 68 ? -18.75 -24.203 -2.951 1 75.94 68 VAL B CA 1
ATOM 2869 C C . VAL B 1 68 ? -17.969 -23.109 -3.684 1 75.94 68 VAL B C 1
ATOM 2871 O O . VAL B 1 68 ? -17.609 -23.281 -4.852 1 75.94 68 VAL B O 1
ATOM 2874 N N . GLN B 1 69 ? -17.766 -22.109 -3.008 1 75.88 69 GLN B N 1
ATOM 2875 C CA . GLN B 1 69 ? -17.016 -21.016 -3.594 1 75.88 69 GLN B CA 1
ATOM 2876 C C . GLN B 1 69 ? -15.625 -21.469 -4.023 1 75.88 69 GLN B C 1
ATOM 2878 O O . GLN B 1 69 ? -15.18 -21.188 -5.137 1 75.88 69 GLN B O 1
ATOM 2883 N N . ARG B 1 70 ? -15.008 -22.188 -3.225 1 73.25 70 ARG B N 1
ATOM 2884 C CA . ARG B 1 70 ? -13.672 -22.703 -3.5 1 73.25 70 ARG B CA 1
ATOM 2885 C C . ARG B 1 70 ? -13.672 -23.609 -4.73 1 73.25 70 ARG B C 1
ATOM 2887 O O . ARG B 1 70 ? -12.812 -23.469 -5.605 1 73.25 70 ARG B O 1
ATOM 2894 N N . ILE B 1 71 ? -14.617 -24.453 -4.715 1 70.5 71 ILE B N 1
ATOM 2895 C CA . ILE B 1 71 ? -14.695 -25.422 -5.797 1 70.5 71 ILE B CA 1
ATOM 2896 C C . ILE B 1 71 ? -15.008 -24.719 -7.113 1 70.5 71 ILE B C 1
ATOM 2898 O O . ILE B 1 71 ? -14.438 -25.047 -8.156 1 70.5 71 ILE B O 1
ATOM 2902 N N . GLN B 1 72 ? -15.906 -23.859 -7.027 1 73.94 72 GLN B N 1
ATOM 2903 C CA . GLN B 1 72 ? -16.281 -23.125 -8.242 1 73.94 72 GLN B CA 1
ATOM 2904 C C . GLN B 1 72 ? -15.086 -22.359 -8.797 1 73.94 72 GLN B C 1
ATOM 2906 O O . GLN B 1 72 ? -14.852 -22.359 -10.008 1 73.94 72 GLN B O 1
ATOM 2911 N N . VAL B 1 73 ? -14.406 -21.781 -7.969 1 71.88 73 VAL B N 1
ATOM 2912 C CA . VAL B 1 73 ? -13.242 -21 -8.367 1 71.88 73 VAL B CA 1
ATOM 2913 C C . VAL B 1 73 ? -12.203 -21.906 -9.016 1 71.88 73 VAL B C 1
ATOM 2915 O O . VAL B 1 73 ? -11.672 -21.578 -10.078 1 71.88 73 VAL B O 1
ATOM 2918 N N . GLN B 1 74 ? -12 -22.922 -8.391 1 70.75 74 GLN B N 1
ATOM 2919 C CA . GLN B 1 74 ? -11 -23.859 -8.898 1 70.75 74 GLN B CA 1
ATOM 2920 C C . GLN B 1 74 ? -11.453 -24.484 -10.219 1 70.75 74 GLN B C 1
ATOM 2922 O O . GLN B 1 74 ? -10.648 -24.641 -11.141 1 70.75 74 GLN B O 1
ATOM 2927 N N . ALA B 1 75 ? -12.664 -24.859 -10.25 1 69.44 75 ALA B N 1
ATOM 2928 C CA . ALA B 1 75 ? -13.219 -25.469 -11.461 1 69.44 75 ALA B CA 1
ATOM 2929 C C . ALA B 1 75 ? -13.117 -24.5 -12.648 1 69.44 75 ALA B C 1
ATOM 2931 O O . ALA B 1 75 ? -12.711 -24.906 -13.734 1 69.44 75 ALA B O 1
ATOM 2932 N N . ASN B 1 76 ? -13.508 -23.375 -12.414 1 69.31 76 ASN B N 1
ATOM 2933 C CA . ASN B 1 76 ? -13.445 -22.375 -13.484 1 69.31 76 ASN B CA 1
ATOM 2934 C C . ASN B 1 76 ? -12.016 -22.203 -13.992 1 69.31 76 ASN B C 1
ATOM 2936 O O . ASN B 1 76 ? -11.797 -22.062 -15.195 1 69.31 76 ASN B O 1
ATOM 2940 N N . LYS B 1 77 ? -11.094 -22.203 -13.141 1 71.69 77 LYS B N 1
ATOM 2941 C CA . LYS B 1 77 ? -9.688 -22.047 -13.516 1 71.69 77 LYS B CA 1
ATOM 2942 C C . LYS B 1 77 ? -9.203 -23.234 -14.336 1 71.69 77 LYS B C 1
ATOM 2944 O O . LYS B 1 77 ? -8.5 -23.062 -15.328 1 71.69 77 LYS B O 1
ATOM 2949 N N . VAL B 1 78 ? -9.594 -24.328 -13.945 1 64.81 78 VAL B N 1
ATOM 2950 C CA . VAL B 1 78 ? -9.172 -25.547 -14.625 1 64.81 78 VAL B CA 1
ATOM 2951 C C . VAL B 1 78 ? -9.797 -25.594 -16.016 1 64.81 78 VAL B C 1
ATOM 2953 O O . VAL B 1 78 ? -9.109 -25.891 -17 1 64.81 78 VAL B O 1
ATOM 2956 N N . VAL B 1 79 ? -11.016 -25.328 -16.062 1 60.19 79 VAL B N 1
ATOM 2957 C CA . VAL B 1 79 ? -11.727 -25.359 -17.328 1 60.19 79 VAL B CA 1
ATOM 2958 C C . VAL B 1 79 ? -11.102 -24.359 -18.297 1 60.19 79 VAL B C 1
ATOM 2960 O O . VAL B 1 79 ? -10.867 -24.688 -19.469 1 60.19 79 VAL B O 1
ATOM 2963 N N . THR B 1 80 ? -10.891 -23.25 -17.781 1 65.44 80 THR B N 1
ATOM 2964 C CA . THR B 1 80 ? -10.273 -22.219 -18.625 1 65.44 80 THR B CA 1
ATOM 2965 C C . THR B 1 80 ? -8.898 -22.672 -19.109 1 65.44 80 THR B C 1
ATOM 2967 O O . THR B 1 80 ? -8.547 -22.469 -20.266 1 65.44 80 THR B O 1
ATOM 2970 N N . ALA B 1 81 ? -8.117 -23.281 -18.266 1 65.06 81 ALA B N 1
ATOM 2971 C CA . ALA B 1 81 ? -6.781 -23.75 -18.625 1 65.06 81 ALA B CA 1
ATOM 2972 C C . ALA B 1 81 ? -6.855 -24.859 -19.672 1 65.06 81 ALA B C 1
ATOM 2974 O O . ALA B 1 81 ? -6.016 -24.938 -20.562 1 65.06 81 ALA B O 1
ATOM 2975 N N . LEU B 1 82 ? -7.832 -25.656 -19.562 1 59.56 82 LEU B N 1
ATOM 2976 C CA . LEU B 1 82 ? -7.996 -26.766 -20.484 1 59.56 82 LEU B CA 1
ATOM 2977 C C . LEU B 1 82 ? -8.523 -26.281 -21.828 1 59.56 82 LEU B C 1
ATOM 2979 O O . LEU B 1 82 ? -8.117 -26.797 -22.875 1 59.56 82 LEU B O 1
ATOM 2983 N N . GLN B 1 83 ? -9.422 -25.359 -21.812 1 60.66 83 GLN B N 1
ATOM 2984 C CA . GLN B 1 83 ? -10.062 -24.859 -23.031 1 60.66 83 GLN B CA 1
ATOM 2985 C C . GLN B 1 83 ? -9.109 -23.969 -23.828 1 60.66 83 GLN B C 1
ATOM 2987 O O . GLN B 1 83 ? -9.188 -23.906 -25.062 1 60.66 83 GLN B O 1
ATOM 2992 N N . HIS B 1 84 ? -8.383 -23.219 -23.078 1 61.72 84 HIS B N 1
ATOM 2993 C CA . HIS B 1 84 ? -7.488 -22.266 -23.734 1 61.72 84 HIS B CA 1
ATOM 2994 C C . HIS B 1 84 ? -6.043 -22.484 -23.312 1 61.72 84 HIS B C 1
ATOM 2996 O O . HIS B 1 84 ? -5.441 -21.625 -22.672 1 61.72 84 HIS B O 1
ATOM 3002 N N . PRO B 1 85 ? -5.516 -23.688 -23.766 1 54.34 85 PRO B N 1
ATOM 3003 C CA . PRO B 1 85 ? -4.145 -23.984 -23.344 1 54.34 85 PRO B CA 1
ATOM 3004 C C . PRO B 1 85 ? -3.141 -22.938 -23.812 1 54.34 85 PRO B C 1
ATOM 3006 O O . PRO B 1 85 ? -2.084 -22.781 -23.188 1 54.34 85 PRO B O 1
ATOM 3009 N N . GLN B 1 86 ? -3.428 -22.328 -24.969 1 54.12 86 GLN B N 1
ATOM 3010 C CA . GLN B 1 86 ? -2.479 -21.375 -25.531 1 54.12 86 GLN B CA 1
ATOM 3011 C C . GLN B 1 86 ? -2.652 -19.984 -24.922 1 54.12 86 GLN B C 1
ATOM 3013 O O . GLN B 1 86 ? -1.85 -19.078 -25.188 1 54.12 86 GLN B O 1
ATOM 3018 N N . VAL B 1 87 ? -3.791 -19.797 -24.391 1 51.69 87 VAL B N 1
ATOM 3019 C CA . VAL B 1 87 ? -4.172 -18.438 -24.016 1 51.69 87 VAL B CA 1
ATOM 3020 C C . VAL B 1 87 ? -3.234 -17.922 -22.922 1 51.69 87 VAL B C 1
ATOM 3022 O O . VAL B 1 87 ? -2.701 -18.703 -22.125 1 51.69 87 VAL B O 1
ATOM 3025 N N . THR B 1 88 ? -2.939 -16.625 -23.188 1 56.91 88 THR B N 1
ATOM 3026 C CA . THR B 1 88 ? -2.121 -15.727 -22.375 1 56.91 88 THR B CA 1
ATOM 3027 C C . THR B 1 88 ? -2.453 -15.898 -20.891 1 56.91 88 THR B C 1
ATOM 3029 O O . THR B 1 88 ? -3.557 -15.562 -20.453 1 56.91 88 THR B O 1
ATOM 3032 N N . ARG B 1 89 ? -1.668 -16.781 -20.203 1 78.19 89 ARG B N 1
ATOM 3033 C CA . ARG B 1 89 ? -1.92 -17.203 -18.828 1 78.19 89 ARG B CA 1
ATOM 3034 C C . ARG B 1 89 ? -1.63 -16.078 -17.859 1 78.19 89 ARG B C 1
ATOM 3036 O O . ARG B 1 89 ? -0.736 -15.258 -18.078 1 78.19 89 ARG B O 1
ATOM 3043 N N . GLN B 1 90 ? -2.646 -15.688 -17.125 1 88 90 GLN B N 1
ATOM 3044 C CA . GLN B 1 90 ? -2.562 -14.742 -16.016 1 88 90 GLN B CA 1
ATOM 3045 C C . GLN B 1 90 ? -2.352 -15.461 -14.688 1 88 90 GLN B C 1
ATOM 3047 O O . GLN B 1 90 ? -2.906 -16.531 -14.461 1 88 90 GLN B O 1
ATOM 3052 N N . VAL B 1 91 ? -1.474 -14.977 -13.938 1 92.44 91 VAL B N 1
ATOM 3053 C CA . VAL B 1 91 ? -1.332 -15.438 -12.562 1 92.44 91 VAL B CA 1
ATOM 3054 C C . VAL B 1 91 ? -1.452 -14.258 -11.602 1 92.44 91 VAL B C 1
ATOM 3056 O O . VAL B 1 91 ? -0.873 -13.195 -11.836 1 92.44 91 VAL B O 1
ATOM 3059 N N . ILE B 1 92 ? -2.291 -14.383 -10.602 1 94.81 92 ILE B N 1
ATOM 3060 C CA . ILE B 1 92 ? -2.502 -13.359 -9.586 1 94.81 92 ILE B CA 1
ATOM 3061 C C . ILE B 1 92 ? -2.148 -13.922 -8.211 1 94.81 92 ILE B C 1
ATOM 3063 O O . ILE B 1 92 ? -2.676 -14.953 -7.797 1 94.81 92 ILE B O 1
ATOM 3067 N N . PHE B 1 93 ? -1.229 -13.242 -7.566 1 97 93 PHE B N 1
ATOM 3068 C CA . PHE B 1 93 ? -0.973 -13.672 -6.199 1 97 93 PHE B CA 1
ATOM 3069 C C . PHE B 1 93 ? -0.896 -12.477 -5.258 1 97 93 PHE B C 1
ATOM 3071 O O . PHE B 1 93 ? -0.603 -11.359 -5.688 1 97 93 PHE B O 1
ATOM 3078 N N . SER B 1 94 ? -1.236 -12.742 -4.031 1 97.25 94 SER B N 1
ATOM 3079 C CA . SER B 1 94 ? -1.168 -11.734 -2.971 1 97.25 94 SER B CA 1
ATOM 3080 C C . SER B 1 94 ? 0.058 -11.945 -2.09 1 97.25 94 SER B C 1
ATOM 3082 O O . SER B 1 94 ? 0.57 -13.062 -1.984 1 97.25 94 SER B O 1
ATOM 3084 N N . THR B 1 95 ? 0.491 -10.836 -1.54 1 96.38 95 THR B N 1
ATOM 3085 C CA . THR B 1 95 ? 1.601 -10.93 -0.599 1 96.38 95 THR B CA 1
ATOM 3086 C C . THR B 1 95 ? 1.552 -9.789 0.415 1 96.38 95 THR B C 1
ATOM 3088 O O . THR B 1 95 ? 0.937 -8.75 0.16 1 96.38 95 THR B O 1
ATOM 3091 N N . THR B 1 96 ? 2.125 -10.07 1.55 1 93.06 96 THR B N 1
ATOM 3092 C CA . THR B 1 96 ? 2.221 -9.023 2.557 1 93.06 96 THR B CA 1
ATOM 3093 C C . THR B 1 96 ? 3.369 -8.07 2.24 1 93.06 96 THR B C 1
ATOM 3095 O O . THR B 1 96 ? 4.273 -8.414 1.473 1 93.06 96 THR B O 1
ATOM 3098 N N . LEU B 1 97 ? 3.324 -6.934 2.822 1 91.94 97 LEU B N 1
ATOM 3099 C CA . LEU B 1 97 ? 4.227 -5.844 2.465 1 91.94 97 LEU B CA 1
ATOM 3100 C C . LEU B 1 97 ? 5.68 -6.262 2.637 1 91.94 97 LEU B C 1
ATOM 3102 O O . LEU B 1 97 ? 6.488 -6.109 1.716 1 91.94 97 LEU B O 1
ATOM 3106 N N . SER B 1 98 ? 6.031 -6.824 3.742 1 91.38 98 SER B N 1
ATOM 3107 C CA . SER B 1 98 ? 7.418 -7.211 3.994 1 91.38 98 SER B CA 1
ATOM 3108 C C . SER B 1 98 ? 7.91 -8.219 2.961 1 91.38 98 SER B C 1
ATOM 3110 O O . SER B 1 98 ? 8.992 -8.055 2.396 1 91.38 98 SER B O 1
ATOM 3112 N N . LEU B 1 99 ? 7.113 -9.141 2.664 1 93.31 99 LEU B N 1
ATOM 3113 C CA . LEU B 1 99 ? 7.508 -10.195 1.743 1 93.31 99 LEU B CA 1
ATOM 3114 C C . LEU B 1 99 ? 7.562 -9.68 0.309 1 93.31 99 LEU B C 1
ATOM 3116 O O . LEU B 1 99 ? 8.32 -10.195 -0.514 1 93.31 99 LEU B O 1
ATOM 3120 N N . SER B 1 100 ? 6.762 -8.672 0.05 1 94.62 100 SER B N 1
ATOM 3121 C CA . SER B 1 100 ? 6.75 -8.094 -1.289 1 94.62 100 SER B CA 1
ATOM 3122 C C . SER B 1 100 ? 8.109 -7.508 -1.648 1 94.62 100 SER B C 1
ATOM 3124 O O . SER B 1 100 ? 8.445 -7.379 -2.828 1 94.62 100 SER B O 1
ATOM 3126 N N . GLU B 1 101 ? 8.906 -7.184 -0.74 1 91.31 101 GLU B N 1
ATOM 3127 C CA . GLU B 1 101 ? 10.172 -6.516 -1.017 1 91.31 101 GLU B CA 1
ATOM 3128 C C . GLU B 1 101 ? 11.281 -7.531 -1.296 1 91.31 101 GLU B C 1
ATOM 3130 O O . GLU B 1 101 ? 12.109 -7.32 -2.18 1 91.31 101 GLU B O 1
ATOM 3135 N N . PHE B 1 102 ? 11.234 -8.68 -0.602 1 88.5 102 PHE B N 1
ATOM 3136 C CA . PHE B 1 102 ? 12.438 -9.492 -0.739 1 88.5 102 PHE B CA 1
ATOM 3137 C C . PHE B 1 102 ? 12.086 -10.891 -1.244 1 88.5 102 PHE B C 1
ATOM 3139 O O . PHE B 1 102 ? 12.961 -11.617 -1.711 1 88.5 102 PHE B O 1
ATOM 3146 N N . LEU B 1 103 ? 10.883 -11.297 -1.232 1 92.56 103 LEU B N 1
ATOM 3147 C CA . LEU B 1 103 ? 10.547 -12.625 -1.726 1 92.56 103 LEU B CA 1
ATOM 3148 C C . LEU B 1 103 ? 9.773 -12.539 -3.039 1 92.56 103 LEU B C 1
ATOM 3150 O O . LEU B 1 103 ? 10.023 -13.32 -3.961 1 92.56 103 LEU B O 1
ATOM 3154 N N . ALA B 1 104 ? 8.836 -11.625 -3.115 1 95.12 104 ALA B N 1
ATOM 3155 C CA . ALA B 1 104 ? 7.961 -11.531 -4.277 1 95.12 104 ALA B CA 1
ATOM 3156 C C . ALA B 1 104 ? 8.773 -11.352 -5.562 1 95.12 104 ALA B C 1
ATOM 3158 O O . ALA B 1 104 ? 8.461 -11.961 -6.59 1 95.12 104 ALA B O 1
ATOM 3159 N N . PRO B 1 105 ? 9.836 -10.477 -5.562 1 94.62 105 PRO B N 1
ATOM 3160 C CA . PRO B 1 105 ? 10.609 -10.328 -6.797 1 94.62 105 PRO B CA 1
ATOM 3161 C C . PRO B 1 105 ? 11.219 -11.641 -7.277 1 94.62 105 PRO B C 1
ATOM 3163 O O . PRO B 1 105 ? 11.227 -11.922 -8.477 1 94.62 105 PRO B O 1
ATOM 3166 N N . GLN B 1 106 ? 11.703 -12.398 -6.328 1 92.62 106 GLN B N 1
ATOM 3167 C CA . GLN B 1 106 ? 12.258 -13.695 -6.68 1 92.62 106 GLN B CA 1
ATOM 3168 C C . GLN B 1 106 ? 11.188 -14.617 -7.262 1 92.62 106 GLN B C 1
ATOM 3170 O O . GLN B 1 106 ? 11.43 -15.32 -8.242 1 92.62 106 GLN B O 1
ATOM 3175 N N . LEU B 1 107 ? 10.102 -14.602 -6.664 1 94.19 107 LEU B N 1
ATOM 3176 C CA . LEU B 1 107 ? 8.984 -15.414 -7.129 1 94.19 107 LEU B CA 1
ATOM 3177 C C . LEU B 1 107 ? 8.555 -14.992 -8.531 1 94.19 107 LEU B C 1
ATOM 3179 O O . LEU B 1 107 ? 8.32 -15.844 -9.391 1 94.19 107 LEU B O 1
ATOM 3183 N N . ILE B 1 108 ? 8.414 -13.695 -8.734 1 95.75 108 ILE B N 1
ATOM 3184 C CA . ILE B 1 108 ? 8.008 -13.172 -10.031 1 95.75 108 ILE B CA 1
ATOM 3185 C C . ILE B 1 108 ? 9.016 -13.594 -11.094 1 95.75 108 ILE B C 1
ATOM 3187 O O . ILE B 1 108 ? 8.633 -14.016 -12.188 1 95.75 108 ILE B O 1
ATOM 3191 N N . GLN B 1 109 ? 10.266 -13.547 -10.789 1 93.88 109 GLN B N 1
ATOM 3192 C CA . GLN B 1 109 ? 11.297 -13.984 -11.727 1 93.88 109 GLN B CA 1
ATOM 3193 C C . GLN B 1 109 ? 11.148 -15.461 -12.062 1 93.88 109 GLN B C 1
ATOM 3195 O O . GLN B 1 109 ? 11.305 -15.859 -13.219 1 93.88 109 GLN B O 1
ATOM 3200 N N . ALA B 1 110 ? 10.906 -16.234 -11.039 1 91.81 110 ALA B N 1
ATOM 3201 C CA . ALA B 1 110 ? 10.695 -17.656 -11.25 1 91.81 110 ALA B CA 1
ATOM 3202 C C . ALA B 1 110 ? 9.516 -17.906 -12.188 1 91.81 110 ALA B C 1
ATOM 3204 O O . ALA B 1 110 ? 9.586 -18.766 -13.07 1 91.81 110 ALA B O 1
ATOM 3205 N N . ILE B 1 111 ? 8.438 -17.172 -11.992 1 92.56 111 ILE B N 1
ATOM 3206 C CA . ILE B 1 111 ? 7.242 -17.312 -12.82 1 92.56 111 ILE B CA 1
ATOM 3207 C C . ILE B 1 111 ? 7.543 -16.828 -14.234 1 92.56 111 ILE B C 1
ATOM 3209 O O . ILE B 1 111 ? 7.148 -17.469 -15.211 1 92.56 111 ILE B O 1
ATOM 3213 N N . GLN B 1 112 ? 8.266 -15.664 -14.359 1 92.69 112 GLN B N 1
ATOM 3214 C CA . GLN B 1 112 ? 8.648 -15.133 -15.664 1 92.69 112 GLN B CA 1
ATOM 3215 C C . GLN B 1 112 ? 9.469 -16.156 -16.453 1 92.69 112 GLN B C 1
ATOM 3217 O O . GLN B 1 112 ? 9.297 -16.281 -17.672 1 92.69 112 GLN B O 1
ATOM 3222 N N . ALA B 1 113 ? 10.305 -16.859 -15.805 1 89.75 113 ALA B N 1
ATOM 3223 C CA . ALA B 1 113 ? 11.211 -17.812 -16.438 1 89.75 113 ALA B CA 1
ATOM 3224 C C . ALA B 1 113 ? 10.445 -18.953 -17.094 1 89.75 113 ALA B C 1
ATOM 3226 O O . ALA B 1 113 ? 10.953 -19.609 -18 1 89.75 113 ALA B O 1
ATOM 3227 N N . THR B 1 114 ? 9.219 -19.188 -16.578 1 86.81 114 THR B N 1
ATOM 3228 C CA . THR B 1 114 ? 8.422 -20.25 -17.172 1 86.81 114 THR B CA 1
ATOM 3229 C C . THR B 1 114 ? 7.953 -19.859 -18.578 1 86.81 114 THR B C 1
ATOM 3231 O O . THR B 1 114 ? 7.57 -20.703 -19.375 1 86.81 114 THR B O 1
ATOM 3234 N N . GLN B 1 115 ? 7.863 -18.578 -18.859 1 87.12 115 GLN B N 1
ATOM 3235 C CA . GLN B 1 115 ? 7.426 -18 -20.125 1 87.12 115 GLN B CA 1
ATOM 3236 C C . GLN B 1 115 ? 6 -18.422 -20.453 1 87.12 115 GLN B C 1
ATOM 3238 O O . GLN B 1 115 ? 5.652 -18.594 -21.625 1 87.12 115 GLN B O 1
ATOM 3243 N N . GLN B 1 116 ? 5.281 -18.625 -19.406 1 85.5 116 GLN B N 1
ATOM 3244 C CA . GLN B 1 116 ? 3.926 -19.141 -19.609 1 85.5 116 GLN B CA 1
ATOM 3245 C C . GLN B 1 116 ? 2.887 -18.062 -19.344 1 85.5 116 GLN B C 1
ATOM 3247 O O . GLN B 1 116 ? 1.716 -18.219 -19.688 1 85.5 116 GLN B O 1
ATOM 3252 N N . PHE B 1 117 ? 3.371 -16.969 -18.703 1 88.69 117 PHE B N 1
ATOM 3253 C CA . PHE B 1 117 ? 2.41 -15.977 -18.234 1 88.69 117 PHE B CA 1
ATOM 3254 C C . PHE B 1 117 ? 2.678 -14.625 -18.891 1 88.69 117 PHE B C 1
ATOM 3256 O O . PHE B 1 117 ? 3.785 -14.094 -18.797 1 88.69 117 PHE B O 1
ATOM 3263 N N . ARG B 1 118 ? 1.623 -14.047 -19.469 1 88.75 118 ARG B N 1
ATOM 3264 C CA . ARG B 1 118 ? 1.727 -12.727 -20.078 1 88.75 118 ARG B CA 1
ATOM 3265 C C . ARG B 1 118 ? 1.341 -11.633 -19.094 1 88.75 118 ARG B C 1
ATOM 3267 O O . ARG B 1 118 ? 1.639 -10.461 -19.312 1 88.75 118 ARG B O 1
ATOM 3274 N N . ASP B 1 119 ? 0.629 -12.062 -18.125 1 92.75 119 ASP B N 1
ATOM 3275 C CA . ASP B 1 119 ? 0.136 -11.125 -17.109 1 92.75 119 ASP B CA 1
ATOM 3276 C C . ASP B 1 119 ? 0.362 -11.664 -15.703 1 92.75 119 ASP B C 1
ATOM 3278 O O . ASP B 1 119 ? -0.286 -12.625 -15.289 1 92.75 119 ASP B O 1
ATOM 3282 N N . ILE B 1 120 ? 1.317 -11.094 -15.047 1 95.25 120 ILE B N 1
ATOM 3283 C CA . ILE B 1 120 ? 1.612 -11.43 -13.656 1 95.25 120 ILE B CA 1
ATOM 3284 C C . ILE B 1 120 ? 1.178 -10.281 -12.75 1 95.25 120 ILE B C 1
ATOM 3286 O O . ILE B 1 120 ? 1.604 -9.141 -12.93 1 95.25 120 ILE B O 1
ATOM 3290 N N . GLN B 1 121 ? 0.313 -10.57 -11.789 1 96.19 121 GLN B N 1
ATOM 3291 C CA . GLN B 1 121 ? -0.176 -9.555 -10.859 1 96.19 121 GLN B CA 1
ATOM 3292 C C . GLN B 1 121 ? 0.184 -9.914 -9.422 1 96.19 121 GLN B C 1
ATOM 3294 O O . GLN B 1 121 ? -0.235 -10.953 -8.906 1 96.19 121 GLN B O 1
ATOM 3299 N N . CYS B 1 122 ? 0.978 -9.078 -8.883 1 97.06 122 CYS B N 1
ATOM 3300 C CA . CYS B 1 122 ? 1.311 -9.156 -7.465 1 97.06 122 CYS B CA 1
ATOM 3301 C C . CYS B 1 122 ? 0.553 -8.109 -6.668 1 97.06 122 CYS B C 1
ATOM 3303 O O . CYS B 1 122 ? 0.775 -6.906 -6.848 1 97.06 122 CYS B O 1
ATOM 3305 N N . ARG B 1 123 ? -0.24 -8.555 -5.77 1 96 123 ARG B N 1
ATOM 3306 C CA . ARG B 1 123 ? -1.057 -7.652 -4.969 1 96 123 ARG B CA 1
ATOM 3307 C C . ARG B 1 123 ? -0.563 -7.598 -3.527 1 96 123 ARG B C 1
ATOM 3309 O O . ARG B 1 123 ? -0.679 -8.578 -2.789 1 96 123 ARG B O 1
ATOM 3316 N N . VAL B 1 124 ? -0.075 -6.469 -3.184 1 94.44 124 VAL B N 1
ATOM 3317 C CA . VAL B 1 124 ? 0.435 -6.297 -1.828 1 94.44 124 VAL B CA 1
ATOM 3318 C C . VAL B 1 124 ? -0.698 -5.855 -0.903 1 94.44 124 VAL B C 1
ATOM 3320 O O . VAL B 1 124 ? -1.313 -4.809 -1.12 1 94.44 124 VAL B O 1
ATOM 3323 N N . THR B 1 125 ? -0.947 -6.648 0.104 1 91.25 125 THR B N 1
ATOM 3324 C CA . THR B 1 125 ? -2.059 -6.434 1.024 1 91.25 125 THR B CA 1
ATOM 3325 C C . THR B 1 125 ? -1.764 -7.059 2.385 1 91.25 125 THR B C 1
ATOM 3327 O O . THR B 1 125 ? -0.62 -7.418 2.672 1 91.25 125 THR B O 1
ATOM 3330 N N . ASN B 1 126 ? -2.732 -7.027 3.293 1 87.25 126 ASN B N 1
ATOM 3331 C CA . ASN B 1 126 ? -2.529 -7.691 4.578 1 87.25 126 ASN B CA 1
ATOM 3332 C C . ASN B 1 126 ? -2.924 -9.164 4.516 1 87.25 126 ASN B C 1
ATOM 3334 O O . ASN B 1 126 ? -3.502 -9.617 3.525 1 87.25 126 ASN B O 1
ATOM 3338 N N . THR B 1 127 ? -2.6 -9.828 5.566 1 87.88 127 THR B N 1
ATOM 3339 C CA . THR B 1 127 ? -2.766 -11.281 5.602 1 87.88 127 THR B CA 1
ATOM 3340 C C . THR B 1 127 ? -4.23 -11.656 5.418 1 87.88 127 THR B C 1
ATOM 3342 O O . THR B 1 127 ? -4.559 -12.523 4.598 1 87.88 127 THR B O 1
ATOM 3345 N N . GLN B 1 128 ? -5.129 -11.039 6.129 1 87.56 128 GLN B N 1
ATOM 3346 C CA . GLN B 1 128 ? -6.547 -11.375 6.062 1 87.56 128 GLN B CA 1
ATOM 3347 C C . GLN B 1 128 ? -7.098 -11.156 4.652 1 87.56 128 GLN B C 1
ATOM 3349 O O . GLN B 1 128 ? -7.82 -12 4.125 1 87.56 128 GLN B O 1
ATOM 3354 N N . ALA B 1 129 ? -6.773 -10.062 4.125 1 91.12 129 ALA B N 1
ATOM 3355 C CA . ALA B 1 129 ? -7.23 -9.758 2.771 1 91.12 129 ALA B CA 1
ATOM 3356 C C . ALA B 1 129 ? -6.648 -10.75 1.764 1 91.12 129 ALA B C 1
ATOM 3358 O O . ALA B 1 129 ? -7.32 -11.125 0.799 1 91.12 129 ALA B O 1
ATOM 3359 N N . ALA B 1 130 ? -5.422 -11.125 1.938 1 94.12 130 ALA B N 1
ATOM 3360 C CA . ALA B 1 130 ? -4.785 -12.102 1.057 1 94.12 130 ALA B CA 1
ATOM 3361 C C . ALA B 1 130 ? -5.516 -13.438 1.098 1 94.12 130 ALA B C 1
ATOM 3363 O O . ALA B 1 130 ? -5.793 -14.039 0.053 1 94.12 130 ALA B O 1
ATOM 3364 N N . LEU B 1 131 ? -5.867 -13.852 2.293 1 92.56 131 LEU B N 1
ATOM 3365 C CA . LEU B 1 131 ? -6.566 -15.125 2.451 1 92.56 131 LEU B CA 1
ATOM 3366 C C . LEU B 1 131 ? -7.977 -15.039 1.877 1 92.56 131 LEU B C 1
ATOM 3368 O O . LEU B 1 131 ? -8.43 -15.969 1.197 1 92.56 131 LEU B O 1
ATOM 3372 N N . THR B 1 132 ? -8.617 -13.93 2.113 1 91.62 132 THR B N 1
ATOM 3373 C CA . THR B 1 132 ? -9.945 -13.703 1.556 1 91.62 132 THR B CA 1
ATOM 3374 C C . THR B 1 132 ? -9.906 -13.742 0.031 1 91.62 132 THR B C 1
ATOM 3376 O O . THR B 1 132 ? -10.828 -14.273 -0.605 1 91.62 132 THR B O 1
ATOM 3379 N N . ALA B 1 133 ? -8.875 -13.219 -0.538 1 93.19 133 ALA B N 1
ATOM 3380 C CA . ALA B 1 133 ? -8.727 -13.211 -1.99 1 93.19 133 ALA B CA 1
ATOM 3381 C C . ALA B 1 133 ? -8.602 -14.625 -2.537 1 93.19 133 ALA B C 1
ATOM 3383 O O . ALA B 1 133 ? -9.102 -14.93 -3.619 1 93.19 133 ALA B O 1
ATOM 3384 N N . ILE B 1 134 ? -7.914 -15.477 -1.824 1 92.75 134 ILE B N 1
ATOM 3385 C CA . ILE B 1 134 ? -7.836 -16.875 -2.211 1 92.75 134 ILE B CA 1
ATOM 3386 C C . ILE B 1 134 ? -9.234 -17.5 -2.174 1 92.75 134 ILE B C 1
ATOM 3388 O O . ILE B 1 134 ? -9.648 -18.172 -3.123 1 92.75 134 ILE B O 1
ATOM 3392 N N . ASP B 1 135 ? -9.961 -17.188 -1.155 1 86.25 135 ASP B N 1
ATOM 3393 C CA . ASP B 1 135 ? -11.297 -17.734 -0.971 1 86.25 135 ASP B CA 1
ATOM 3394 C C . ASP B 1 135 ? -12.242 -17.281 -2.084 1 86.25 135 ASP B C 1
ATOM 3396 O O . ASP B 1 135 ? -13.086 -18.062 -2.541 1 86.25 135 ASP B O 1
ATOM 3400 N N . ARG B 1 136 ? -12.039 -16.062 -2.451 1 84.88 136 ARG B N 1
ATOM 3401 C CA . ARG B 1 136 ? -12.922 -15.469 -3.459 1 84.88 136 ARG B CA 1
ATOM 3402 C C . ARG B 1 136 ? -12.438 -15.805 -4.867 1 84.88 136 ARG B C 1
ATOM 3404 O O . ARG B 1 136 ? -13.141 -15.539 -5.848 1 84.88 136 ARG B O 1
ATOM 3411 N N . GLY B 1 137 ? -11.297 -16.312 -4.961 1 87.31 137 GLY B N 1
ATOM 3412 C CA . GLY B 1 137 ? -10.75 -16.672 -6.258 1 87.31 137 GLY B CA 1
ATOM 3413 C C . GLY B 1 137 ? -10.102 -15.508 -6.98 1 87.31 137 GLY B C 1
ATOM 3414 O O . GLY B 1 137 ? -9.812 -15.594 -8.172 1 87.31 137 GLY B O 1
ATOM 3415 N N . THR B 1 138 ? -9.898 -14.414 -6.281 1 91.44 138 THR B N 1
ATOM 3416 C CA . THR B 1 138 ? -9.297 -13.242 -6.902 1 91.44 138 THR B CA 1
ATOM 3417 C C . THR B 1 138 ? -7.777 -13.266 -6.75 1 91.44 138 THR B C 1
ATOM 3419 O O . THR B 1 138 ? -7.082 -12.398 -7.289 1 91.44 138 THR B O 1
ATOM 3422 N N . SER B 1 139 ? -7.258 -14.234 -6.043 1 95.25 139 SER B N 1
ATOM 3423 C CA . SER B 1 139 ? -5.84 -14.578 -5.988 1 95.25 139 SER B CA 1
ATOM 3424 C C . SER B 1 139 ? -5.629 -16.078 -6.109 1 95.25 139 SER B C 1
ATOM 3426 O O . SER B 1 139 ? -6.359 -16.875 -5.5 1 95.25 139 SER B O 1
ATOM 3428 N N . ASP B 1 140 ? -4.688 -16.438 -6.883 1 93.19 140 ASP B N 1
ATOM 3429 C CA . ASP B 1 140 ? -4.387 -17.844 -7.074 1 93.19 140 ASP B CA 1
ATOM 3430 C C . ASP B 1 140 ? -3.701 -18.438 -5.844 1 93.19 140 ASP B C 1
ATOM 3432 O O . ASP B 1 140 ? -3.955 -19.578 -5.477 1 93.19 140 ASP B O 1
ATOM 3436 N N . PHE B 1 141 ? -2.867 -17.734 -5.262 1 96.06 141 PHE B N 1
ATOM 3437 C CA . PHE B 1 141 ? -2.152 -18.094 -4.043 1 96.06 141 PHE B CA 1
ATOM 3438 C C . PHE B 1 141 ? -1.64 -16.844 -3.328 1 96.06 141 PHE B C 1
ATOM 3440 O O . PHE B 1 141 ? -1.898 -15.719 -3.764 1 96.06 141 PHE B O 1
ATOM 3447 N N . ALA B 1 142 ? -0.973 -17.078 -2.133 1 96.81 142 ALA B N 1
ATOM 3448 C CA . ALA B 1 142 ? -0.464 -15.93 -1.374 1 96.81 142 ALA B CA 1
ATOM 3449 C C . ALA B 1 142 ? 0.865 -16.266 -0.704 1 96.81 142 ALA B C 1
ATOM 3451 O O . ALA B 1 142 ? 1.109 -17.422 -0.341 1 96.81 142 ALA B O 1
ATOM 3452 N N . LEU B 1 143 ? 1.737 -15.258 -0.68 1 95.62 143 LEU B N 1
ATOM 3453 C CA . LEU B 1 143 ? 2.928 -15.273 0.163 1 95.62 143 LEU B CA 1
ATOM 3454 C C . LEU B 1 143 ? 2.701 -14.469 1.44 1 95.62 143 LEU B C 1
ATOM 3456 O O . LEU B 1 143 ? 2.654 -13.242 1.404 1 95.62 143 LEU B O 1
ATOM 3460 N N . ILE B 1 144 ? 2.604 -15.188 2.547 1 92.94 144 ILE B N 1
ATOM 3461 C CA . ILE B 1 144 ? 2.188 -14.445 3.729 1 92.94 144 ILE B CA 1
ATOM 3462 C C . ILE B 1 144 ? 3.057 -14.836 4.918 1 92.94 144 ILE B C 1
ATOM 3464 O O . ILE B 1 144 ? 3.771 -15.844 4.871 1 92.94 144 ILE B O 1
ATOM 3468 N N . GLU B 1 145 ? 3.064 -13.898 5.875 1 88 145 GLU B N 1
ATOM 3469 C CA . GLU B 1 145 ? 3.678 -14.141 7.18 1 88 145 GLU B CA 1
ATOM 3470 C C . GLU B 1 145 ? 2.617 -14.383 8.25 1 88 145 GLU B C 1
ATOM 3472 O O . GLU B 1 145 ? 1.45 -14.031 8.07 1 88 145 GLU B O 1
ATOM 3477 N N . GLY B 1 146 ? 2.984 -15.023 9.312 1 75.69 146 GLY B N 1
ATOM 3478 C CA . GLY B 1 146 ? 2.1 -15.141 10.461 1 75.69 146 GLY B CA 1
ATOM 3479 C C . GLY B 1 146 ? 1.275 -16.406 10.461 1 75.69 146 GLY B C 1
ATOM 3480 O O . GLY B 1 146 ? 1.613 -17.375 9.766 1 75.69 146 GLY B O 1
ATOM 3481 N N . ASN B 1 147 ? 0.192 -16.266 11.297 1 78.56 147 ASN B N 1
ATOM 3482 C CA . ASN B 1 147 ? -0.658 -17.422 11.516 1 78.56 147 ASN B CA 1
ATOM 3483 C C . ASN B 1 147 ? -1.9 -17.391 10.625 1 78.56 147 ASN B C 1
ATOM 3485 O O . ASN B 1 147 ? -2.4 -16.312 10.297 1 78.56 147 ASN B O 1
ATOM 3489 N N . PHE B 1 148 ? -2.227 -18.422 10.086 1 86.44 148 PHE B N 1
ATOM 3490 C CA . PHE B 1 148 ? -3.469 -18.625 9.35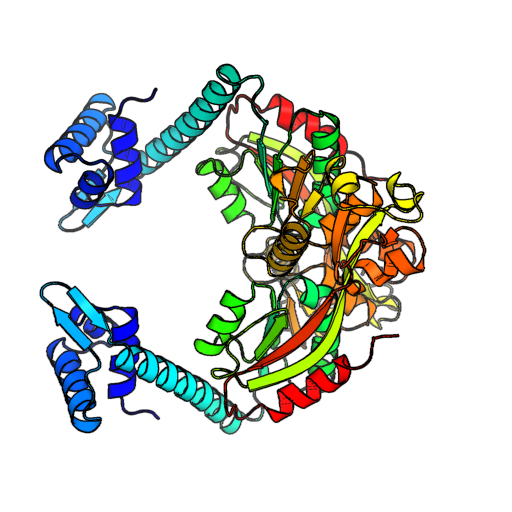2 1 86.44 148 PHE B CA 1
ATOM 3491 C C . PHE B 1 148 ? -4.055 -20 9.656 1 86.44 148 PHE B C 1
ATOM 3493 O O . PHE B 1 148 ? -3.406 -20.828 10.289 1 86.44 148 PHE B O 1
ATOM 3500 N N . ASP B 1 149 ? -5.32 -20.203 9.32 1 89.44 149 ASP B N 1
ATOM 3501 C CA . ASP B 1 149 ? -5.988 -21.469 9.578 1 89.44 149 ASP B CA 1
ATOM 3502 C C . ASP B 1 149 ? -5.461 -22.562 8.648 1 89.44 149 ASP B C 1
ATOM 3504 O O . ASP B 1 149 ? -5.898 -22.672 7.504 1 89.44 149 ASP B O 1
ATOM 3508 N N . LYS B 1 150 ? -4.73 -23.391 9.211 1 88.44 150 LYS B N 1
ATOM 3509 C CA . LYS B 1 150 ? -4.039 -24.438 8.438 1 88.44 150 LYS B CA 1
ATOM 3510 C C . LYS B 1 150 ? -5.004 -25.531 8.016 1 88.44 150 LYS B C 1
ATOM 3512 O O . LYS B 1 150 ? -4.672 -26.359 7.168 1 88.44 150 LYS B O 1
ATOM 3517 N N . THR B 1 151 ? -6.168 -25.484 8.547 1 86.31 151 THR B N 1
ATOM 3518 C CA . THR B 1 151 ? -7.168 -26.469 8.164 1 86.31 151 THR B CA 1
ATOM 3519 C C . THR B 1 151 ? -7.953 -26.016 6.938 1 86.31 151 THR B C 1
ATOM 3521 O O . THR B 1 151 ? -8.586 -26.812 6.258 1 86.31 151 THR B O 1
ATOM 3524 N N . ARG B 1 152 ? -7.812 -24.844 6.719 1 86.62 152 ARG B N 1
ATOM 3525 C CA . ARG B 1 152 ? -8.617 -24.266 5.652 1 86.62 152 ARG B CA 1
ATOM 3526 C C . ARG B 1 152 ? -7.812 -24.125 4.367 1 86.62 152 ARG B C 1
ATOM 3528 O O . ARG B 1 152 ? -8.375 -24.047 3.273 1 86.62 152 ARG B O 1
ATOM 3535 N N . TYR B 1 153 ? -6.523 -24.109 4.566 1 93.12 153 TYR B N 1
ATOM 3536 C CA . TYR B 1 153 ? -5.641 -23.859 3.432 1 93.12 153 TYR B CA 1
ATOM 3537 C C . TYR B 1 153 ? -4.527 -24.906 3.383 1 93.12 153 TYR B C 1
ATOM 3539 O O . TYR B 1 153 ? -4.137 -25.453 4.414 1 93.12 153 TYR B O 1
ATOM 3547 N N . ASP B 1 154 ? -4.066 -25.219 2.186 1 92.94 154 ASP B N 1
ATOM 3548 C CA . ASP B 1 154 ? -2.764 -25.859 2.031 1 92.94 154 ASP B CA 1
ATOM 3549 C C . ASP B 1 154 ? -1.641 -24.828 2.008 1 92.94 154 ASP B C 1
ATOM 3551 O O . ASP B 1 154 ? -1.878 -23.656 1.722 1 92.94 154 ASP B O 1
ATOM 3555 N N . TYR B 1 155 ? -0.484 -25.266 2.385 1 94.38 155 TYR B N 1
ATOM 3556 C CA . TYR B 1 155 ? 0.614 -24.312 2.473 1 94.38 155 TYR B CA 1
ATOM 3557 C C . TYR B 1 155 ? 1.961 -25.016 2.418 1 94.38 155 TYR B C 1
ATOM 3559 O O . TYR B 1 155 ? 2.027 -26.25 2.521 1 94.38 155 TYR B O 1
ATOM 3567 N N . GLN B 1 156 ? 3.02 -24.281 2.143 1 93.38 156 GLN B N 1
ATOM 3568 C CA . GLN B 1 156 ? 4.426 -24.656 2.258 1 93.38 156 GLN B CA 1
ATOM 3569 C C . GLN B 1 156 ? 5.242 -23.547 2.896 1 93.38 156 GLN B C 1
ATOM 3571 O O . GLN B 1 156 ? 5.133 -22.375 2.498 1 93.38 156 GLN B O 1
ATOM 3576 N N . VAL B 1 157 ? 6.016 -23.938 3.879 1 92.69 157 VAL B N 1
ATOM 3577 C CA . VAL B 1 157 ? 6.938 -22.969 4.469 1 92.69 157 VAL B CA 1
ATOM 3578 C C . VAL B 1 157 ? 8.094 -22.703 3.508 1 92.69 157 VAL B C 1
ATOM 3580 O O . VAL B 1 157 ? 8.75 -23.641 3.043 1 92.69 157 VAL B O 1
ATOM 3583 N N . VAL B 1 158 ? 8.344 -21.453 3.227 1 91.69 158 VAL B N 1
ATOM 3584 C CA . VAL B 1 158 ? 9.367 -21.094 2.252 1 91.69 158 VAL B CA 1
ATOM 3585 C C . VAL B 1 158 ? 10.641 -20.672 2.977 1 91.69 158 VAL B C 1
ATOM 3587 O O . VAL B 1 158 ? 11.75 -20.844 2.457 1 91.69 158 VAL B O 1
ATOM 3590 N N . ARG B 1 159 ? 10.469 -20.047 4.125 1 87.81 159 ARG B N 1
ATOM 3591 C CA . ARG B 1 159 ? 11.617 -19.5 4.832 1 87.81 159 ARG B CA 1
ATOM 3592 C C . ARG B 1 159 ? 11.25 -19.156 6.273 1 87.81 159 ARG B C 1
ATOM 3594 O O . ARG B 1 159 ? 10.078 -18.938 6.594 1 87.81 159 ARG B O 1
ATOM 3601 N N . GLU B 1 160 ? 12.25 -19.266 7.09 1 89.81 160 GLU B N 1
ATOM 3602 C CA . GLU B 1 160 ? 12.195 -18.625 8.398 1 89.81 160 GLU B CA 1
ATOM 3603 C C . GLU B 1 160 ? 13.039 -17.344 8.43 1 89.81 160 GLU B C 1
ATOM 3605 O O . GLU B 1 160 ? 14.18 -17.344 7.969 1 89.81 160 GLU B O 1
ATOM 3610 N N . GLU B 1 161 ? 12.43 -16.312 8.844 1 91.56 161 GLU B N 1
ATOM 3611 C CA . GLU B 1 161 ? 13.086 -15.016 8.766 1 91.56 161 GLU B CA 1
ATOM 3612 C C . GLU B 1 161 ? 13.125 -14.336 10.133 1 91.56 161 GLU B C 1
ATOM 3614 O O . GLU B 1 161 ? 12.117 -14.289 10.836 1 91.56 161 GLU B O 1
ATOM 3619 N N . PRO B 1 162 ? 14.352 -13.867 10.523 1 92.38 162 PRO B N 1
ATOM 3620 C CA . PRO B 1 162 ? 14.438 -13.141 11.789 1 92.38 162 PRO B CA 1
ATOM 3621 C C . PRO B 1 162 ? 13.711 -11.797 11.75 1 92.38 162 PRO B C 1
ATOM 3623 O O . PRO B 1 162 ? 13.766 -11.094 10.734 1 92.38 162 PRO B O 1
ATOM 3626 N N . PHE B 1 163 ? 12.961 -11.555 12.773 1 92.88 163 PHE B N 1
ATOM 3627 C CA . PHE B 1 163 ? 12.375 -10.242 13.039 1 92.88 163 PHE B CA 1
ATOM 3628 C C . PHE B 1 163 ? 13.227 -9.469 14.039 1 92.88 163 PHE B C 1
ATOM 3630 O O . PHE B 1 163 ? 13.375 -9.883 15.188 1 92.88 163 PHE B O 1
ATOM 3637 N N . VAL B 1 164 ? 13.812 -8.266 13.641 1 94.5 164 VAL B N 1
ATOM 3638 C CA . VAL B 1 164 ? 14.914 -7.684 14.398 1 94.5 164 VAL B CA 1
ATOM 3639 C C . VAL B 1 164 ? 14.625 -6.215 14.695 1 94.5 164 VAL B C 1
ATOM 3641 O O . VAL B 1 164 ? 13.953 -5.539 13.906 1 94.5 164 VAL B O 1
ATOM 3644 N N . ALA B 1 165 ? 15.156 -5.762 15.758 1 95.62 165 ALA B N 1
ATOM 3645 C CA . ALA B 1 165 ? 15.203 -4.332 16.047 1 95.62 165 ALA B CA 1
ATOM 3646 C C . ALA B 1 165 ? 16.391 -3.668 15.352 1 95.62 165 ALA B C 1
ATOM 3648 O O . ALA B 1 165 ? 17.516 -4.16 15.43 1 95.62 165 ALA B O 1
ATOM 3649 N N . VAL B 1 166 ? 16.109 -2.5 14.734 1 96.81 166 VAL B N 1
ATOM 3650 C CA . VAL B 1 166 ? 17.141 -1.896 13.891 1 96.81 166 VAL B CA 1
ATOM 3651 C C . VAL B 1 166 ? 17.219 -0.395 14.156 1 96.81 166 VAL B C 1
ATOM 3653 O O . VAL B 1 166 ? 16.188 0.256 14.367 1 96.81 166 VAL B O 1
ATOM 3656 N N . VAL B 1 167 ? 18.438 0.099 14.188 1 98.19 167 VAL B N 1
ATOM 3657 C CA . VAL B 1 167 ? 18.719 1.53 14.266 1 98.19 167 VAL B CA 1
ATOM 3658 C C . VAL B 1 167 ? 19.875 1.889 13.336 1 98.19 167 VAL B C 1
ATOM 3660 O O . VAL B 1 167 ? 20.531 1.004 12.789 1 98.19 167 VAL B O 1
ATOM 3663 N N . ALA B 1 168 ? 20.016 3.227 13.109 1 98.44 168 ALA B N 1
ATOM 3664 C CA . ALA B 1 168 ? 21.203 3.689 12.398 1 98.44 168 ALA B CA 1
ATOM 3665 C C . ALA B 1 168 ? 22.484 3.348 13.164 1 98.44 168 ALA B C 1
ATOM 3667 O O . ALA B 1 168 ? 22.469 3.271 14.398 1 98.44 168 ALA B O 1
ATOM 3668 N N . ALA B 1 169 ? 23.562 3.207 12.43 1 97.75 169 ALA B N 1
ATOM 3669 C CA . ALA B 1 169 ? 24.828 2.818 13.031 1 97.75 169 ALA B CA 1
ATOM 3670 C C . ALA B 1 169 ? 25.328 3.877 14.016 1 97.75 169 ALA B C 1
ATOM 3672 O O . ALA B 1 169 ? 26.016 3.559 14.984 1 97.75 169 ALA B O 1
ATOM 3673 N N . ASN B 1 170 ? 24.938 5.059 13.797 1 96.81 170 ASN B N 1
ATOM 3674 C CA . ASN B 1 170 ? 25.375 6.148 14.656 1 96.81 170 ASN B CA 1
ATOM 3675 C C . ASN B 1 170 ? 24.359 6.453 15.75 1 96.81 170 ASN B C 1
ATOM 3677 O O . ASN B 1 170 ? 24.516 7.418 16.5 1 96.81 170 ASN B O 1
ATOM 3681 N N . HIS B 1 171 ? 23.328 5.695 15.828 1 96.56 171 HIS B N 1
ATOM 3682 C CA . HIS B 1 171 ? 22.312 5.883 16.859 1 96.56 171 HIS B CA 1
ATOM 3683 C C . HIS B 1 171 ? 22.859 5.594 18.25 1 96.56 171 HIS B C 1
ATOM 3685 O O . HIS B 1 171 ? 23.656 4.664 18.422 1 96.56 171 HIS B O 1
ATOM 3691 N N . PRO B 1 172 ? 22.469 6.289 19.25 1 96.5 172 PRO B N 1
ATOM 3692 C CA . PRO B 1 172 ? 22.953 6.062 20.625 1 96.5 172 PRO B CA 1
ATOM 3693 C C . PRO B 1 172 ? 22.781 4.613 21.078 1 96.5 172 PRO B C 1
ATOM 3695 O O . PRO B 1 172 ? 23.656 4.059 21.734 1 96.5 172 PRO B O 1
ATOM 3698 N N . LEU B 1 173 ? 21.75 4.051 20.719 1 96.19 173 LEU B N 1
ATOM 3699 C CA . LEU B 1 173 ? 21.469 2.68 21.141 1 96.19 173 LEU B CA 1
ATOM 3700 C C . LEU B 1 173 ? 22.453 1.704 20.5 1 96.19 173 LEU B C 1
ATOM 3702 O O . LEU B 1 173 ? 22.672 0.613 21.031 1 96.19 173 LEU B O 1
ATOM 3706 N N . ALA B 1 174 ? 22.953 2.076 19.328 1 95.94 174 ALA B N 1
ATOM 3707 C CA . ALA B 1 174 ? 23.875 1.213 18.609 1 95.94 174 ALA B CA 1
ATOM 3708 C C . ALA B 1 174 ? 25.219 1.104 19.344 1 95.94 174 ALA B C 1
ATOM 3710 O O . ALA B 1 174 ? 25.984 0.171 19.125 1 95.94 174 ALA B O 1
ATOM 3711 N N . GLN B 1 175 ? 25.469 2.002 20.234 1 93.62 175 GLN B N 1
ATOM 3712 C CA . GLN B 1 175 ? 26.734 2.061 20.953 1 93.62 175 GLN B CA 1
ATOM 3713 C C . GLN B 1 175 ? 26.688 1.189 22.203 1 93.62 175 GLN B C 1
ATOM 3715 O O . GLN B 1 175 ? 27.719 0.981 22.859 1 93.62 175 GLN B O 1
ATOM 3720 N N . GLN B 1 176 ? 25.625 0.662 22.516 1 92.56 176 GLN B N 1
ATOM 3721 C CA . GLN B 1 176 ? 25.453 -0.191 23.688 1 92.56 176 GLN B CA 1
ATOM 3722 C C . GLN B 1 176 ? 25.578 -1.666 23.328 1 92.56 176 GLN B C 1
ATOM 3724 O O . GLN B 1 176 ? 25.094 -2.088 22.266 1 92.56 176 GLN B O 1
ATOM 3729 N N . ALA B 1 177 ? 26.234 -2.418 24.156 1 88.12 177 ALA B N 1
ATOM 3730 C CA . ALA B 1 177 ? 26.391 -3.848 23.906 1 88.12 177 ALA B CA 1
ATOM 3731 C C . ALA B 1 177 ? 25.062 -4.586 24.016 1 88.12 177 ALA B C 1
ATOM 3733 O O . ALA B 1 177 ? 24.797 -5.52 23.25 1 88.12 177 ALA B O 1
ATOM 3734 N N . GLN B 1 178 ? 24.281 -4.199 25.031 1 89.69 178 GLN B N 1
ATOM 3735 C CA . GLN B 1 178 ? 22.938 -4.738 25.25 1 89.69 178 GLN B CA 1
ATOM 3736 C C . GLN B 1 178 ? 21.953 -3.627 25.594 1 89.69 178 GLN B C 1
ATOM 3738 O O . GLN B 1 178 ? 22.297 -2.682 26.297 1 89.69 178 GLN B O 1
ATOM 3743 N N . VAL B 1 179 ? 20.766 -3.76 24.953 1 93.38 179 VAL B N 1
ATOM 3744 C CA . VAL B 1 179 ? 19.734 -2.775 25.234 1 93.38 179 VAL B CA 1
ATOM 3745 C C . VAL B 1 179 ? 18.484 -3.475 25.781 1 93.38 179 VAL B C 1
ATOM 3747 O O . VAL B 1 179 ? 18.25 -4.648 25.484 1 93.38 179 VAL B O 1
ATOM 3750 N N . SER B 1 180 ? 17.781 -2.785 26.672 1 92.19 180 SER B N 1
ATOM 3751 C CA . SER B 1 180 ? 16.5 -3.275 27.156 1 92.19 180 SER B CA 1
ATOM 3752 C C . SER B 1 180 ? 15.344 -2.617 26.422 1 92.19 180 SER B C 1
ATOM 3754 O O . SER B 1 180 ? 15.523 -1.607 25.734 1 92.19 180 SER B O 1
ATOM 3756 N N . TRP B 1 181 ? 14.188 -3.252 26.516 1 92.5 181 TRP B N 1
ATOM 3757 C CA . TRP B 1 181 ? 12.984 -2.654 25.953 1 92.5 181 TRP B CA 1
ATOM 3758 C C . TRP B 1 181 ? 12.742 -1.266 26.531 1 92.5 181 TRP B C 1
ATOM 3760 O O . TRP B 1 181 ? 12.297 -0.359 25.828 1 92.5 181 TRP B O 1
ATOM 3770 N N . ALA B 1 182 ? 13.055 -1.126 27.781 1 91.94 182 ALA B N 1
ATOM 3771 C CA . ALA B 1 182 ? 12.883 0.169 28.422 1 91.94 182 ALA B CA 1
ATOM 3772 C C . ALA B 1 182 ? 13.773 1.229 27.797 1 91.94 182 ALA B C 1
ATOM 3774 O O . ALA B 1 182 ? 13.383 2.391 27.672 1 91.94 182 ALA B O 1
ATOM 3775 N N . ASP B 1 183 ? 14.977 0.838 27.406 1 95 183 ASP B N 1
ATOM 3776 C CA . ASP B 1 183 ? 15.891 1.758 26.75 1 95 183 ASP B CA 1
ATOM 3777 C C . ASP B 1 183 ? 15.305 2.273 25.438 1 95 183 ASP B C 1
ATOM 3779 O O . ASP B 1 183 ? 15.531 3.422 25.062 1 95 183 ASP B O 1
ATOM 3783 N N . LEU B 1 184 ? 14.531 1.462 24.75 1 95.94 184 LEU B N 1
ATOM 3784 C CA . LEU B 1 184 ? 13.969 1.81 23.438 1 95.94 184 LEU B CA 1
ATOM 3785 C C . LEU B 1 184 ? 12.898 2.887 23.578 1 95.94 184 LEU B C 1
ATOM 3787 O O . LEU B 1 184 ? 12.719 3.703 22.672 1 95.94 184 LEU B O 1
ATOM 3791 N N . THR B 1 185 ? 12.227 2.887 24.703 1 95.44 185 THR B N 1
ATOM 3792 C CA . THR B 1 185 ? 11.055 3.74 24.859 1 95.44 185 THR B CA 1
ATOM 3793 C C . THR B 1 185 ? 11.453 5.211 24.891 1 95.44 185 THR B C 1
ATOM 3795 O O . THR B 1 185 ? 10.609 6.094 24.719 1 95.44 185 THR B O 1
ATOM 3798 N N . ALA B 1 186 ? 12.695 5.488 25.078 1 95.44 186 ALA B N 1
ATOM 3799 C CA . ALA B 1 186 ? 13.195 6.863 25.109 1 95.44 186 ALA B CA 1
ATOM 3800 C C . ALA B 1 186 ? 13.32 7.441 23.703 1 95.44 186 ALA B C 1
ATOM 3802 O O . ALA B 1 186 ? 13.523 8.648 23.531 1 95.44 186 ALA B O 1
ATOM 3803 N N . TYR B 1 187 ? 13.148 6.609 22.719 1 96.62 187 TYR B N 1
ATOM 3804 C CA . TYR B 1 187 ? 13.344 7.02 21.328 1 96.62 187 TYR B CA 1
ATOM 3805 C C . TYR B 1 187 ? 12.078 6.809 20.516 1 96.62 187 TYR B C 1
ATOM 3807 O O . TYR B 1 187 ? 11.219 6.004 20.891 1 96.62 187 TYR B O 1
ATOM 3815 N N . PRO B 1 188 ? 11.961 7.598 19.375 1 97.62 188 PRO B N 1
ATOM 3816 C CA . PRO B 1 188 ? 10.812 7.387 18.484 1 97.62 188 PRO B CA 1
ATOM 3817 C C . PRO B 1 188 ? 10.75 5.969 17.938 1 97.62 188 PRO B C 1
ATOM 3819 O O . PRO B 1 188 ? 11.781 5.391 17.578 1 97.62 188 PRO B O 1
ATOM 3822 N N . LEU B 1 189 ? 9.547 5.445 17.875 1 98.12 189 LEU B N 1
ATOM 3823 C CA . LEU B 1 189 ? 9.289 4.145 17.266 1 98.12 189 LEU B CA 1
ATOM 3824 C C . LEU B 1 189 ? 8.68 4.309 15.875 1 98.12 189 LEU B C 1
ATOM 3826 O O . LEU B 1 189 ? 7.648 4.969 15.719 1 98.12 189 LEU B O 1
ATOM 3830 N N . LEU B 1 190 ? 9.383 3.838 14.906 1 98.12 190 LEU B N 1
ATOM 3831 C CA . LEU B 1 190 ? 8.859 3.754 13.547 1 98.12 190 LEU B CA 1
ATOM 3832 C C . LEU B 1 190 ? 8.125 2.436 13.328 1 98.12 190 LEU B C 1
ATOM 3834 O O . LEU B 1 190 ? 8.703 1.361 13.484 1 98.12 190 LEU B O 1
ATOM 3838 N N . LEU B 1 191 ? 6.863 2.463 13 1 95.62 191 LEU B N 1
ATOM 3839 C CA . LEU B 1 191 ? 6.141 1.195 12.93 1 95.62 191 LEU B CA 1
ATOM 3840 C C . LEU B 1 191 ? 5.113 1.216 11.805 1 95.62 191 LEU B C 1
ATOM 3842 O O . LEU B 1 191 ? 4.852 2.268 11.219 1 95.62 191 LEU B O 1
ATOM 3846 N N . ARG B 1 192 ? 4.609 0.042 11.516 1 94.31 192 ARG B N 1
ATOM 3847 C CA . ARG B 1 192 ? 3.584 -0.162 10.492 1 94.31 192 ARG B CA 1
ATOM 3848 C C . ARG B 1 192 ? 2.195 0.146 11.047 1 94.31 192 ARG B C 1
ATOM 3850 O O . ARG B 1 192 ? 2.033 0.366 12.25 1 94.31 192 ARG B O 1
ATOM 3857 N N . GLU B 1 193 ? 1.285 0.229 10.18 1 91.75 193 GLU B N 1
ATOM 3858 C CA . GLU B 1 193 ? -0.091 0.596 10.5 1 91.75 193 GLU B CA 1
ATOM 3859 C C . GLU B 1 193 ? -0.808 -0.534 11.234 1 91.75 193 GLU B C 1
ATOM 3861 O O . GLU B 1 193 ? -0.344 -1.676 11.227 1 91.75 193 GLU B O 1
ATOM 3866 N N . LEU B 1 194 ? -1.938 -0.199 11.828 1 87.88 194 LEU B N 1
ATOM 3867 C CA . LEU B 1 194 ? -2.807 -1.213 12.414 1 87.88 194 LEU B CA 1
ATOM 3868 C C . LEU B 1 194 ? -3.264 -2.215 11.359 1 87.88 194 LEU B C 1
ATOM 3870 O O . LEU B 1 194 ? -3.607 -1.831 10.234 1 87.88 194 LEU B O 1
ATOM 3874 N N . GLY B 1 195 ? -3.23 -3.504 11.711 1 83.75 195 GLY B N 1
ATOM 3875 C CA . GLY B 1 195 ? -3.602 -4.551 10.773 1 83.75 195 GLY B CA 1
ATOM 3876 C C . GLY B 1 195 ? -2.406 -5.199 10.102 1 83.75 195 GLY B C 1
ATOM 3877 O O . GLY B 1 195 ? -2.529 -6.27 9.508 1 83.75 195 GLY B O 1
ATOM 3878 N N . SER B 1 196 ? -1.308 -4.551 10.219 1 87.5 196 SER B N 1
ATOM 3879 C CA . SER B 1 196 ? -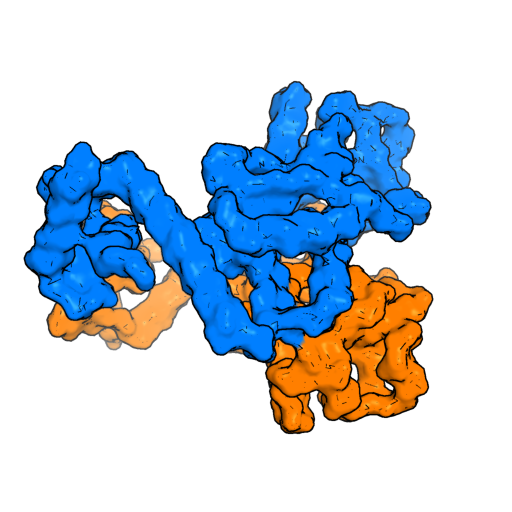0.087 -5.125 9.664 1 87.5 196 SER B CA 1
ATOM 3880 C C . SER B 1 196 ? 0.383 -6.324 10.484 1 87.5 196 SER B C 1
ATOM 3882 O O . SER B 1 196 ? 0.319 -6.301 11.719 1 87.5 196 SER B O 1
ATOM 3884 N N . GLY B 1 197 ? 0.834 -7.355 9.805 1 85.31 197 GLY B N 1
ATOM 3885 C CA . GLY B 1 197 ? 1.4 -8.516 10.477 1 85.31 197 GLY B CA 1
ATOM 3886 C C . GLY B 1 197 ? 2.635 -8.18 11.297 1 85.31 197 GLY B C 1
ATOM 3887 O O . GLY B 1 197 ? 2.773 -8.641 12.43 1 85.31 197 GLY B O 1
ATOM 3888 N N . SER B 1 198 ? 3.512 -7.359 10.773 1 88.75 198 SER B N 1
ATOM 3889 C CA . SER B 1 198 ? 4.742 -7.012 11.477 1 88.75 198 SER B CA 1
ATOM 3890 C C . SER B 1 198 ? 4.449 -6.172 12.719 1 88.75 198 SER B C 1
ATOM 3892 O O . SER B 1 198 ? 5.152 -6.273 13.719 1 88.75 198 SER B O 1
ATOM 3894 N N . ARG B 1 199 ? 3.43 -5.352 12.617 1 91 199 ARG B N 1
ATOM 3895 C CA . ARG B 1 199 ? 3.043 -4.602 13.805 1 91 199 ARG B CA 1
ATOM 3896 C C . ARG B 1 199 ? 2.525 -5.535 14.891 1 91 199 ARG B C 1
ATOM 3898 O O . ARG B 1 199 ? 2.795 -5.328 16.078 1 91 199 ARG B O 1
ATOM 3905 N N . GLU B 1 200 ? 1.727 -6.52 14.461 1 88.5 200 GLU B N 1
ATOM 3906 C CA . GLU B 1 200 ? 1.227 -7.496 15.422 1 88.5 200 GLU B CA 1
ATOM 3907 C C . GLU B 1 200 ? 2.375 -8.234 16.094 1 88.5 200 GLU B C 1
ATOM 3909 O O . GLU B 1 200 ? 2.35 -8.445 17.312 1 88.5 200 GLU B O 1
ATOM 3914 N N . ILE B 1 201 ? 3.307 -8.609 15.375 1 88.38 201 ILE B N 1
ATOM 3915 C CA . ILE B 1 201 ? 4.484 -9.281 15.914 1 88.38 201 ILE B CA 1
ATOM 3916 C C . ILE B 1 201 ? 5.18 -8.367 16.922 1 88.38 201 ILE B C 1
ATOM 3918 O O . ILE B 1 201 ? 5.508 -8.789 18.031 1 88.38 201 ILE B O 1
ATOM 3922 N N . LEU B 1 202 ? 5.363 -7.152 16.562 1 92 202 LEU B N 1
ATOM 3923 C CA . LEU B 1 202 ? 6.012 -6.18 17.438 1 92 202 LEU B CA 1
ATOM 3924 C C . LEU B 1 202 ? 5.219 -5.992 18.734 1 92 202 LEU B C 1
ATOM 3926 O O . LEU B 1 202 ? 5.797 -5.957 19.812 1 92 202 LEU B O 1
ATOM 3930 N N . THR B 1 203 ? 3.922 -5.867 18.531 1 92.25 203 THR B N 1
ATOM 3931 C CA . THR B 1 203 ? 3.062 -5.672 19.688 1 92.25 203 THR B CA 1
ATOM 3932 C C . THR B 1 203 ? 3.188 -6.844 20.656 1 92.25 203 THR B C 1
ATOM 3934 O O . THR B 1 203 ? 3.311 -6.648 21.875 1 92.25 203 THR B O 1
ATOM 3937 N N . ASN B 1 204 ? 3.162 -8.016 20.125 1 89.12 204 ASN B N 1
ATOM 3938 C CA . ASN B 1 204 ? 3.299 -9.211 20.953 1 89.12 204 ASN B CA 1
ATOM 3939 C C . ASN B 1 204 ? 4.664 -9.273 21.625 1 89.12 204 ASN B C 1
ATOM 3941 O O . ASN B 1 204 ? 4.762 -9.641 22.797 1 89.12 204 ASN B O 1
ATOM 3945 N N . LEU B 1 205 ? 5.684 -8.906 20.953 1 89.94 205 LEU B N 1
ATOM 3946 C CA . LEU B 1 205 ? 7.031 -8.898 21.5 1 89.94 205 LEU B CA 1
ATOM 3947 C C . LEU B 1 205 ? 7.148 -7.891 22.641 1 89.94 205 LEU B C 1
ATOM 3949 O O . LEU B 1 205 ? 7.723 -8.195 23.688 1 89.94 205 LEU B O 1
ATOM 3953 N N . ALA B 1 206 ? 6.652 -6.742 22.391 1 92.25 206 ALA B N 1
ATOM 3954 C CA . ALA B 1 206 ? 6.688 -5.695 23.406 1 92.25 206 ALA B CA 1
ATOM 3955 C C . ALA B 1 206 ? 5.918 -6.121 24.656 1 92.25 206 ALA B C 1
ATOM 3957 O O . ALA B 1 206 ? 6.398 -5.949 25.781 1 92.25 206 ALA B O 1
ATOM 3958 N N . GLN B 1 207 ? 4.773 -6.707 24.391 1 91.06 207 GLN B N 1
ATOM 3959 C CA . GLN B 1 207 ? 3.936 -7.16 25.5 1 91.06 207 GLN B CA 1
ATOM 3960 C C . GLN B 1 207 ? 4.648 -8.227 26.328 1 91.06 207 GLN B C 1
ATOM 3962 O O . GLN B 1 207 ? 4.547 -8.234 27.562 1 91.06 207 GLN B O 1
ATOM 3967 N N . ALA B 1 208 ? 5.301 -9.117 25.719 1 88.75 208 ALA B N 1
ATOM 3968 C CA . ALA B 1 208 ? 6.055 -10.164 26.406 1 88.75 208 ALA B CA 1
ATOM 3969 C C . ALA B 1 208 ? 7.141 -9.578 27.297 1 88.75 208 ALA B C 1
ATOM 3971 O O . ALA B 1 208 ? 7.531 -10.188 28.297 1 88.75 208 ALA B O 1
ATOM 3972 N N . ALA B 1 209 ? 7.562 -8.391 26.953 1 89.44 209 ALA B N 1
ATOM 3973 C CA . ALA B 1 209 ? 8.578 -7.699 27.734 1 89.44 209 ALA B CA 1
ATOM 3974 C C . ALA B 1 209 ? 7.949 -6.691 28.703 1 89.44 209 ALA B C 1
ATOM 3976 O O . ALA B 1 209 ? 8.648 -5.855 29.281 1 89.44 209 ALA B O 1
ATOM 3977 N N . ASN B 1 210 ? 6.652 -6.664 28.75 1 92.19 210 ASN B N 1
ATOM 3978 C CA . ASN B 1 210 ? 5.867 -5.793 29.609 1 92.19 210 ASN B CA 1
ATOM 3979 C C . ASN B 1 210 ? 6.016 -4.324 29.219 1 92.19 210 ASN B C 1
ATOM 3981 O O . ASN B 1 210 ? 6.133 -3.455 30.078 1 92.19 210 ASN B O 1
ATOM 3985 N N . VAL B 1 211 ? 6.117 -4.109 28 1 92.88 211 VAL B N 1
ATOM 3986 C CA . VAL B 1 211 ? 6.172 -2.768 27.422 1 92.88 211 VAL B CA 1
ATOM 3987 C C . VAL B 1 211 ? 5.023 -2.578 26.438 1 92.88 211 VAL B C 1
ATOM 3989 O O . VAL B 1 211 ? 4.68 -3.496 25.688 1 92.88 211 VAL B O 1
ATOM 3992 N N . THR B 1 212 ? 4.434 -1.382 26.469 1 93.81 212 THR B N 1
ATOM 3993 C CA . THR B 1 212 ? 3.438 -1.045 25.469 1 93.81 212 THR B CA 1
ATOM 3994 C C . THR B 1 212 ? 4.008 -0.054 24.453 1 93.81 212 THR B C 1
ATOM 3996 O O . THR B 1 212 ? 4.922 0.71 24.766 1 93.81 212 THR B O 1
ATOM 3999 N N . LEU B 1 213 ? 3.438 -0.08 23.281 1 94.06 213 LEU B N 1
ATOM 4000 C CA . LEU B 1 213 ? 3.926 0.811 22.234 1 94.06 213 LEU B CA 1
ATOM 4001 C C . LEU B 1 213 ? 3.678 2.27 22.609 1 94.06 213 LEU B C 1
ATOM 4003 O O . LEU B 1 213 ? 4.406 3.158 22.156 1 94.06 213 LEU B O 1
ATOM 4007 N N . ALA B 1 214 ? 2.738 2.518 23.438 1 91.19 214 ALA B N 1
ATOM 4008 C CA . ALA B 1 214 ? 2.383 3.867 23.875 1 91.19 214 ALA B CA 1
ATOM 4009 C C . ALA B 1 214 ? 3.467 4.457 24.781 1 91.19 214 ALA B C 1
ATOM 4011 O O . ALA B 1 214 ? 3.488 5.664 25.016 1 91.19 214 ALA B O 1
ATOM 4012 N N . GLU B 1 215 ? 4.312 3.643 25.281 1 94.38 215 GLU B N 1
ATOM 4013 C CA . GLU B 1 215 ? 5.352 4.09 26.203 1 94.38 215 GLU B CA 1
ATOM 4014 C C . GLU B 1 215 ? 6.516 4.738 25.438 1 94.38 215 GLU B C 1
ATOM 4016 O O . GLU B 1 215 ? 7.363 5.395 26.047 1 94.38 215 GLU B O 1
ATOM 4021 N N . PHE B 1 216 ? 6.547 4.516 24.156 1 95.25 216 PHE B N 1
ATOM 4022 C CA . PHE B 1 216 ? 7.602 5.148 23.375 1 95.25 216 PHE B CA 1
ATOM 4023 C C . PHE B 1 216 ? 7.418 6.66 23.344 1 95.25 216 PHE B C 1
ATOM 4025 O O . PHE B 1 216 ? 6.289 7.156 23.344 1 95.25 216 PHE B O 1
ATOM 4032 N N . SER B 1 217 ? 8.516 7.375 23.281 1 93.31 217 SER B N 1
ATOM 4033 C CA . SER B 1 217 ? 8.484 8.836 23.312 1 93.31 217 SER B CA 1
ATOM 4034 C C . SER B 1 217 ? 7.684 9.398 22.141 1 93.31 217 SER B C 1
ATOM 4036 O O . SER B 1 217 ? 7.094 10.469 22.25 1 93.31 217 SER B O 1
ATOM 4038 N N . GLN B 1 218 ? 7.727 8.734 21.062 1 95.19 218 GLN B N 1
ATOM 4039 C CA . GLN B 1 218 ? 7.016 9.086 19.844 1 95.19 218 GLN B CA 1
ATOM 4040 C C . GLN B 1 218 ? 6.754 7.848 18.984 1 95.19 218 GLN B C 1
ATOM 4042 O O . GLN B 1 218 ? 7.539 6.895 19 1 95.19 218 GLN B O 1
ATOM 4047 N N . THR B 1 219 ? 5.594 7.84 18.312 1 95.94 219 THR B N 1
ATOM 4048 C CA . THR B 1 219 ? 5.312 6.816 17.312 1 95.94 219 THR B CA 1
ATOM 4049 C C . THR B 1 219 ? 5.121 7.441 15.938 1 95.94 219 THR B C 1
ATOM 4051 O O . THR B 1 219 ? 4.41 8.438 15.805 1 95.94 219 THR B O 1
ATOM 4054 N N . VAL B 1 220 ? 5.852 6.957 15.016 1 96.88 220 VAL B N 1
ATOM 4055 C CA . VAL B 1 220 ? 5.688 7.301 13.602 1 96.88 220 VAL B CA 1
ATOM 4056 C C . VAL B 1 220 ? 5.141 6.102 12.836 1 96.88 220 VAL B C 1
ATOM 4058 O O . VAL B 1 220 ? 5.844 5.102 12.656 1 96.88 220 VAL B O 1
ATOM 4061 N N . THR B 1 221 ? 3.928 6.191 12.383 1 96.5 221 THR B N 1
ATOM 4062 C CA . THR B 1 221 ? 3.27 5.105 11.664 1 96.5 221 THR B CA 1
ATOM 4063 C C . THR B 1 221 ? 3.289 5.359 10.164 1 96.5 221 THR B C 1
ATOM 4065 O O . THR B 1 221 ? 2.861 6.422 9.703 1 96.5 221 THR B O 1
ATOM 4068 N N . ILE B 1 222 ? 3.844 4.406 9.453 1 95.31 222 ILE B N 1
ATOM 4069 C CA . ILE B 1 222 ? 3.928 4.52 8 1 95.31 222 ILE B CA 1
ATOM 4070 C C . ILE B 1 222 ? 3.648 3.164 7.355 1 95.31 222 ILE B C 1
ATOM 4072 O O . ILE B 1 222 ? 4.238 2.152 7.746 1 95.31 222 ILE B O 1
ATOM 4076 N N . ASN B 1 223 ? 2.775 3.094 6.34 1 93.31 223 ASN B N 1
ATOM 4077 C CA . ASN B 1 223 ? 2.494 1.845 5.641 1 93.31 223 ASN B CA 1
ATOM 4078 C C . ASN B 1 223 ? 3.363 1.693 4.395 1 93.31 223 ASN B C 1
ATOM 4080 O O . ASN B 1 223 ? 2.859 1.371 3.316 1 93.31 223 ASN B O 1
ATOM 4084 N N . ASN B 1 224 ? 4.648 1.909 4.574 1 93 224 ASN B N 1
ATOM 4085 C CA . ASN B 1 224 ? 5.668 1.788 3.535 1 93 224 ASN B CA 1
ATOM 4086 C C . ASN B 1 224 ? 7.043 1.508 4.133 1 93 224 ASN B C 1
ATOM 4088 O O . ASN B 1 224 ? 7.594 2.34 4.855 1 93 224 ASN B O 1
ATOM 4092 N N . LEU B 1 225 ? 7.602 0.388 3.758 1 94.25 225 LEU B N 1
ATOM 4093 C CA . LEU B 1 225 ? 8.844 -0.046 4.387 1 94.25 225 LEU B CA 1
ATOM 4094 C C . LEU B 1 225 ? 10.031 0.754 3.855 1 94.25 225 LEU B C 1
ATOM 4096 O O . LEU B 1 225 ? 10.992 0.999 4.582 1 94.25 225 LEU B O 1
ATOM 4100 N N . ALA B 1 226 ? 9.969 1.162 2.613 1 92.56 226 ALA B N 1
ATOM 4101 C CA . ALA B 1 226 ? 11.047 1.992 2.084 1 92.56 226 ALA B CA 1
ATOM 4102 C C . ALA B 1 226 ? 11.164 3.301 2.859 1 92.56 226 ALA B C 1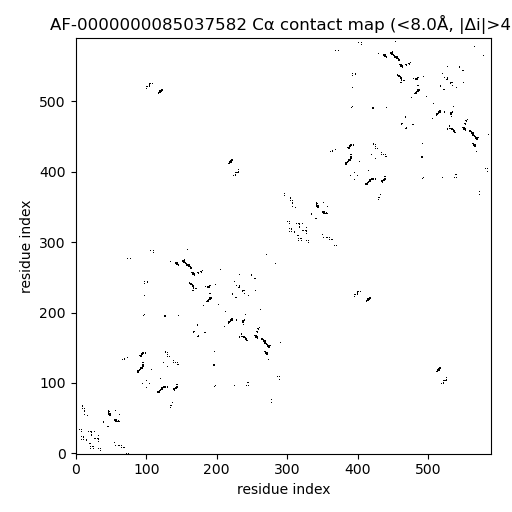
ATOM 4104 O O . ALA B 1 226 ? 12.273 3.77 3.133 1 92.56 226 ALA B O 1
ATOM 4105 N N . ALA B 1 227 ? 10.055 3.865 3.164 1 93.69 227 ALA B N 1
ATOM 4106 C CA . ALA B 1 227 ? 10.047 5.082 3.969 1 93.69 227 ALA B CA 1
ATOM 4107 C C . ALA B 1 227 ? 10.625 4.832 5.355 1 93.69 227 ALA B C 1
ATOM 4109 O O . ALA B 1 227 ? 11.414 5.633 5.859 1 93.69 227 ALA B O 1
ATOM 4110 N N . ILE B 1 228 ? 10.25 3.754 5.93 1 96.5 228 ILE B N 1
ATOM 4111 C CA . ILE B 1 228 ? 10.766 3.396 7.246 1 96.5 228 ILE B CA 1
ATOM 4112 C C . ILE B 1 228 ? 12.281 3.236 7.184 1 96.5 228 ILE B C 1
ATOM 4114 O O . ILE B 1 228 ? 13 3.734 8.055 1 96.5 228 ILE B O 1
ATOM 4118 N N . ARG B 1 229 ? 12.719 2.566 6.152 1 95.75 229 ARG B N 1
ATOM 4119 C CA . ARG B 1 229 ? 14.156 2.385 5.98 1 95.75 229 ARG B CA 1
ATOM 4120 C C . ARG B 1 229 ? 14.867 3.729 5.867 1 95.75 229 ARG B C 1
ATOM 4122 O O . ARG B 1 229 ? 15.906 3.939 6.496 1 95.75 229 ARG B O 1
ATOM 4129 N N . GLN B 1 230 ? 14.328 4.613 5.102 1 94 230 GLN B N 1
ATOM 4130 C CA . GLN B 1 230 ? 14.938 5.926 4.93 1 94 230 GLN B CA 1
ATOM 4131 C C . GLN B 1 230 ? 14.984 6.688 6.254 1 94 230 GLN B C 1
ATOM 4133 O O . GLN B 1 230 ? 15.984 7.336 6.566 1 94 230 GLN B O 1
ATOM 4138 N N . LEU B 1 231 ? 13.961 6.641 6.98 1 96.62 231 LEU B N 1
ATOM 4139 C CA . LEU B 1 231 ? 13.906 7.301 8.281 1 96.62 231 LEU B CA 1
ATOM 4140 C C . LEU B 1 231 ? 14.938 6.707 9.234 1 96.62 231 LEU B C 1
ATOM 4142 O O . LEU B 1 231 ? 15.594 7.441 9.984 1 96.62 231 LEU B O 1
ATOM 4146 N N . LEU B 1 232 ? 15.07 5.387 9.188 1 97.69 232 LEU B N 1
ATOM 4147 C CA . LEU B 1 232 ? 16.078 4.727 10.008 1 97.69 232 LEU B CA 1
ATOM 4148 C C . LEU B 1 232 ? 17.484 5.238 9.664 1 97.69 232 LEU B C 1
ATOM 4150 O O . LEU B 1 232 ? 18.266 5.57 10.555 1 97.69 232 LEU B O 1
ATOM 4154 N N . LEU B 1 233 ? 17.734 5.301 8.375 1 95.81 233 LEU B N 1
ATOM 4155 C CA . LEU B 1 233 ? 19.047 5.727 7.902 1 95.81 233 LEU B CA 1
ATOM 4156 C C . LEU B 1 233 ? 19.375 7.141 8.375 1 95.81 233 LEU B C 1
ATOM 4158 O O . LEU B 1 233 ? 20.531 7.484 8.586 1 95.81 233 LEU B O 1
ATOM 4162 N N . GLN B 1 234 ? 18.328 7.895 8.617 1 94.44 234 GLN B N 1
ATOM 4163 C CA . GLN B 1 234 ? 18.484 9.281 9.047 1 94.44 234 GLN B CA 1
ATOM 4164 C C . GLN B 1 234 ? 18.531 9.383 10.57 1 94.44 234 GLN B C 1
ATOM 4166 O O . GLN B 1 234 ? 18.594 10.484 11.117 1 94.44 234 GLN B O 1
ATOM 4171 N N . GLY B 1 235 ? 18.484 8.266 11.203 1 96.12 235 GLY B N 1
ATOM 4172 C CA . GLY B 1 235 ? 18.578 8.242 12.656 1 96.12 235 GLY B CA 1
ATOM 4173 C C . GLY B 1 235 ? 17.312 8.703 13.336 1 96.12 235 GLY B C 1
ATOM 4174 O O . GLY B 1 235 ? 17.344 9.188 14.469 1 96.12 235 GLY B O 1
ATOM 4175 N N . ALA B 1 236 ? 16.172 8.547 12.664 1 96.19 236 ALA B N 1
ATOM 4176 C CA . ALA B 1 236 ? 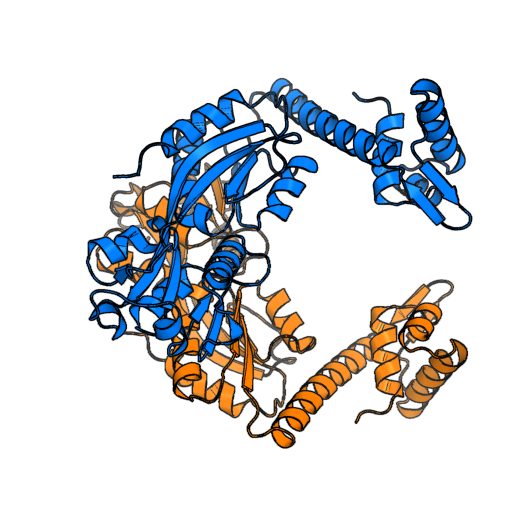14.93 9.156 13.117 1 96.19 236 ALA B CA 1
ATOM 4177 C C . ALA B 1 236 ? 14.266 8.32 14.203 1 96.19 236 ALA B C 1
ATOM 4179 O O . ALA B 1 236 ? 13.258 8.734 14.781 1 96.19 236 ALA B O 1
ATOM 4180 N N . GLY B 1 237 ? 14.758 7.148 14.453 1 97.69 237 GLY B N 1
ATOM 4181 C CA . GLY B 1 237 ? 14.156 6.309 15.469 1 97.69 237 GLY B CA 1
ATOM 4182 C C . GLY B 1 237 ? 14.602 4.863 15.398 1 97.69 237 GLY B C 1
ATOM 4183 O O . GLY B 1 237 ? 15.664 4.562 14.844 1 97.69 237 GLY B O 1
ATOM 4184 N N . VAL B 1 238 ? 13.828 3.984 16.125 1 97.81 238 VAL B N 1
ATOM 4185 C CA . VAL B 1 238 ? 14.008 2.537 16.141 1 97.81 238 VAL B CA 1
ATOM 4186 C C . VAL B 1 238 ? 12.836 1.862 15.422 1 97.81 238 VAL B C 1
ATOM 4188 O O . VAL B 1 238 ? 11.711 2.363 15.461 1 97.81 238 VAL B O 1
ATOM 4191 N N . SER B 1 239 ? 13.141 0.87 14.711 1 97.69 239 SER B N 1
ATOM 4192 C CA . SER B 1 239 ? 12.086 0.085 14.086 1 97.69 239 SER B CA 1
ATOM 4193 C C . SER B 1 239 ? 12.344 -1.411 14.242 1 97.69 239 SER B C 1
ATOM 4195 O O . SER B 1 239 ? 13.438 -1.822 14.625 1 97.69 239 SER B O 1
ATOM 4197 N N . PHE B 1 240 ? 11.32 -2.201 14.094 1 95.5 240 PHE B N 1
ATOM 4198 C CA . PHE B 1 240 ? 11.367 -3.658 14.039 1 95.5 240 PHE B CA 1
ATOM 4199 C C . PHE B 1 240 ? 10.906 -4.16 12.68 1 95.5 240 PHE B C 1
ATOM 4201 O O . PHE B 1 240 ? 9.797 -3.855 12.234 1 95.5 240 PHE B O 1
ATOM 4208 N N . VAL B 1 241 ? 11.766 -4.867 12.031 1 95.25 241 VAL B N 1
ATOM 4209 C CA . VAL B 1 241 ? 11.484 -5.355 10.688 1 95.25 241 VAL B CA 1
ATOM 4210 C C . VAL B 1 241 ? 12.102 -6.742 10.5 1 95.25 241 VAL B C 1
ATOM 4212 O O . VAL B 1 241 ? 12.945 -7.164 11.297 1 95.25 241 VAL B O 1
ATOM 4215 N N . TYR B 1 242 ? 11.633 -7.492 9.445 1 93.44 242 TYR B N 1
ATOM 4216 C CA . TYR B 1 242 ? 12.383 -8.672 9.023 1 93.44 242 TYR B CA 1
ATOM 4217 C C . TYR B 1 242 ? 13.781 -8.289 8.555 1 93.44 242 TYR B C 1
ATOM 4219 O O . TYR B 1 242 ? 13.945 -7.281 7.852 1 93.44 242 TYR B O 1
ATOM 4227 N N . ARG B 1 243 ? 14.742 -9.094 8.906 1 94.31 243 ARG B N 1
ATOM 4228 C CA . ARG B 1 243 ? 16.141 -8.797 8.625 1 94.31 243 ARG B CA 1
ATOM 4229 C C . ARG B 1 243 ? 16.375 -8.578 7.137 1 94.31 243 ARG B C 1
ATOM 4231 O O . ARG B 1 243 ? 17.125 -7.688 6.738 1 94.31 243 ARG B O 1
ATOM 4238 N N . SER B 1 244 ? 15.703 -9.312 6.316 1 92.94 244 SER B N 1
ATOM 4239 C CA . SER B 1 244 ? 15.898 -9.25 4.871 1 92.94 244 SER B CA 1
ATOM 4240 C C . SER B 1 244 ? 15.461 -7.902 4.309 1 92.94 244 SER B C 1
ATOM 4242 O O . SER B 1 244 ? 15.93 -7.492 3.244 1 92.94 244 SER B O 1
ATOM 4244 N N . VAL B 1 245 ? 14.562 -7.203 4.984 1 93.69 245 VAL B N 1
ATOM 4245 C CA . VAL B 1 245 ? 14.062 -5.906 4.539 1 93.69 245 VAL B CA 1
ATOM 4246 C C . VAL B 1 245 ? 15.195 -4.875 4.582 1 93.69 245 VAL B C 1
ATOM 4248 O O . VAL B 1 245 ? 15.203 -3.928 3.795 1 93.69 245 VAL B O 1
ATOM 4251 N N . VAL B 1 246 ? 16.156 -5.043 5.473 1 95.69 246 VAL B N 1
ATOM 4252 C CA . VAL B 1 246 ? 17.234 -4.074 5.652 1 95.69 246 VAL B CA 1
ATOM 4253 C C . VAL B 1 246 ? 18.578 -4.75 5.402 1 95.69 246 VAL B C 1
ATOM 4255 O O . VAL B 1 246 ? 19.609 -4.324 5.938 1 95.69 246 VAL B O 1
ATOM 4258 N N . ALA B 1 247 ? 18.609 -5.809 4.672 1 93.75 247 ALA B N 1
ATOM 4259 C CA . ALA B 1 247 ? 19.812 -6.621 4.484 1 93.75 247 ALA B CA 1
ATOM 4260 C C . ALA B 1 247 ? 20.938 -5.797 3.863 1 93.75 247 ALA B C 1
ATOM 4262 O O . ALA B 1 247 ? 22.078 -5.883 4.297 1 93.75 247 ALA B O 1
ATOM 4263 N N . SER B 1 248 ? 20.625 -5.012 2.844 1 91.25 248 SER B N 1
ATOM 4264 C CA . SER B 1 248 ? 21.641 -4.234 2.145 1 91.25 248 SER B CA 1
ATOM 4265 C C . SER B 1 248 ? 22.281 -3.201 3.068 1 91.25 248 SER B C 1
ATOM 4267 O O . SER B 1 248 ? 23.5 -3.012 3.047 1 91.25 248 SER B O 1
ATOM 4269 N N . GLU B 1 249 ? 21.484 -2.514 3.828 1 95.31 249 GLU B N 1
ATOM 4270 C CA . GLU B 1 249 ? 21.969 -1.489 4.746 1 95.31 249 GLU B CA 1
ATOM 4271 C C . GLU B 1 249 ? 22.766 -2.107 5.887 1 95.31 249 GLU B C 1
ATOM 4273 O O . GLU B 1 249 ? 23.734 -1.512 6.367 1 95.31 249 GLU B O 1
ATOM 4278 N N . LEU B 1 250 ? 22.406 -3.324 6.309 1 96.25 250 LEU B N 1
ATOM 4279 C CA . LEU B 1 250 ? 23.156 -4.043 7.332 1 96.25 250 LEU B CA 1
ATOM 4280 C C . LEU B 1 250 ? 24.516 -4.473 6.801 1 96.25 250 LEU B C 1
ATOM 4282 O O . LEU B 1 250 ? 25.531 -4.363 7.504 1 96.25 250 LEU B O 1
ATOM 4286 N N . ALA B 1 251 ? 24.547 -4.828 5.59 1 95 251 ALA B N 1
ATOM 4287 C CA . ALA B 1 251 ? 25.766 -5.344 4.969 1 95 251 ALA B CA 1
ATOM 4288 C C . ALA B 1 251 ? 26.828 -4.258 4.859 1 95 251 ALA B C 1
ATOM 4290 O O . ALA B 1 251 ? 28.016 -4.535 5 1 95 251 ALA B O 1
ATOM 4291 N N . VAL B 1 252 ? 26.359 -3.049 4.652 1 94.56 252 VAL B N 1
ATOM 4292 C CA . VAL B 1 252 ? 27.328 -1.968 4.461 1 94.56 252 VAL B CA 1
ATOM 4293 C C . VAL B 1 252 ? 27.484 -1.18 5.762 1 94.56 252 VAL B C 1
ATOM 4295 O O . VAL B 1 252 ? 28.141 -0.134 5.789 1 94.56 252 VAL B O 1
ATOM 4298 N N . GLY B 1 253 ? 26.875 -1.581 6.77 1 96.38 253 GLY B N 1
ATOM 4299 C CA . GLY B 1 253 ? 27.078 -1.056 8.109 1 96.38 253 GLY B CA 1
ATOM 4300 C C . GLY B 1 253 ? 26.375 0.27 8.344 1 96.38 253 GLY B C 1
ATOM 4301 O O . GLY B 1 253 ? 26.75 1.021 9.25 1 96.38 253 GLY B O 1
ATOM 4302 N N . LYS B 1 254 ? 25.406 0.61 7.57 1 97.25 254 LYS B N 1
ATOM 4303 C CA . LYS B 1 254 ? 24.656 1.853 7.766 1 97.25 254 LYS B CA 1
ATOM 4304 C C . LYS B 1 254 ? 23.578 1.681 8.82 1 97.25 254 LYS B C 1
ATOM 4306 O O . LYS B 1 254 ? 23.188 2.643 9.492 1 97.25 254 LYS B O 1
ATOM 4311 N N . LEU B 1 255 ? 23.062 0.477 8.898 1 98.06 255 LEU B N 1
ATOM 4312 C CA . LEU B 1 255 ? 22.141 0.075 9.953 1 98.06 255 LEU B CA 1
ATOM 4313 C C . LEU B 1 255 ? 22.719 -1.057 10.789 1 98.06 255 LEU B C 1
ATOM 4315 O O . LEU B 1 255 ? 23.594 -1.789 10.328 1 98.06 255 LEU B O 1
ATOM 4319 N N . VAL B 1 256 ? 22.281 -1.164 12.023 1 97.44 256 VAL B N 1
ATOM 4320 C CA . VAL B 1 256 ? 22.719 -2.246 12.898 1 97.44 256 VAL B CA 1
ATOM 4321 C C . VAL B 1 256 ? 21.516 -2.836 13.633 1 97.44 256 VAL B C 1
ATOM 4323 O O . VAL B 1 256 ? 20.547 -2.137 13.898 1 97.44 256 VAL B O 1
ATOM 4326 N N . THR B 1 257 ? 21.594 -4.156 13.93 1 95.81 257 THR B N 1
ATOM 4327 C CA . THR B 1 257 ? 20.578 -4.824 14.742 1 95.81 257 THR B CA 1
ATOM 4328 C C . THR B 1 257 ? 20.891 -4.656 16.234 1 95.81 257 THR B C 1
ATOM 4330 O O . THR B 1 257 ? 22.047 -4.695 16.641 1 95.81 257 THR B O 1
ATOM 4333 N N . LEU B 1 258 ? 19.844 -4.426 16.984 1 95.12 258 LEU B N 1
ATOM 4334 C CA . LEU B 1 258 ? 20 -4.32 18.438 1 95.12 258 LEU B CA 1
ATOM 4335 C C . LEU B 1 258 ? 19.859 -5.688 19.094 1 95.12 258 LEU B C 1
ATOM 4337 O O . LEU B 1 258 ? 19.031 -6.504 18.688 1 95.12 258 LEU B O 1
ATOM 4341 N N . ARG B 1 259 ? 20.672 -5.938 20.156 1 90.62 259 ARG B N 1
ATOM 4342 C CA . ARG B 1 259 ? 20.547 -7.16 20.938 1 90.62 259 ARG B CA 1
ATOM 4343 C C . ARG B 1 259 ? 19.547 -6.984 22.078 1 90.62 259 ARG B C 1
ATOM 4345 O O . ARG B 1 259 ? 19.875 -6.379 23.094 1 90.62 259 ARG B O 1
ATOM 4352 N N . LEU B 1 260 ? 18.344 -7.41 21.703 1 88.56 260 LEU B N 1
ATOM 4353 C CA . LEU B 1 260 ? 17.281 -7.363 22.703 1 88.56 260 LEU B CA 1
ATOM 4354 C C . LEU B 1 260 ? 17.062 -8.742 23.312 1 88.56 260 LEU B C 1
ATOM 4356 O O . LEU B 1 260 ? 17.109 -9.75 22.609 1 88.56 260 LEU B O 1
ATOM 4360 N N . PRO B 1 261 ? 16.922 -8.773 24.609 1 78 261 PRO B N 1
ATOM 4361 C CA . PRO B 1 261 ? 16.5 -10.062 25.172 1 78 261 PRO B CA 1
ATOM 4362 C C . PRO B 1 261 ? 15.203 -10.57 24.562 1 78 261 PRO B C 1
ATOM 4364 O O . PRO B 1 261 ? 14.273 -9.797 24.344 1 78 261 PRO B O 1
ATOM 4367 N N . ALA B 1 262 ? 15.055 -11.875 24.172 1 65.12 262 ALA B N 1
ATOM 4368 C CA . ALA B 1 262 ? 13.875 -12.492 23.578 1 65.12 262 ALA B CA 1
ATOM 4369 C C . ALA B 1 262 ? 13.477 -11.781 22.297 1 65.12 262 ALA B C 1
ATOM 4371 O O . ALA B 1 262 ? 12.297 -11.781 21.906 1 65.12 262 ALA B O 1
ATOM 4372 N N . GLY B 1 263 ? 14.383 -11.109 21.734 1 58.88 263 GLY B N 1
ATOM 4373 C CA . GLY B 1 263 ? 14.062 -10.258 20.609 1 58.88 263 GLY B CA 1
ATOM 4374 C C . GLY B 1 263 ? 14.219 -10.953 19.266 1 58.88 263 GLY B C 1
ATOM 4375 O O . GLY B 1 263 ? 13.773 -10.438 18.25 1 58.88 263 GLY B O 1
ATOM 4376 N N . GLN B 1 264 ? 14.914 -12.016 19.266 1 62.38 264 GLN B N 1
ATOM 4377 C CA . GLN B 1 264 ? 15.078 -12.625 17.953 1 62.38 264 GLN B CA 1
ATOM 4378 C C . GLN B 1 264 ? 14.086 -13.766 17.75 1 62.38 264 GLN B C 1
ATOM 4380 O O . GLN B 1 264 ? 14.219 -14.828 18.359 1 62.38 264 GLN B O 1
ATOM 4385 N N . LEU B 1 265 ? 13.039 -13.273 17.078 1 79.12 265 LEU B N 1
ATOM 4386 C CA . LEU B 1 265 ? 12.031 -14.281 16.766 1 79.12 265 LEU B CA 1
ATOM 4387 C C . LEU B 1 265 ? 12.039 -14.625 15.281 1 79.12 265 LEU B C 1
ATOM 4389 O O . LEU B 1 265 ? 12.211 -13.742 14.438 1 79.12 265 LEU B O 1
ATOM 4393 N N . LEU B 1 266 ? 12.25 -15.891 15.125 1 86.31 266 LEU B N 1
ATOM 4394 C CA . LEU B 1 266 ? 12.062 -16.406 13.773 1 86.31 266 LEU B CA 1
ATOM 4395 C C . LEU B 1 266 ? 10.586 -16.594 13.461 1 86.31 266 LEU B C 1
ATOM 4397 O O . LEU B 1 266 ? 9.82 -17.062 14.305 1 86.31 266 LEU B O 1
ATOM 4401 N N . HIS B 1 267 ? 10.297 -16.094 12.297 1 88.44 267 HIS B N 1
ATOM 4402 C CA . HIS B 1 267 ? 8.922 -16.281 11.852 1 88.44 267 HIS B CA 1
ATOM 4403 C C . HIS B 1 267 ? 8.875 -17.016 10.516 1 88.44 267 HIS B C 1
ATOM 4405 O O . HIS B 1 267 ? 9.695 -16.766 9.633 1 88.44 267 HIS B O 1
ATOM 4411 N N . GLU B 1 268 ? 7.918 -17.891 10.492 1 89.5 268 GLU B N 1
ATOM 4412 C CA . GLU B 1 268 ? 7.746 -18.656 9.258 1 89.5 268 GLU B CA 1
ATOM 4413 C C . GLU B 1 268 ? 7.043 -17.812 8.188 1 89.5 268 GLU B C 1
ATOM 4415 O O . GLU B 1 268 ? 6.051 -17.141 8.477 1 89.5 268 GLU B O 1
ATOM 4420 N N . LEU B 1 269 ? 7.59 -17.859 7.066 1 93.38 269 LEU B N 1
ATOM 4421 C CA . LEU B 1 269 ? 6.984 -17.312 5.852 1 93.38 269 LEU B CA 1
ATOM 4422 C C . LEU B 1 269 ? 6.516 -18.438 4.93 1 93.38 269 LEU B C 1
ATOM 4424 O O . LEU B 1 269 ? 7.238 -19.406 4.719 1 93.38 269 LEU B O 1
ATOM 4428 N N . ALA B 1 270 ? 5.289 -18.297 4.43 1 94 270 ALA B N 1
ATOM 4429 C CA . ALA B 1 270 ? 4.73 -19.453 3.719 1 94 270 ALA B CA 1
ATOM 4430 C C . ALA B 1 270 ? 4.02 -19.016 2.441 1 94 270 ALA B C 1
ATOM 4432 O O . ALA B 1 270 ? 3.535 -17.875 2.35 1 94 270 ALA B O 1
ATOM 4433 N N . VAL B 1 271 ? 4.027 -19.875 1.481 1 96.06 271 VAL B N 1
ATOM 4434 C CA . VAL B 1 271 ? 3.074 -19.812 0.379 1 96.06 271 VAL B CA 1
ATOM 4435 C C . VAL B 1 271 ? 1.798 -20.562 0.756 1 96.06 271 VAL B C 1
ATOM 4437 O O . VAL B 1 271 ? 1.855 -21.688 1.265 1 96.06 271 VAL B O 1
ATOM 4440 N N . VAL B 1 272 ? 0.667 -19.922 0.583 1 96.56 272 VAL B N 1
ATOM 4441 C CA . VAL B 1 272 ? -0.635 -20.469 0.968 1 96.56 272 VAL B CA 1
ATOM 4442 C C . VAL B 1 272 ? -1.562 -20.5 -0.245 1 96.56 272 VAL B C 1
ATOM 4444 O O . VAL B 1 272 ? -1.569 -19.562 -1.051 1 96.56 272 VAL B O 1
ATOM 4447 N N . TYR B 1 273 ? -2.301 -21.516 -0.395 1 94.5 273 TYR B N 1
ATOM 4448 C CA . TYR B 1 273 ? -3.246 -21.672 -1.495 1 94.5 273 TYR B CA 1
ATOM 4449 C C . TYR B 1 273 ? -4.426 -22.547 -1.086 1 94.5 273 TYR B C 1
ATOM 4451 O O . TYR B 1 273 ? -4.441 -23.109 0.015 1 94.5 273 TYR B O 1
ATOM 4459 N N . ALA B 1 274 ? -5.477 -22.594 -1.941 1 89.06 274 ALA B N 1
ATOM 4460 C CA . ALA B 1 274 ? -6.684 -23.359 -1.629 1 89.06 274 ALA B CA 1
ATOM 4461 C C . ALA B 1 274 ? -6.363 -24.828 -1.429 1 89.06 274 ALA B C 1
ATOM 4463 O O . ALA B 1 274 ? -5.527 -25.391 -2.141 1 89.06 274 ALA B O 1
ATOM 4464 N N . ARG B 1 275 ? -7.035 -25.406 -0.539 1 85 275 ARG B N 1
ATOM 4465 C CA . ARG B 1 275 ? -6.867 -26.844 -0.306 1 85 275 ARG B CA 1
ATOM 4466 C C . ARG B 1 275 ? -7.164 -27.641 -1.57 1 85 275 ARG B C 1
ATOM 4468 O O . ARG B 1 275 ? -8.133 -27.359 -2.277 1 85 275 ARG B O 1
ATOM 4475 N N . ASP B 1 276 ? -6.332 -28.625 -1.881 1 78 276 ASP B N 1
ATOM 4476 C CA . ASP B 1 276 ? -6.488 -29.531 -3.016 1 78 276 ASP B CA 1
ATOM 4477 C C . ASP B 1 276 ? -6.492 -28.766 -4.336 1 78 276 ASP B C 1
ATOM 4479 O O . ASP B 1 276 ? -7.23 -29.109 -5.258 1 78 276 ASP B O 1
ATOM 4483 N N . SER B 1 277 ? -5.812 -27.672 -4.297 1 84.19 277 SER B N 1
ATOM 4484 C CA . SER B 1 277 ? -5.711 -26.891 -5.527 1 84.19 277 SER B CA 1
ATOM 4485 C C . SER B 1 277 ? -5.109 -27.719 -6.656 1 84.19 277 SER B C 1
ATOM 4487 O O . SER B 1 277 ? -4.117 -28.422 -6.457 1 84.19 277 SER B O 1
ATOM 4489 N N . PHE B 1 278 ? -5.68 -27.625 -7.84 1 76.56 278 PHE B N 1
ATOM 4490 C CA . PHE B 1 278 ? -5.18 -28.266 -9.047 1 76.56 278 PHE B CA 1
ATOM 4491 C C . PHE B 1 278 ? -3.793 -27.734 -9.406 1 76.56 278 PHE B C 1
ATOM 4493 O O . PHE B 1 278 ? -2.973 -28.469 -9.969 1 76.56 278 PHE B O 1
ATOM 4500 N N . PHE B 1 279 ? -3.461 -26.562 -9.023 1 84.69 279 PHE B N 1
ATOM 4501 C CA . PHE B 1 279 ? -2.229 -25.891 -9.422 1 84.69 279 PHE B CA 1
ATOM 4502 C C . PHE B 1 279 ? -1.199 -25.938 -8.297 1 84.69 279 PHE B C 1
ATOM 4504 O O . PHE B 1 279 ? -0.198 -25.219 -8.336 1 84.69 279 PHE B O 1
ATOM 4511 N N . ALA B 1 280 ? -1.408 -26.766 -7.277 1 87.94 280 ALA B N 1
ATOM 4512 C CA . ALA B 1 280 ? -0.54 -26.859 -6.105 1 87.94 280 ALA B CA 1
ATOM 4513 C C . ALA B 1 280 ? 0.905 -27.141 -6.516 1 87.94 280 ALA B C 1
ATOM 4515 O O . ALA B 1 280 ? 1.834 -26.531 -5.977 1 87.94 280 ALA B O 1
ATOM 4516 N N . ALA B 1 281 ? 1.122 -27.938 -7.469 1 86.12 281 ALA B N 1
ATOM 4517 C CA . ALA B 1 281 ? 2.465 -28.297 -7.91 1 86.12 281 ALA B CA 1
ATOM 4518 C C . ALA B 1 281 ? 3.199 -27.094 -8.492 1 86.12 281 ALA B C 1
ATOM 4520 O O . ALA B 1 281 ? 4.402 -26.938 -8.281 1 86.12 281 ALA B O 1
ATOM 4521 N N . ASP B 1 282 ? 2.541 -26.25 -9.266 1 87 282 ASP B N 1
ATOM 4522 C CA . ASP B 1 282 ? 3.127 -25.047 -9.82 1 87 282 ASP B CA 1
ATOM 4523 C C . ASP B 1 282 ? 3.572 -24.094 -8.711 1 87 282 ASP B C 1
ATOM 4525 O O . ASP B 1 282 ? 4.699 -23.594 -8.734 1 87 282 ASP B O 1
ATOM 4529 N N . TYR B 1 283 ? 2.648 -23.922 -7.73 1 91.75 283 TYR B N 1
ATOM 4530 C CA . TYR B 1 283 ? 2.967 -23.016 -6.625 1 91.75 283 TYR B CA 1
ATOM 4531 C C . TYR B 1 283 ? 4.211 -23.5 -5.883 1 91.75 283 TYR B C 1
ATOM 4533 O O . TYR B 1 283 ? 5.102 -22.703 -5.582 1 91.75 283 TYR B O 1
ATOM 4541 N N . GLN B 1 284 ? 4.301 -24.781 -5.699 1 88.94 284 GLN B N 1
ATOM 4542 C CA . GLN B 1 284 ? 5.422 -25.375 -4.977 1 88.94 284 GLN B CA 1
ATOM 4543 C C . GLN B 1 284 ? 6.711 -25.281 -5.785 1 88.94 284 GLN B C 1
ATOM 4545 O O . GLN B 1 284 ? 7.773 -24.969 -5.238 1 88.94 284 GLN B O 1
ATOM 4550 N N . ARG B 1 285 ? 6.656 -25.438 -7.016 1 89.19 285 ARG B N 1
ATOM 4551 C CA . ARG B 1 285 ? 7.824 -25.359 -7.891 1 89.19 285 ARG B CA 1
ATOM 4552 C C . ARG B 1 285 ? 8.367 -23.922 -7.938 1 89.19 285 ARG B C 1
ATOM 4554 O O . ARG B 1 285 ? 9.57 -23.719 -7.816 1 89.19 285 ARG B O 1
ATOM 4561 N N . TRP B 1 286 ? 7.457 -22.984 -8.07 1 90.75 286 TRP B N 1
ATOM 4562 C CA . TRP B 1 286 ? 7.875 -21.594 -8.18 1 90.75 286 TRP B CA 1
ATOM 4563 C C . TRP B 1 286 ? 8.547 -21.125 -6.891 1 90.75 286 TRP B C 1
ATOM 4565 O O . TRP B 1 286 ? 9.469 -20.297 -6.926 1 90.75 286 TRP B O 1
ATOM 4575 N N . THR B 1 287 ? 8.07 -21.656 -5.762 1 90.38 287 THR B N 1
ATOM 4576 C CA . THR B 1 287 ? 8.539 -21.125 -4.48 1 90.38 287 THR B CA 1
ATOM 4577 C C . THR B 1 287 ? 9.773 -21.891 -4 1 90.38 287 THR B C 1
ATOM 4579 O O . THR B 1 287 ? 10.375 -21.531 -2.988 1 90.38 287 THR B O 1
ATOM 4582 N N . GLN B 1 288 ? 10.164 -22.938 -4.703 1 86.25 288 GLN B N 1
ATOM 4583 C CA . GLN B 1 288 ? 11.391 -23.656 -4.375 1 86.25 288 GLN B CA 1
ATOM 4584 C C . GLN B 1 288 ? 12.602 -22.719 -4.453 1 86.25 288 GLN B C 1
ATOM 4586 O O . GLN B 1 288 ? 13.539 -22.844 -3.666 1 86.25 288 GLN B O 1
ATOM 4591 N N . ALA B 1 289 ? 12.484 -21.828 -5.336 1 78.31 289 ALA B N 1
ATOM 4592 C CA . ALA B 1 289 ? 13.562 -20.875 -5.559 1 78.31 289 ALA B CA 1
ATOM 4593 C C . ALA B 1 289 ? 13.711 -19.922 -4.367 1 78.31 289 ALA B C 1
ATOM 4595 O O . ALA B 1 289 ? 14.758 -19.297 -4.191 1 78.31 289 ALA B O 1
ATOM 4596 N N . LEU B 1 290 ? 12.688 -19.797 -3.602 1 85.75 290 LEU B N 1
ATOM 4597 C CA . LEU B 1 290 ? 12.664 -18.828 -2.516 1 85.75 290 LEU B CA 1
ATOM 4598 C C . LEU B 1 290 ? 13.336 -19.375 -1.268 1 85.75 290 LEU B C 1
ATOM 4600 O O . LEU B 1 290 ? 13.641 -18.641 -0.333 1 85.75 290 LEU B O 1
ATOM 4604 N N . ARG B 1 291 ? 13.539 -20.688 -1.235 1 77.69 291 ARG B N 1
ATOM 4605 C CA . ARG B 1 291 ? 14.062 -21.359 -0.049 1 77.69 291 ARG B CA 1
ATOM 4606 C C . ARG B 1 291 ? 15.523 -20.984 0.185 1 77.69 291 ARG B C 1
ATOM 4608 O O . ARG B 1 291 ? 16.016 -21.047 1.316 1 77.69 291 ARG B O 1
ATOM 4615 N N . GLN B 1 292 ? 16.219 -20.641 -0.863 1 65 292 GLN B N 1
ATOM 4616 C CA . GLN B 1 292 ? 17.609 -20.266 -0.68 1 65 292 GLN B CA 1
ATOM 4617 C C . GLN B 1 292 ? 17.75 -18.75 -0.491 1 65 292 GLN B C 1
ATOM 4619 O O . GLN B 1 292 ? 17.047 -17.969 -1.136 1 65 292 GLN B O 1
ATOM 4624 N N . PRO B 1 293 ? 18.391 -18.375 0.676 1 57.22 293 PRO B N 1
ATOM 4625 C CA . PRO B 1 293 ? 18.641 -16.953 0.836 1 57.22 293 PRO B CA 1
ATOM 4626 C C . PRO B 1 293 ? 19.312 -16.328 -0.385 1 57.22 293 PRO B C 1
ATOM 4628 O O . PRO B 1 293 ? 20.094 -17 -1.069 1 57.22 293 PRO B O 1
ATOM 4631 N N . GLY B 1 294 ? 18.594 -15.562 -1.185 1 49.62 294 GLY B N 1
ATOM 4632 C CA . GLY B 1 294 ? 19.266 -14.938 -2.312 1 49.62 294 GLY B CA 1
ATOM 4633 C C . GLY B 1 294 ? 20.672 -14.477 -1.984 1 49.62 294 GLY B C 1
ATOM 4634 O O . GLY B 1 294 ? 20.969 -14.148 -0.835 1 49.62 294 GLY B O 1
ATOM 4635 N N . ASN B 1 295 ? 21.75 -14.875 -2.695 1 41.56 295 ASN B N 1
ATOM 4636 C CA . ASN B 1 295 ? 23.109 -14.367 -2.57 1 41.56 295 ASN B CA 1
ATOM 4637 C C . ASN B 1 295 ? 23.141 -12.844 -2.596 1 41.56 295 ASN B C 1
ATOM 4639 O O . ASN B 1 295 ? 22.359 -12.211 -3.311 1 41.56 295 ASN B O 1
#

Nearest PDB structures (foldseek):
  4x6g-assembly1_C  TM=6.090E-01  e=3.047E-21  Pseudomonas aeruginosa PAO1
  4x6g-assembly2_E  TM=5.867E-01  e=1.483E-20  Pseudomonas aeruginosa PAO1
  4x6g-assembly2_G  TM=6.269E-01  e=1.187E-18  Pseudomonas aeruginosa PAO1
  6g1b-assembly1_J-2  TM=5.301E-01  e=1.499E-19  Corynebacterium glutamicum
  4xws-assembly1_A  TM=7.614E-01  e=2.442E-13  Pseudomonas aeruginosa PAO1